Protein AF-A0A351TES6-F1 (afdb_monomer)

Secondary structure (DSSP, 8-state):
------S----PPPHHHHHHHHHHHHHTTS-HHHHHTTEEEETTEEEEEEE-BTTBPPP---GGGGG-TT--EEEEES------GGGGG-TT--EEEEE--S-BPP-B-TT-TT--EEEEEEEEEPPPB-TT----EEEEEEES-SGGGTT-TT--EEE-TT-TT----GGGGG-TT--EEE-TT------GGGTT-SS--EEE-TT------GGGGG-TT--EEE-TT------GGGGG-TT--EEE-TTS-----GGGTT-TTSB-GGGGGGT---PPPPHHHHHHHHHHHHHHHHHTT--PPPPPPHHHHHHHHHHHT----HHHHHHHHHT-S-EEEEETTEEEEE--GGG----TTTTTS-B---S-EESTT-TT--HHHHHHHHHTTEEEEEEEETTEEEEEE-SBTTTTBEEEE-SSEEEEGGGT-BHHHHHHHHHTT---

Solvent-accessible surface area (backbone atoms only — not comparable to full-atom values): 23042 Å² total; per-residue (Å²): 138,81,80,79,88,76,80,77,69,82,80,76,74,51,73,68,51,51,52,34,28,41,50,34,12,64,70,40,79,54,50,36,74,70,56,53,75,43,53,48,73,53,102,88,46,34,32,47,34,48,69,39,51,102,91,36,74,44,46,46,54,63,62,52,58,54,73,49,82,72,40,24,31,42,36,38,36,50,23,51,42,36,69,64,49,47,61,36,68,34,52,56,25,30,33,43,34,42,26,55,15,62,46,38,50,79,35,58,41,61,63,24,69,49,28,29,35,42,33,43,39,31,68,29,23,42,55,44,40,39,59,76,32,57,29,32,37,39,36,43,17,28,46,79,56,49,66,32,53,31,52,19,57,44,28,28,36,41,38,32,48,60,15,61,83,41,40,75,50,61,34,58,56,47,21,62,36,30,29,34,41,34,40,30,45,14,46,34,42,68,45,66,44,52,44,52,39,79,41,34,24,36,41,32,38,28,52,10,66,29,43,64,54,64,32,58,50,51,21,67,50,28,30,36,42,33,35,34,51,13,58,28,46,65,60,57,62,52,54,72,40,84,48,52,52,42,40,41,65,50,72,34,59,56,77,72,61,72,63,36,70,96,49,52,83,26,36,32,75,62,28,46,81,76,71,42,67,89,69,73,76,51,77,67,54,46,54,52,48,54,50,59,41,49,53,50,31,60,75,69,71,40,71,53,34,72,52,46,56,69,67,62,53,49,52,53,25,62,75,54,64,43,61,76,35,68,57,52,54,47,38,26,52,72,63,19,34,28,36,58,48,77,56,93,95,45,78,41,54,30,57,32,82,92,65,50,52,61,38,86,89,24,32,59,34,63,24,82,62,88,61,63,44,55,46,82,83,32,98,81,60,42,70,70,59,53,49,43,72,76,32,20,2,32,37,47,49,36,65,75,55,97,62,30,33,38,30,40,26,44,21,44,90,44,46,35,19,29,27,41,36,46,86,55,30,39,32,53,36,83,55,43,27,39,50,55,62,44,50,43,40,46,75,70,48,74,76,108

Structure (mmCIF, N/CA/C/O backbone):
data_AF-A0A351TES6-F1
#
_entry.id   AF-A0A351TES6-F1
#
loop_
_atom_site.group_PDB
_atom_site.id
_atom_site.type_symbol
_atom_site.label_atom_id
_atom_site.label_alt_id
_atom_site.label_comp_id
_atom_site.label_asym_id
_atom_site.label_entity_id
_atom_site.label_seq_id
_atom_site.pdbx_PDB_ins_code
_atom_site.Cartn_x
_atom_site.Cartn_y
_atom_site.Cartn_z
_atom_site.occupancy
_atom_site.B_iso_or_equiv
_atom_site.auth_seq_id
_atom_site.auth_comp_id
_atom_site.auth_asym_id
_atom_site.auth_atom_id
_atom_site.pdbx_PDB_model_num
ATOM 1 N N . MET A 1 1 ? -4.100 25.731 -1.447 1.00 34.19 1 MET A N 1
ATOM 2 C CA . MET A 1 1 ? -4.845 27.006 -1.515 1.00 34.19 1 MET A CA 1
ATOM 3 C C . MET A 1 1 ? -6.153 26.718 -2.235 1.00 34.19 1 MET A C 1
ATOM 5 O O . MET A 1 1 ? -6.086 26.326 -3.389 1.00 34.19 1 MET A O 1
ATOM 9 N N . GLY A 1 2 ? -7.285 26.837 -1.531 1.00 35.31 2 GLY A N 1
ATOM 10 C CA . GLY A 1 2 ? -8.640 26.800 -2.097 1.00 35.31 2 GLY A CA 1
ATOM 11 C C . GLY A 1 2 ? -9.267 25.419 -2.316 1.00 35.31 2 GLY A C 1
ATOM 12 O O . GLY A 1 2 ? -9.479 25.041 -3.460 1.00 35.31 2 GLY A O 1
ATOM 13 N N . MET A 1 3 ? -9.626 24.699 -1.246 1.00 27.25 3 MET A N 1
ATOM 14 C CA . MET A 1 3 ? -10.859 23.905 -1.315 1.00 27.25 3 MET A CA 1
ATOM 15 C C . MET A 1 3 ? -12.005 24.892 -1.132 1.00 27.25 3 MET A C 1
ATOM 17 O O . MET A 1 3 ? -11.998 25.669 -0.178 1.00 27.25 3 MET A O 1
ATOM 21 N N . GLU A 1 4 ? -12.915 24.924 -2.099 1.00 30.78 4 GLU A N 1
ATOM 22 C CA . GLU A 1 4 ? -14.073 25.802 -2.066 1.00 30.78 4 GLU A CA 1
ATOM 23 C C . GLU A 1 4 ? -14.924 25.501 -0.832 1.00 30.78 4 GLU A C 1
ATOM 25 O O . GLU A 1 4 ? -15.479 24.421 -0.659 1.00 30.78 4 GLU A O 1
ATOM 30 N N . GLU A 1 5 ? -15.019 26.522 0.008 1.00 34.16 5 GLU A N 1
ATOM 31 C CA . GLU A 1 5 ? -15.815 26.674 1.223 1.00 34.16 5 GLU A CA 1
ATOM 32 C C . GLU A 1 5 ? -17.317 26.826 0.893 1.00 34.16 5 GLU A C 1
ATOM 34 O O . GLU A 1 5 ? -18.026 27.649 1.467 1.00 34.16 5 GLU A O 1
ATOM 39 N N . LYS A 1 6 ? -17.806 26.094 -0.114 1.00 34.31 6 LYS A N 1
ATOM 40 C CA . LYS A 1 6 ? -19.198 26.157 -0.563 1.00 34.31 6 LYS A CA 1
ATOM 41 C C . LYS A 1 6 ? -19.932 24.911 -0.081 1.00 34.31 6 LYS A C 1
ATOM 43 O O . LYS A 1 6 ? -19.704 23.818 -0.583 1.00 34.31 6 LYS A O 1
ATOM 48 N N . ASP A 1 7 ? -20.803 25.143 0.898 1.00 32.94 7 ASP A N 1
ATOM 49 C CA . ASP A 1 7 ? -21.808 24.238 1.477 1.00 32.94 7 ASP A CA 1
ATOM 50 C C . ASP A 1 7 ? -21.422 23.399 2.713 1.00 32.94 7 ASP A C 1
ATOM 52 O O . ASP A 1 7 ? -22.102 22.424 3.027 1.00 32.94 7 ASP A O 1
ATOM 56 N N . MET A 1 8 ? -20.446 23.825 3.525 1.00 35.56 8 MET A N 1
ATOM 57 C CA . MET A 1 8 ? -20.499 23.489 4.959 1.00 35.56 8 MET A CA 1
ATOM 58 C C . MET A 1 8 ? -21.382 24.521 5.662 1.00 35.56 8 MET A C 1
ATOM 60 O O . MET A 1 8 ? -20.907 25.582 6.061 1.00 35.56 8 MET A O 1
ATOM 64 N N . LYS A 1 9 ? -22.684 24.241 5.807 1.00 40.84 9 LYS A N 1
ATOM 65 C CA . LYS A 1 9 ? -23.476 24.949 6.826 1.00 40.84 9 LYS A CA 1
ATOM 66 C C . LYS A 1 9 ? -22.761 24.756 8.163 1.00 40.84 9 LYS A C 1
ATOM 68 O O . LYS A 1 9 ? -22.396 23.624 8.474 1.00 40.84 9 LYS A O 1
ATOM 73 N N . GLU A 1 10 ? -22.553 25.829 8.929 1.00 51.19 10 GLU A N 1
ATOM 74 C CA . GLU A 1 10 ? -22.125 25.708 10.325 1.00 51.19 10 GLU A CA 1
ATOM 75 C C . GLU A 1 10 ? -23.100 24.754 11.019 1.00 51.19 10 GLU A C 1
ATOM 77 O O . GLU A 1 10 ? -24.287 25.048 11.167 1.00 51.19 10 GLU A O 1
ATOM 82 N N . TYR A 1 11 ? -22.622 23.552 11.331 1.00 63.81 11 TYR A N 1
ATOM 83 C CA . TYR A 1 11 ? -23.417 22.537 11.993 1.00 63.81 11 TYR A CA 1
ATOM 84 C C . TYR A 1 11 ? -23.693 23.020 13.417 1.00 63.81 11 TYR A C 1
ATOM 86 O O . TYR A 1 11 ? -22.795 23.061 14.261 1.00 63.81 11 TYR A O 1
ATOM 94 N N . GLU A 1 12 ? -24.928 23.447 13.681 1.00 72.25 12 GLU A N 1
ATOM 95 C CA . GLU A 1 12 ? -25.344 23.789 15.034 1.00 72.25 12 GLU A CA 1
ATOM 96 C C . GLU A 1 12 ? -25.504 22.512 15.850 1.00 72.25 12 GLU A C 1
ATOM 98 O O . GLU A 1 12 ? -26.379 21.690 15.587 1.00 72.25 12 GLU A O 1
ATOM 103 N N . LEU A 1 13 ? -24.680 22.388 16.888 1.00 78.06 13 LEU A N 1
ATOM 104 C CA . LEU A 1 13 ? -24.759 21.281 17.830 1.00 78.06 13 LEU A CA 1
ATOM 105 C C . LEU A 1 13 ? -26.158 21.184 18.435 1.00 78.06 13 LEU A C 1
ATOM 107 O O . LEU A 1 13 ? -26.663 22.154 19.026 1.00 78.06 13 LEU A O 1
ATOM 111 N N . THR A 1 14 ? -26.730 19.990 18.365 1.00 83.44 14 THR A N 1
ATOM 112 C CA . THR A 1 14 ? -27.948 19.616 19.077 1.00 83.44 14 THR A CA 1
ATOM 113 C C . THR A 1 14 ? -27.733 19.717 20.598 1.00 83.44 14 THR A C 1
ATOM 115 O O . THR A 1 14 ? -26.596 19.653 21.079 1.00 83.44 14 THR A O 1
ATOM 118 N N . PRO A 1 15 ? -28.794 19.891 21.407 1.00 85.25 15 PRO A N 1
ATOM 119 C CA . PRO A 1 15 ? -28.649 19.932 22.863 1.00 85.25 15 PRO A CA 1
ATOM 120 C C . PRO A 1 15 ? -27.914 18.711 23.462 1.00 85.25 15 PRO A C 1
ATOM 122 O O . PRO A 1 15 ? -27.023 18.942 24.282 1.00 85.25 15 PRO A O 1
ATOM 125 N N . PRO A 1 16 ? -28.179 17.457 23.028 1.00 86.44 16 PRO A N 1
ATOM 126 C CA . PRO A 1 16 ? -27.426 16.287 23.492 1.00 86.44 16 PRO A CA 1
ATOM 127 C C . PRO A 1 16 ? -25.932 16.347 23.150 1.00 86.44 16 PRO A C 1
ATOM 129 O O . PRO A 1 16 ? -25.093 16.038 23.991 1.00 86.44 16 PRO A O 1
ATOM 132 N N . GLU A 1 17 ? -25.573 16.806 21.949 1.00 88.88 17 GLU A N 1
ATOM 133 C CA . GLU A 1 17 ? -24.166 16.953 21.554 1.00 88.88 17 GLU A CA 1
ATOM 134 C C . GLU A 1 17 ? -23.428 17.970 22.419 1.00 88.88 17 GLU A C 1
ATOM 136 O O . GLU A 1 17 ? -22.291 17.734 22.821 1.00 88.88 17 GLU A O 1
ATOM 141 N N . ARG A 1 18 ? -24.072 19.094 22.755 1.00 90.38 18 ARG A N 1
ATOM 142 C CA . ARG A 1 18 ? -23.468 20.096 23.648 1.00 90.38 18 ARG A CA 1
ATOM 143 C C . ARG A 1 18 ? -23.195 19.521 25.034 1.00 90.38 18 ARG A C 1
ATOM 145 O O . ARG A 1 18 ? -22.165 19.842 25.621 1.00 90.38 18 ARG A O 1
ATOM 152 N N . GLU A 1 19 ? -24.093 18.684 25.546 1.00 93.25 19 GLU A N 1
ATOM 153 C CA . GLU A 1 19 ? -23.907 17.997 26.825 1.00 93.25 19 GLU A CA 1
ATOM 154 C C . GLU A 1 19 ? -22.760 16.980 26.755 1.00 93.25 19 GLU A C 1
ATOM 156 O O . GLU A 1 19 ? -21.869 17.002 27.603 1.00 93.25 19 GLU A O 1
ATOM 161 N N . VAL A 1 20 ? -22.732 16.143 25.712 1.00 94.06 20 VAL A N 1
ATOM 162 C CA . VAL A 1 20 ? -21.663 15.159 25.484 1.00 94.06 20 VAL A CA 1
ATOM 163 C C . VAL A 1 20 ? -20.303 15.837 25.357 1.00 94.06 20 VAL A C 1
ATOM 165 O O . VAL A 1 20 ? -19.383 15.495 26.096 1.00 94.06 20 VAL A O 1
ATOM 168 N N . PHE A 1 21 ? -20.167 16.838 24.487 1.00 93.06 21 PHE A N 1
ATOM 169 C CA . PHE A 1 21 ? -18.894 17.536 24.294 1.00 93.06 21 PHE A CA 1
ATOM 170 C C . PHE A 1 21 ? -18.503 18.388 25.503 1.00 93.06 21 PHE A C 1
ATOM 172 O O . PHE A 1 21 ? -17.314 18.545 25.778 1.00 93.06 21 PHE A O 1
ATOM 179 N N . GLY A 1 22 ? -19.482 18.888 26.262 1.00 93.88 22 GLY A N 1
ATOM 180 C CA . GLY A 1 22 ? -19.259 19.540 27.548 1.00 93.88 22 GLY A CA 1
ATOM 181 C C . GLY A 1 22 ? -18.651 18.600 28.585 1.00 93.88 22 GLY A C 1
ATOM 182 O O . GLY A 1 22 ? -17.668 18.945 29.246 1.00 93.88 22 GLY A O 1
ATOM 183 N N . GLU A 1 23 ? -19.195 17.390 28.699 1.00 96.06 23 GLU A N 1
ATOM 184 C CA . GLU A 1 23 ? -18.650 16.374 29.591 1.00 96.06 23 GLU A CA 1
ATOM 185 C C . GLU A 1 23 ? -17.282 15.868 29.123 1.00 96.06 23 GLU A C 1
ATOM 187 O O . GLU A 1 23 ? -16.361 15.805 29.938 1.00 96.06 23 GLU A O 1
ATOM 192 N N . MET A 1 24 ? -17.112 15.577 27.829 1.00 95.00 24 MET A N 1
ATOM 193 C CA . MET A 1 24 ? -15.809 15.195 27.278 1.00 95.00 24 MET A CA 1
ATOM 194 C C . MET A 1 24 ? -14.761 16.261 27.581 1.00 95.00 24 MET A C 1
ATOM 196 O O . MET A 1 24 ? -13.683 15.937 28.064 1.00 95.00 24 MET A O 1
ATOM 200 N N . ALA A 1 25 ? -15.073 17.539 27.371 1.00 93.50 25 ALA A N 1
ATOM 201 C CA . ALA A 1 25 ? -14.142 18.616 27.673 1.00 93.50 25 ALA A CA 1
ATOM 202 C C . ALA A 1 25 ? -13.690 18.608 29.141 1.00 93.50 25 ALA A C 1
ATOM 204 O O . ALA A 1 25 ? -12.497 18.709 29.421 1.00 93.50 25 ALA A O 1
ATOM 205 N N . ARG A 1 26 ? -14.623 18.388 30.075 1.00 95.38 26 ARG A N 1
ATOM 206 C CA . ARG A 1 26 ? -14.323 18.262 31.509 1.00 95.38 26 ARG A CA 1
ATOM 207 C C . ARG A 1 26 ? -13.422 17.061 31.816 1.00 95.38 26 ARG A C 1
ATOM 209 O O . ARG A 1 26 ? -12.485 17.214 32.595 1.00 95.38 26 ARG A O 1
ATOM 216 N N . LEU A 1 27 ? -13.700 15.892 31.236 1.00 95.00 27 LEU A N 1
ATOM 217 C CA . LEU A 1 27 ? -12.924 14.663 31.468 1.00 95.00 27 LEU A CA 1
ATOM 218 C C . LEU A 1 27 ? -11.507 14.746 30.887 1.00 95.00 27 LEU A C 1
ATOM 220 O O . LEU A 1 27 ? -10.569 14.204 31.462 1.00 95.00 27 LEU A O 1
ATOM 224 N N . ASN A 1 28 ? -11.348 15.481 29.788 1.00 92.94 28 ASN A N 1
ATOM 225 C CA . ASN A 1 28 ? -10.094 15.601 29.048 1.00 92.94 28 ASN A CA 1
ATOM 226 C C . ASN A 1 28 ? -9.324 16.900 29.358 1.00 92.94 28 ASN A C 1
ATOM 228 O O . ASN A 1 28 ? -8.350 17.221 28.680 1.00 92.94 28 ASN A O 1
ATOM 232 N N . GLY A 1 29 ? -9.766 17.686 30.350 1.00 91.00 29 GLY A N 1
ATOM 233 C CA . GLY A 1 29 ? -9.097 18.928 30.755 1.00 91.00 29 GLY A CA 1
ATOM 234 C C . GLY A 1 29 ? -9.023 19.993 29.652 1.00 91.00 29 GLY A C 1
ATOM 235 O O . GLY A 1 29 ? -8.026 20.707 29.551 1.00 91.00 29 GLY A O 1
ATOM 236 N N . THR A 1 30 ? -10.054 20.094 28.810 1.00 90.69 30 THR A N 1
ATOM 237 C CA . THR A 1 30 ? -10.136 21.043 27.689 1.00 90.69 30 THR A CA 1
ATOM 238 C C . THR A 1 30 ? -11.454 21.827 27.702 1.00 90.69 30 THR A C 1
ATOM 240 O O . THR A 1 30 ? -12.218 21.772 28.665 1.00 90.69 30 THR A O 1
ATOM 243 N N . GLU A 1 31 ? -11.727 22.593 26.647 1.00 89.06 31 GLU A N 1
ATOM 244 C CA . GLU A 1 31 ? -12.967 23.352 26.478 1.00 89.06 31 GLU A CA 1
ATOM 245 C C . GLU A 1 31 ? -13.925 22.657 25.494 1.00 89.06 31 GLU A C 1
ATOM 247 O O . GLU A 1 31 ? -13.467 22.065 24.513 1.00 89.06 31 GLU A O 1
ATOM 252 N N . PRO A 1 32 ? -15.259 22.765 25.672 1.00 86.06 32 PRO A N 1
ATOM 253 C CA . PRO A 1 32 ? -16.234 22.113 24.787 1.00 86.06 32 PRO A CA 1
ATOM 254 C C . PRO A 1 32 ? -16.039 22.495 23.319 1.00 86.06 32 PRO A C 1
ATOM 256 O O . PRO A 1 32 ? -16.080 21.636 22.442 1.00 86.06 32 PRO A O 1
ATOM 259 N N . GLY A 1 33 ? -15.724 23.774 23.073 1.00 83.12 33 GLY A N 1
ATOM 260 C CA . GLY A 1 33 ? -15.416 24.326 21.752 1.00 83.12 33 GLY A CA 1
ATOM 261 C C . GLY A 1 33 ? -14.228 23.664 21.048 1.00 83.12 33 GLY A C 1
ATOM 262 O O . GLY A 1 33 ? -14.122 23.747 19.827 1.00 83.12 33 GLY A O 1
ATOM 263 N N . THR A 1 34 ? -13.316 23.042 21.795 1.00 85.12 34 THR A N 1
ATOM 264 C CA . THR A 1 34 ? -12.156 22.314 21.262 1.00 85.12 34 THR A CA 1
ATOM 265 C C . THR A 1 34 ? -12.533 20.905 20.819 1.00 85.12 34 THR A C 1
ATOM 267 O O . THR A 1 34 ? -12.034 20.437 19.798 1.00 85.12 34 THR A O 1
ATOM 270 N N . VAL A 1 35 ? -13.447 20.260 21.548 1.00 84.31 35 VAL A N 1
ATOM 271 C CA . VAL A 1 35 ? -13.939 18.908 21.247 1.00 84.31 35 VAL A CA 1
ATOM 272 C C . VAL A 1 35 ? -14.891 18.921 20.052 1.00 84.31 35 VAL A C 1
ATOM 274 O O . VAL A 1 35 ? -14.785 18.087 19.161 1.00 84.31 35 VAL A O 1
ATOM 277 N N . CYS A 1 36 ? -15.813 19.883 19.999 1.00 79.44 36 CYS A N 1
ATOM 278 C CA . CYS A 1 36 ? -16.873 19.879 18.993 1.00 79.44 36 CYS A CA 1
ATOM 279 C C . CYS A 1 36 ? -16.449 20.392 17.609 1.00 79.44 36 CYS A C 1
ATOM 281 O O . CYS A 1 36 ? -17.108 20.082 16.618 1.00 79.44 36 CYS A O 1
ATOM 283 N N . ARG A 1 37 ? -15.341 21.144 17.517 1.00 69.50 37 ARG A N 1
ATOM 284 C CA . ARG A 1 37 ? -14.881 21.826 16.289 1.00 69.50 37 ARG A CA 1
ATOM 285 C C . ARG A 1 37 ? -14.575 20.898 15.110 1.00 69.50 37 ARG A C 1
ATOM 287 O O . ARG A 1 37 ? -14.393 21.375 13.995 1.00 69.50 37 ARG A O 1
ATOM 294 N N . THR A 1 38 ? -14.476 19.601 15.356 1.00 66.12 38 THR A N 1
ATOM 295 C CA . THR A 1 38 ? -14.057 18.597 14.379 1.00 66.12 38 THR A CA 1
ATOM 296 C C . THR A 1 38 ? -15.130 17.563 14.063 1.00 66.12 38 THR A C 1
ATOM 298 O O . THR A 1 38 ? -14.888 16.682 13.245 1.00 66.12 38 THR A O 1
ATOM 301 N N . CYS A 1 39 ? -16.321 17.665 14.658 1.00 63.84 39 CYS A N 1
ATOM 302 C CA . CYS A 1 39 ? -17.422 16.767 14.327 1.00 63.84 39 CYS A CA 1
ATOM 303 C C . CYS A 1 39 ? -17.924 17.060 12.911 1.00 63.84 39 CYS A C 1
ATOM 305 O O . CYS A 1 39 ? -18.310 18.185 12.597 1.00 63.84 39 CYS A O 1
ATOM 307 N N . ILE A 1 40 ? -17.913 16.037 12.057 1.00 66.50 40 ILE A N 1
ATOM 308 C CA . ILE A 1 40 ? -18.427 16.123 10.692 1.00 66.50 40 ILE A CA 1
ATOM 309 C C . ILE A 1 40 ? -19.758 15.388 10.684 1.00 66.50 40 ILE A C 1
ATOM 311 O O . ILE A 1 40 ? -19.811 14.162 10.796 1.00 66.50 40 ILE A O 1
ATOM 315 N N . HIS A 1 41 ? -20.834 16.151 10.547 1.00 64.81 41 HIS A N 1
ATOM 316 C CA . HIS A 1 41 ? -22.171 15.612 10.375 1.00 64.81 41 HIS A CA 1
ATOM 317 C C . HIS A 1 41 ? -22.733 16.076 9.032 1.00 64.81 41 HIS A C 1
ATOM 319 O O . HIS A 1 41 ? -22.782 17.270 8.738 1.00 64.81 41 HIS A O 1
ATOM 325 N N . ASN A 1 42 ? -23.151 15.122 8.207 1.00 65.88 42 ASN A N 1
ATOM 326 C CA . ASN A 1 42 ? -23.972 15.373 7.029 1.00 65.88 42 ASN A CA 1
ATOM 327 C C . ASN A 1 42 ? -25.112 14.350 6.971 1.00 65.88 42 ASN A C 1
ATOM 329 O O . ASN A 1 42 ? -25.068 13.340 7.671 1.00 65.88 42 ASN A O 1
ATOM 333 N N . ASP A 1 43 ? -26.089 14.575 6.089 1.00 61.53 43 ASP A N 1
ATOM 334 C CA . ASP A 1 43 ? -27.309 13.758 5.958 1.00 61.53 43 ASP A CA 1
ATOM 335 C C . ASP A 1 43 ? -27.068 12.242 5.770 1.00 61.53 43 ASP A C 1
ATOM 337 O O . ASP A 1 43 ? -28.011 11.453 5.826 1.00 61.53 43 ASP A O 1
ATOM 341 N N . ARG A 1 44 ? -25.830 11.809 5.493 1.00 67.44 44 ARG A N 1
ATOM 342 C CA . ARG A 1 44 ? -25.458 10.407 5.249 1.00 67.44 44 ARG A CA 1
ATOM 343 C C . ARG A 1 44 ? -24.394 9.859 6.197 1.00 67.44 44 ARG A C 1
ATOM 345 O O . ARG A 1 44 ? -24.099 8.669 6.107 1.00 67.44 44 ARG A O 1
ATOM 352 N N . MET A 1 45 ? -23.766 10.690 7.025 1.00 77.94 45 MET A N 1
ATOM 353 C CA . MET A 1 45 ? -22.608 10.283 7.816 1.00 77.94 45 MET A CA 1
ATOM 354 C C . MET A 1 45 ? -22.448 11.158 9.051 1.00 77.94 45 MET A C 1
ATOM 356 O O . MET A 1 45 ? -22.197 12.359 8.941 1.00 77.94 45 MET A O 1
ATOM 360 N N . TYR A 1 46 ? -22.513 10.519 10.216 1.00 89.31 46 TYR A N 1
ATOM 361 C CA . TYR A 1 46 ? -22.128 11.135 11.474 1.00 89.31 46 TYR A CA 1
ATOM 362 C C . TYR A 1 46 ? -20.748 10.621 11.902 1.00 89.31 46 TYR A C 1
ATOM 364 O O . TYR A 1 46 ? -20.584 9.439 12.214 1.00 89.31 46 TYR A O 1
ATOM 372 N N . CYS A 1 47 ? -19.752 11.505 11.874 1.00 90.00 47 CYS A N 1
ATOM 373 C CA . CYS A 1 47 ? -18.362 11.211 12.195 1.00 90.00 47 CYS A CA 1
ATOM 374 C C . CYS A 1 47 ? -17.863 12.101 13.339 1.00 90.00 47 CYS A C 1
ATOM 376 O O . CYS A 1 47 ? -17.830 13.329 13.222 1.00 90.00 47 CYS A O 1
ATOM 378 N N . PHE A 1 48 ? -17.395 11.470 14.413 1.00 92.44 48 PHE A N 1
ATOM 379 C CA . PHE A 1 48 ? -16.595 12.130 15.433 1.00 92.44 48 PHE A CA 1
ATOM 380 C C . PHE A 1 48 ? -15.135 12.066 14.999 1.00 92.44 48 PHE A C 1
ATOM 382 O O . PHE A 1 48 ? -14.502 11.017 15.087 1.00 92.44 48 PHE A O 1
ATOM 389 N N . HIS A 1 49 ? -14.614 13.177 14.494 1.00 89.81 49 HIS A N 1
ATOM 390 C CA . HIS A 1 49 ? -13.202 13.312 14.162 1.00 89.81 49 HIS A CA 1
ATOM 391 C C . HIS A 1 49 ? -12.530 14.171 15.236 1.00 89.81 49 HIS A C 1
ATOM 393 O O . HIS A 1 49 ? -13.133 15.130 15.704 1.00 89.81 49 HIS A O 1
ATOM 399 N N . TYR A 1 50 ? -11.313 13.843 15.656 1.00 88.31 50 TYR A N 1
ATOM 400 C CA . TYR A 1 50 ? -10.511 14.626 16.589 1.00 88.31 50 TYR A CA 1
ATOM 401 C C . TYR A 1 50 ? -9.026 14.442 16.277 1.00 88.31 50 TYR A C 1
ATOM 403 O O . TYR A 1 50 ? -8.551 13.329 16.080 1.00 88.31 50 TYR A O 1
ATOM 411 N N . PHE A 1 51 ? -8.278 15.538 16.266 1.00 87.19 51 PHE A N 1
ATOM 412 C CA . PHE A 1 51 ? -6.834 15.526 16.056 1.00 87.19 51 PHE A CA 1
ATOM 413 C C . PHE A 1 51 ? -6.202 16.425 17.112 1.00 87.19 51 PHE A C 1
ATOM 415 O O . PHE A 1 51 ? -6.502 17.624 17.144 1.00 87.19 51 PHE A O 1
ATOM 422 N N . ALA A 1 52 ? -5.373 15.854 17.987 1.00 86.25 52 ALA A N 1
ATOM 423 C CA . ALA A 1 52 ? -4.639 16.646 18.966 1.00 86.25 52 ALA A CA 1
ATOM 424 C C . ALA A 1 52 ? -3.517 17.436 18.281 1.00 86.25 52 ALA A C 1
ATOM 426 O O . ALA A 1 52 ? -2.937 16.995 17.299 1.00 86.25 52 ALA A O 1
ATOM 427 N N . ASP A 1 53 ? -3.213 18.627 18.784 1.00 84.62 53 ASP A N 1
ATOM 428 C CA . ASP A 1 53 ? -2.104 19.449 18.306 1.00 84.62 53 ASP A CA 1
ATOM 429 C C . ASP A 1 53 ? -1.640 20.399 19.423 1.00 84.62 53 ASP A C 1
ATOM 431 O O . ASP A 1 53 ? -2.079 20.316 20.567 1.00 84.62 53 ASP A O 1
ATOM 435 N N . ARG A 1 54 ? -0.751 21.352 19.121 1.00 82.94 54 ARG A N 1
ATOM 436 C CA . ARG A 1 54 ? -0.241 22.304 20.129 1.00 82.94 54 ARG A CA 1
ATOM 437 C C . ARG A 1 54 ? -1.329 23.143 20.815 1.00 82.94 54 ARG A C 1
ATOM 439 O O . ARG A 1 54 ? -1.077 23.687 21.884 1.00 82.94 54 ARG A O 1
ATOM 446 N N . SER A 1 55 ? -2.492 23.295 20.188 1.00 83.06 55 SER A N 1
ATOM 447 C CA . SER A 1 55 ? -3.647 24.041 20.694 1.00 83.06 55 SER A CA 1
ATOM 448 C C . SER A 1 55 ? -4.771 23.151 21.228 1.00 83.06 55 SER A C 1
ATOM 450 O O . SER A 1 55 ? -5.715 23.666 21.829 1.00 83.06 55 SER A O 1
ATOM 452 N N . ARG A 1 56 ? -4.685 21.830 21.024 1.00 85.50 56 ARG A N 1
ATOM 453 C CA . ARG A 1 56 ? -5.727 20.861 21.377 1.00 85.50 56 ARG A CA 1
ATOM 454 C C . ARG A 1 56 ? -5.102 19.665 22.091 1.00 85.50 56 ARG A C 1
ATOM 456 O O . ARG A 1 56 ? -4.386 18.905 21.444 1.00 85.50 56 ARG A O 1
ATOM 463 N N . PRO A 1 57 ? -5.340 19.487 23.402 1.00 90.06 57 PRO A N 1
ATOM 464 C CA . PRO A 1 57 ? -4.712 18.404 24.148 1.00 90.06 57 PRO A CA 1
ATOM 465 C C . PRO A 1 57 ? -5.185 17.027 23.648 1.00 90.06 57 PRO A C 1
ATOM 467 O O . PRO A 1 57 ? -6.282 16.925 23.090 1.00 90.06 57 PRO A O 1
ATOM 470 N N . PRO A 1 58 ? -4.388 15.965 23.838 1.00 92.31 58 PRO A N 1
ATOM 471 C CA . PRO A 1 58 ? -4.818 14.601 23.544 1.00 92.31 58 PRO A CA 1
ATOM 472 C C . PRO A 1 58 ? -6.047 14.230 24.381 1.00 92.31 58 PRO A C 1
ATOM 474 O O . PRO A 1 58 ? -6.112 14.552 25.567 1.00 92.31 58 PRO A O 1
ATOM 477 N N . LEU A 1 59 ? -7.020 13.550 23.768 1.00 94.38 59 LEU A N 1
ATOM 478 C CA . LEU A 1 59 ? -8.119 12.940 24.520 1.00 94.38 59 LEU A CA 1
ATOM 479 C C . LEU A 1 59 ? -7.598 11.721 25.289 1.00 94.38 59 LEU A C 1
ATOM 481 O O . LEU A 1 59 ? -6.764 10.990 24.768 1.00 94.38 59 LEU A O 1
ATOM 485 N N . THR A 1 60 ? -8.124 11.498 26.484 1.00 95.12 60 THR A N 1
ATOM 486 C CA . THR A 1 60 ? -7.887 10.361 27.380 1.00 95.12 60 THR A CA 1
ATOM 487 C C . THR A 1 60 ? -9.167 9.567 27.653 1.00 95.12 60 THR A C 1
ATOM 489 O O . THR A 1 60 ? -9.107 8.348 27.793 1.00 95.12 60 THR A O 1
ATOM 492 N N . ASP A 1 61 ? -10.331 10.228 27.691 1.00 96.38 61 ASP A N 1
ATOM 493 C CA . ASP A 1 61 ? -11.628 9.618 28.002 1.00 96.38 61 ASP A CA 1
ATOM 494 C C . ASP A 1 61 ? -12.674 9.962 26.932 1.00 96.38 61 ASP A C 1
ATOM 496 O O . ASP A 1 61 ? -12.989 11.129 26.669 1.00 96.38 61 ASP A O 1
ATOM 500 N N . ILE A 1 62 ? -13.221 8.914 26.320 1.00 96.62 62 ILE A N 1
ATOM 501 C CA . ILE A 1 62 ? -14.230 8.984 25.259 1.00 96.62 62 ILE A CA 1
ATOM 502 C C . ILE A 1 62 ? -15.567 8.360 25.661 1.00 96.62 62 ILE A C 1
ATOM 504 O O . ILE A 1 62 ? -16.456 8.220 24.821 1.00 96.62 62 ILE A O 1
ATOM 508 N N . SER A 1 63 ? -15.740 8.009 26.936 1.00 97.38 63 SER A N 1
ATOM 509 C CA . SER A 1 63 ? -16.966 7.391 27.443 1.00 97.38 63 SER A CA 1
ATOM 510 C C . SER A 1 63 ? -18.249 8.169 27.124 1.00 97.38 63 SER A C 1
ATOM 512 O O . SER A 1 63 ? -19.252 7.522 26.829 1.00 97.38 63 SER A O 1
ATOM 514 N N . PRO A 1 64 ? -18.278 9.517 27.054 1.00 97.12 64 PRO A N 1
ATOM 515 C CA . PRO A 1 64 ? -19.509 10.224 26.703 1.00 97.12 64 PRO A CA 1
ATOM 516 C C . PRO A 1 64 ? -19.990 9.999 25.259 1.00 97.12 64 PRO A C 1
ATOM 518 O O . PRO A 1 64 ? -21.165 10.251 24.983 1.00 97.12 64 PRO A O 1
ATOM 521 N N . LEU A 1 65 ? -19.132 9.519 24.342 1.00 95.50 65 LEU A N 1
ATOM 522 C CA . LEU A 1 65 ? -19.502 9.279 22.937 1.00 95.50 65 LEU A CA 1
ATOM 523 C C . LEU A 1 65 ? -20.650 8.274 22.789 1.00 95.50 65 LEU A C 1
ATOM 525 O O . LEU A 1 65 ? -21.382 8.343 21.805 1.00 95.50 65 LEU A O 1
ATOM 529 N N . VAL A 1 66 ? -20.860 7.395 23.774 1.00 96.50 66 VAL A N 1
ATOM 530 C CA . VAL A 1 66 ? -21.946 6.396 23.768 1.00 96.50 66 VAL A CA 1
ATOM 531 C C . VAL A 1 66 ? -23.341 7.012 23.671 1.00 96.50 66 VAL A C 1
ATOM 533 O O . VAL A 1 66 ? -24.291 6.347 23.271 1.00 96.50 66 VAL A O 1
ATOM 536 N N . ARG A 1 67 ? -23.475 8.295 24.027 1.00 95.25 67 ARG A N 1
ATOM 537 C CA . ARG A 1 67 ? -24.743 9.033 23.986 1.00 95.25 67 ARG A CA 1
ATOM 538 C C . ARG A 1 67 ? -24.979 9.757 22.657 1.00 95.25 67 ARG A C 1
ATOM 540 O O . ARG A 1 67 ? -26.010 10.408 22.505 1.00 95.25 67 ARG A O 1
ATOM 547 N N . LEU A 1 68 ? -24.045 9.672 21.707 1.00 91.50 68 LEU A N 1
ATOM 548 C CA . LEU A 1 68 ? -24.213 10.233 20.367 1.00 91.50 68 LEU A CA 1
ATOM 549 C C . LEU A 1 68 ? -24.983 9.252 19.483 1.00 91.50 68 LEU A C 1
ATOM 551 O O . LEU A 1 68 ? -24.422 8.338 18.876 1.00 91.50 68 LEU A O 1
ATOM 555 N N . GLU A 1 69 ? -26.296 9.453 19.410 1.00 89.00 69 GLU A N 1
ATOM 556 C CA . GLU A 1 69 ? -27.173 8.631 18.582 1.00 89.00 69 GLU A CA 1
ATOM 557 C C . GLU A 1 69 ? -26.809 8.740 17.094 1.00 89.00 69 GLU A C 1
ATOM 559 O O . GLU A 1 69 ? -26.643 9.827 16.541 1.00 89.00 69 GLU A O 1
ATOM 564 N N . GLY A 1 70 ? -26.693 7.589 16.429 1.00 88.75 70 GLY A N 1
ATOM 565 C CA . GLY A 1 70 ? -26.396 7.517 14.998 1.00 88.75 70 GLY A CA 1
ATOM 566 C C . GLY A 1 70 ? -24.930 7.747 14.632 1.00 88.75 70 GLY A C 1
ATOM 567 O O . GLY A 1 70 ? -24.633 7.839 13.442 1.00 88.75 70 GLY A O 1
ATOM 568 N N . LEU A 1 71 ? -24.012 7.826 15.604 1.00 92.75 71 LEU A N 1
ATOM 569 C CA . LEU A 1 71 ? -22.579 7.930 15.335 1.00 92.75 71 LEU A CA 1
ATOM 570 C C . LEU A 1 71 ? -22.101 6.719 14.518 1.00 92.75 71 LEU A C 1
ATOM 572 O O . LEU A 1 71 ? -22.242 5.571 14.941 1.00 92.75 71 LEU A O 1
ATOM 576 N N . MET A 1 72 ? -21.551 6.974 13.330 1.00 94.06 72 MET A N 1
ATOM 577 C CA . MET A 1 72 ? -21.109 5.932 12.396 1.00 94.06 72 MET A CA 1
ATOM 578 C C . MET A 1 72 ? -19.593 5.771 12.377 1.00 94.06 72 MET A C 1
ATOM 580 O O . MET A 1 72 ? -19.098 4.679 12.108 1.00 94.06 72 MET A O 1
ATOM 584 N N . ARG A 1 73 ? -18.847 6.850 12.634 1.00 95.38 73 ARG A N 1
ATOM 585 C CA . ARG A 1 73 ? -17.384 6.843 12.561 1.00 95.38 73 ARG A CA 1
ATOM 586 C C . ARG A 1 73 ? -16.750 7.561 13.731 1.00 95.38 73 ARG A C 1
ATOM 588 O O . ARG A 1 73 ? -17.219 8.626 14.130 1.00 95.38 73 ARG A O 1
ATOM 595 N N . VAL A 1 74 ? -15.656 6.993 14.217 1.00 96.38 74 VAL A N 1
ATOM 596 C CA . VAL A 1 74 ? -14.775 7.611 15.207 1.00 96.38 74 VAL A CA 1
ATOM 597 C C . VAL A 1 74 ? -13.373 7.648 14.625 1.00 96.38 74 VAL A C 1
ATOM 599 O O . VAL A 1 74 ? -12.824 6.608 14.275 1.00 96.38 74 VAL A O 1
ATOM 602 N N . GLU A 1 75 ? -12.810 8.844 14.509 1.00 94.56 75 GLU A N 1
ATOM 603 C CA . GLU A 1 75 ? -11.457 9.088 14.022 1.00 94.56 75 GLU A CA 1
ATOM 604 C C . GLU A 1 75 ? -10.724 9.978 15.023 1.00 94.56 75 GLU A C 1
ATOM 606 O O . GLU A 1 75 ? -10.975 11.177 15.089 1.00 94.56 75 GLU A O 1
ATOM 611 N N . ILE A 1 76 ? -9.843 9.405 15.836 1.00 93.88 76 ILE A N 1
ATOM 612 C CA . ILE A 1 76 ? -9.129 10.135 16.884 1.00 93.88 76 ILE A CA 1
ATOM 613 C C . ILE A 1 76 ? -7.632 9.935 16.691 1.00 93.88 76 ILE A C 1
ATOM 615 O O . ILE A 1 76 ? -7.126 8.824 16.787 1.00 93.88 76 ILE A O 1
ATOM 619 N N . TYR A 1 77 ? -6.912 11.021 16.447 1.00 91.62 77 TYR A N 1
ATOM 620 C CA . TYR A 1 77 ? -5.480 10.996 16.181 1.00 91.62 77 TYR A CA 1
ATOM 621 C C . TYR A 1 77 ? -4.710 11.737 17.271 1.00 91.62 77 TYR A C 1
ATOM 623 O O . TYR A 1 77 ? -5.166 12.768 17.776 1.00 91.62 77 TYR A O 1
ATOM 631 N N . GLN A 1 78 ? -3.510 11.238 17.571 1.00 89.81 78 GLN A N 1
ATOM 632 C CA . GLN A 1 78 ? -2.625 11.779 18.606 1.00 89.81 78 GLN A CA 1
ATOM 633 C C . GLN A 1 78 ? -3.304 11.831 19.988 1.00 89.81 78 GLN A C 1
ATOM 635 O O . GLN A 1 78 ? -3.225 12.835 20.689 1.00 89.81 78 GLN A O 1
ATOM 640 N N . CYS A 1 79 ? -4.015 10.767 20.368 1.00 92.12 79 CYS A N 1
ATOM 641 C CA . CYS A 1 79 ? -4.680 10.660 21.669 1.00 92.12 79 CYS A CA 1
ATOM 642 C C . CYS A 1 79 ? -3.825 9.962 22.732 1.00 92.12 79 CYS A C 1
ATOM 644 O O . CYS A 1 79 ? -2.796 9.382 22.421 1.00 92.12 79 CYS A O 1
ATOM 646 N N . ASP A 1 80 ? -4.321 9.937 23.965 1.00 94.06 80 ASP A N 1
ATOM 647 C CA . ASP A 1 80 ? -3.819 9.138 25.086 1.00 94.06 80 ASP A CA 1
ATOM 648 C C . ASP A 1 80 ? -4.967 8.293 25.690 1.00 94.06 80 ASP A C 1
ATOM 650 O O . ASP A 1 80 ? -5.171 8.218 26.900 1.00 94.06 80 ASP A O 1
ATOM 654 N N . ILE A 1 81 ? -5.800 7.710 24.812 1.00 96.38 81 ILE A N 1
ATOM 655 C CA . ILE A 1 81 ? -6.953 6.875 25.188 1.00 96.38 81 ILE A CA 1
ATOM 656 C C . ILE A 1 81 ? -6.492 5.437 25.387 1.00 96.38 81 ILE A C 1
ATOM 658 O O . ILE A 1 81 ? -6.119 4.779 24.418 1.00 96.38 81 ILE A O 1
ATOM 662 N N . HIS A 1 82 ? -6.609 4.925 26.607 1.00 96.00 82 HIS A N 1
ATOM 663 C CA . HIS A 1 82 ? -6.234 3.547 26.939 1.00 96.00 82 HIS A CA 1
ATOM 664 C C . HIS A 1 82 ? -7.375 2.533 26.824 1.00 96.00 82 HIS A C 1
ATOM 666 O O . HIS A 1 82 ? -7.120 1.344 26.645 1.00 96.00 82 HIS A O 1
ATOM 672 N N . ASP A 1 83 ? -8.625 2.983 26.943 1.00 96.50 83 ASP A N 1
ATOM 673 C CA . ASP A 1 83 ? -9.806 2.122 26.942 1.00 96.50 83 ASP A CA 1
ATOM 674 C C . ASP A 1 83 ? -10.765 2.518 25.815 1.00 96.50 83 ASP A C 1
ATOM 676 O O . ASP A 1 83 ? -11.348 3.603 25.818 1.00 96.50 83 ASP A O 1
ATOM 680 N N . LEU A 1 84 ? -10.927 1.617 24.845 1.00 97.56 84 LEU A N 1
ATOM 681 C CA . LEU A 1 84 ? -11.880 1.770 23.746 1.00 97.56 84 LEU A CA 1
ATOM 682 C C . LEU A 1 84 ? -13.190 1.010 23.981 1.00 97.56 84 LEU A C 1
ATOM 684 O O . LEU A 1 84 ? -14.069 1.049 23.120 1.00 97.56 84 LEU A O 1
ATOM 688 N N . SER A 1 85 ? -13.366 0.357 25.134 1.00 97.44 85 SER A N 1
ATOM 689 C CA . SER A 1 85 ? -14.589 -0.380 25.475 1.00 97.44 85 SER A CA 1
ATOM 690 C C . SER A 1 85 ? -15.875 0.443 25.331 1.00 97.44 85 SER A C 1
ATOM 692 O O . SER A 1 85 ? -16.849 -0.133 24.842 1.00 97.44 85 SER A O 1
ATOM 694 N N . PRO A 1 86 ? -15.920 1.764 25.622 1.00 97.94 86 PRO A N 1
ATOM 695 C CA . PRO A 1 86 ? -17.126 2.555 25.371 1.00 97.94 86 PRO A CA 1
ATOM 696 C C . PRO A 1 86 ? -17.605 2.504 23.914 1.00 97.94 86 PRO A C 1
ATOM 698 O O . PRO A 1 86 ? -18.803 2.504 23.652 1.00 97.94 86 PRO A O 1
ATOM 701 N N . LEU A 1 87 ? -16.696 2.383 22.938 1.00 98.00 87 LEU A N 1
ATOM 702 C CA . LEU A 1 87 ? -17.083 2.298 21.526 1.00 98.00 87 LEU A CA 1
ATOM 703 C C . LEU A 1 87 ? -17.903 1.038 21.215 1.00 98.00 87 LEU A C 1
ATOM 705 O O . LEU A 1 87 ? -18.696 1.054 20.278 1.00 98.00 87 LEU A O 1
ATOM 709 N N . SER A 1 88 ? -17.771 -0.028 22.014 1.00 97.25 88 SER A N 1
ATOM 710 C CA . SER A 1 88 ? -18.557 -1.263 21.863 1.00 97.25 88 SER A CA 1
ATOM 711 C C . SER A 1 88 ? -20.062 -1.065 22.109 1.00 97.25 88 SER A C 1
ATOM 713 O O . SER A 1 88 ? -20.871 -1.887 21.667 1.00 97.25 88 SER A O 1
ATOM 715 N N . GLU A 1 89 ? -20.448 0.034 22.764 1.00 97.38 89 GLU A N 1
ATOM 716 C CA . GLU A 1 89 ? -21.837 0.391 23.074 1.00 97.38 89 GLU A CA 1
ATOM 717 C C . GLU A 1 89 ? -22.520 1.178 21.943 1.00 97.38 89 GLU A C 1
ATOM 719 O O . GLU A 1 89 ? -23.698 1.518 22.047 1.00 97.38 89 GLU A O 1
ATOM 724 N N . ILE A 1 90 ? -21.810 1.440 20.838 1.00 96.88 90 ILE A N 1
ATOM 725 C CA . ILE A 1 90 ? -22.290 2.245 19.708 1.00 96.88 90 ILE A CA 1
ATOM 726 C C . ILE A 1 90 ? -22.499 1.334 18.482 1.00 96.88 90 ILE A C 1
ATOM 728 O O . ILE A 1 90 ? -21.646 1.259 17.595 1.00 96.88 90 ILE A O 1
ATOM 732 N N . PRO A 1 91 ? -23.635 0.614 18.379 1.00 95.44 91 PRO A N 1
ATOM 733 C CA . PRO A 1 91 ? -23.829 -0.442 17.378 1.00 95.44 91 PRO A CA 1
ATOM 734 C C . PRO A 1 91 ? -23.868 0.061 15.927 1.00 95.44 91 PRO A C 1
ATOM 736 O O . PRO A 1 91 ? -23.749 -0.741 15.001 1.00 95.44 91 PRO A O 1
ATOM 739 N N . SER A 1 92 ? -24.047 1.368 15.717 1.00 95.56 92 SER A N 1
ATOM 740 C CA . SER A 1 92 ? -24.034 2.011 14.400 1.00 95.56 92 SER A CA 1
ATOM 741 C C . SER A 1 92 ? -22.634 2.216 13.818 1.00 95.56 92 SER A C 1
ATOM 743 O O . SER A 1 92 ? -22.542 2.567 12.640 1.00 95.56 92 SER A O 1
ATOM 745 N N . LEU A 1 93 ? -21.563 2.003 14.595 1.00 97.56 93 LEU A N 1
ATOM 746 C CA . LEU A 1 93 ? -20.199 2.212 14.115 1.00 97.56 93 LEU A CA 1
ATOM 747 C C . LEU A 1 93 ? -19.865 1.289 12.936 1.00 97.56 93 LEU A C 1
ATOM 749 O O . LEU A 1 93 ? -19.967 0.063 13.024 1.00 97.56 93 LEU A O 1
ATOM 753 N N . ASP A 1 94 ? -19.423 1.902 11.838 1.00 97.06 94 ASP A N 1
ATOM 754 C CA . ASP A 1 94 ? -18.896 1.226 10.654 1.00 97.06 94 ASP A CA 1
ATOM 755 C C . ASP A 1 94 ? -17.377 1.382 10.493 1.00 97.06 94 ASP A C 1
ATOM 757 O O . ASP A 1 94 ? -16.748 0.557 9.822 1.00 97.06 94 ASP A O 1
ATOM 761 N N . SER A 1 95 ? -16.780 2.382 11.148 1.00 97.69 95 SER A N 1
ATOM 762 C CA . SER A 1 95 ? -15.348 2.666 11.082 1.00 97.69 95 SER A CA 1
ATOM 763 C C . SER A 1 95 ? -14.815 3.215 12.401 1.00 97.69 95 SER A C 1
ATOM 765 O O . SER A 1 95 ? -15.354 4.180 12.946 1.00 97.69 95 SER A O 1
ATOM 767 N N . ILE A 1 96 ? -13.709 2.640 12.870 1.00 98.38 96 ILE A N 1
ATOM 768 C CA . ILE A 1 96 ? -12.947 3.125 14.023 1.00 98.38 96 ILE A CA 1
ATOM 769 C C . ILE A 1 96 ? -11.502 3.343 13.577 1.00 98.38 96 ILE A C 1
ATOM 771 O O . ILE A 1 96 ? -10.858 2.415 13.094 1.00 98.38 96 ILE A O 1
ATOM 775 N N . THR A 1 97 ? -10.995 4.555 13.764 1.00 97.31 97 THR A N 1
ATOM 776 C CA . THR A 1 97 ? -9.585 4.908 13.607 1.00 97.31 97 THR A CA 1
ATOM 777 C C . THR A 1 97 ? -9.124 5.588 14.886 1.00 97.31 97 THR A C 1
ATOM 779 O O . THR A 1 97 ? -9.642 6.647 15.234 1.00 97.31 97 THR A O 1
ATOM 782 N N . VAL A 1 98 ? -8.158 5.001 15.588 1.00 96.69 98 VAL A N 1
ATOM 783 C CA . VAL A 1 98 ? -7.572 5.603 16.790 1.00 96.69 98 VAL A CA 1
ATOM 784 C C . VAL A 1 98 ? -6.053 5.480 16.745 1.00 96.69 98 VAL A C 1
ATOM 786 O O . VAL A 1 98 ? -5.523 4.393 16.510 1.00 96.69 98 VAL A O 1
ATOM 789 N N . SER A 1 99 ? -5.340 6.589 16.951 1.00 94.44 99 SER A N 1
ATOM 790 C CA . SER A 1 99 ? -3.878 6.601 16.955 1.00 94.44 99 SER A CA 1
ATOM 791 C C . SER A 1 99 ? -3.257 7.501 18.016 1.00 94.44 99 SER A C 1
ATOM 793 O O . SER A 1 99 ? -3.817 8.523 18.413 1.00 94.44 99 SER A O 1
ATOM 795 N N . GLY A 1 100 ? -2.038 7.148 18.419 1.00 87.00 100 GLY A N 1
ATOM 796 C CA . GLY A 1 100 ? -1.178 7.958 19.282 1.00 87.00 100 GLY A CA 1
ATOM 797 C C . GLY A 1 100 ? -1.159 7.540 20.749 1.00 87.00 100 GLY A C 1
ATOM 798 O O . GLY A 1 100 ? -0.289 8.011 21.476 1.00 87.00 100 GLY A O 1
ATOM 799 N N . GLY A 1 101 ? -2.053 6.640 21.171 1.00 88.81 101 GLY A N 1
ATOM 800 C CA . GLY A 1 101 ? -2.066 6.149 22.546 1.00 88.81 101 GLY A CA 1
ATOM 801 C C . GLY A 1 101 ? -0.846 5.280 22.860 1.00 88.81 101 GLY A C 1
ATOM 802 O O . GLY A 1 101 ? -0.332 4.555 22.004 1.00 88.81 101 GLY A O 1
ATOM 803 N N . SER A 1 102 ? -0.380 5.336 24.105 1.00 92.81 102 SER A N 1
ATOM 804 C CA . SER A 1 102 ? 0.800 4.581 24.543 1.00 92.81 102 SER A CA 1
ATOM 805 C C . SER A 1 102 ? 0.518 3.082 24.707 1.00 92.81 102 SER A C 1
ATOM 807 O O . SER A 1 102 ? 1.301 2.263 24.233 1.00 92.81 102 SER A O 1
ATOM 809 N N . GLU A 1 103 ? -0.620 2.715 25.299 1.00 95.44 103 GLU A N 1
ATOM 810 C CA . GLU A 1 103 ? -1.049 1.326 25.502 1.00 95.44 103 GLU A CA 1
ATOM 811 C C . GLU A 1 103 ? -2.571 1.210 25.364 1.00 95.44 103 GLU A C 1
ATOM 813 O O . GLU A 1 103 ? -3.303 1.943 26.025 1.00 95.44 103 GLU A O 1
ATOM 818 N N . LEU A 1 104 ? -3.047 0.284 24.532 1.00 96.25 104 LEU A N 1
ATOM 819 C CA . LEU A 1 104 ? -4.459 -0.078 24.439 1.00 96.25 104 LEU A CA 1
ATOM 820 C C . LEU A 1 104 ? -4.743 -1.296 25.321 1.00 96.25 104 LEU A C 1
ATOM 822 O O . LEU A 1 104 ? -4.137 -2.361 25.149 1.00 96.25 104 LEU A O 1
ATOM 826 N N . LEU A 1 105 ? -5.702 -1.144 26.232 1.00 94.94 105 LEU A N 1
ATOM 827 C CA . LEU A 1 105 ? -6.217 -2.231 27.056 1.00 94.94 105 LEU A CA 1
ATOM 828 C C . LEU A 1 105 ? -7.080 -3.201 26.227 1.00 94.94 105 LEU A C 1
ATOM 830 O O . LEU A 1 105 ? -7.685 -2.797 25.229 1.00 94.94 105 LEU A O 1
ATOM 834 N N . PRO A 1 106 ? -7.185 -4.479 26.639 1.00 94.44 106 PRO A N 1
ATOM 835 C CA . PRO A 1 106 ? -8.05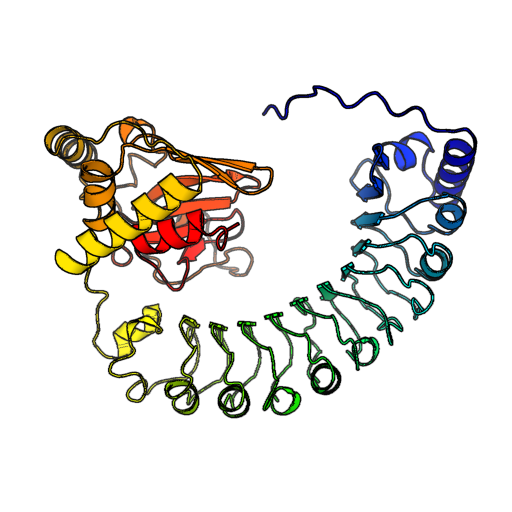7 -5.441 25.975 1.00 94.44 106 PRO A CA 1
ATOM 836 C C . PRO A 1 106 ? -9.503 -4.940 25.890 1.00 94.44 106 PRO A C 1
ATOM 838 O O . PRO A 1 106 ? -10.092 -4.557 26.899 1.00 94.44 106 PRO A O 1
ATOM 841 N N . CYS A 1 107 ? -10.085 -4.998 24.693 1.00 94.75 107 CYS A N 1
ATOM 842 C CA . CYS A 1 107 ? -11.464 -4.589 24.434 1.00 94.75 107 CYS A CA 1
ATOM 843 C C . CYS A 1 107 ? -12.195 -5.589 23.523 1.00 94.75 107 CYS A C 1
ATOM 845 O O . CYS A 1 107 ? -11.588 -6.411 22.826 1.00 94.75 107 CYS A O 1
ATOM 847 N N . ASP A 1 108 ? -13.527 -5.542 23.560 1.00 96.75 108 ASP A N 1
ATOM 848 C CA . ASP A 1 108 ? -14.412 -6.445 22.824 1.00 96.75 108 ASP A CA 1
ATOM 849 C C . ASP A 1 108 ? -15.328 -5.642 21.897 1.00 96.75 108 ASP A C 1
ATOM 851 O O . ASP A 1 108 ? -16.104 -4.806 22.355 1.00 96.75 108 ASP A O 1
ATOM 855 N N . PHE A 1 109 ? -15.243 -5.901 20.590 1.00 97.62 109 PHE A N 1
ATOM 856 C CA . PHE A 1 109 ? -16.076 -5.246 19.581 1.00 97.62 109 PHE A CA 1
ATOM 857 C C . PHE A 1 109 ? -17.045 -6.206 18.896 1.00 97.62 109 PHE A C 1
ATOM 859 O O . PHE A 1 109 ? -17.646 -5.850 17.884 1.00 97.62 109 PHE A O 1
ATOM 866 N N . ILE A 1 110 ? -17.271 -7.405 19.440 1.00 96.31 110 ILE A N 1
ATOM 867 C CA . ILE A 1 110 ? -18.175 -8.404 18.850 1.00 96.31 110 ILE A CA 1
ATOM 868 C C . ILE A 1 110 ? -19.606 -7.849 18.688 1.00 96.31 110 ILE A C 1
ATOM 870 O O . ILE A 1 110 ? -20.351 -8.311 17.815 1.00 96.31 110 ILE A O 1
ATOM 874 N N . SER A 1 111 ? -20.009 -6.853 19.484 1.00 96.44 111 SER A N 1
ATOM 875 C CA . SER A 1 111 ? -21.295 -6.147 19.364 1.00 96.44 111 SER A CA 1
ATOM 876 C C . SER A 1 111 ? -21.424 -5.294 18.092 1.00 96.44 111 SER A C 1
ATOM 878 O O . SER A 1 111 ? -22.544 -5.073 17.629 1.00 96.44 111 SER A O 1
ATOM 880 N N . LEU A 1 112 ? -20.316 -4.854 17.487 1.00 97.56 112 LEU A N 1
ATOM 881 C CA . LEU A 1 112 ? -20.289 -3.882 16.390 1.00 97.56 112 LEU A CA 1
ATOM 882 C C . LEU A 1 112 ? -20.558 -4.530 15.026 1.00 97.56 112 LEU A C 1
ATOM 884 O O . LEU A 1 112 ? -19.704 -4.578 14.144 1.00 97.56 112 LEU A O 1
ATOM 888 N N . LYS A 1 113 ? -21.783 -5.026 14.823 1.00 96.88 113 LYS A N 1
ATOM 889 C CA . LYS A 1 113 ? -22.190 -5.808 13.635 1.00 96.88 113 LYS A CA 1
ATOM 890 C C . LYS A 1 113 ? -22.098 -5.069 12.294 1.00 96.88 113 LYS A C 1
ATOM 892 O O . LYS A 1 113 ? -22.279 -5.696 11.251 1.00 96.88 113 LYS A O 1
ATOM 897 N N . HIS A 1 114 ? -21.823 -3.768 12.301 1.00 96.88 114 HIS A N 1
ATOM 898 C CA . HIS A 1 114 ? -21.635 -2.952 11.104 1.00 96.88 114 HIS A CA 1
ATOM 899 C C . HIS A 1 114 ? -20.185 -2.510 10.877 1.00 96.88 114 HIS A C 1
ATOM 901 O O . HIS A 1 114 ? -19.918 -1.899 9.840 1.00 96.88 114 HIS A O 1
ATOM 907 N N . LEU A 1 115 ? -19.255 -2.876 11.768 1.00 98.25 115 LEU A N 1
ATOM 908 C CA . LEU A 1 115 ? -17.854 -2.475 11.695 1.00 98.25 115 LEU A CA 1
ATOM 909 C C . LEU A 1 115 ? -17.167 -3.091 10.470 1.00 98.25 115 LEU A C 1
ATOM 911 O O . LEU A 1 115 ? -17.031 -4.309 10.353 1.00 98.25 115 LEU A O 1
ATOM 915 N N . ARG A 1 116 ? -16.738 -2.228 9.548 1.00 98.12 116 ARG A N 1
ATOM 916 C CA . ARG A 1 116 ? -16.085 -2.577 8.277 1.00 98.12 116 ARG A CA 1
ATOM 917 C C . ARG A 1 116 ? -14.625 -2.146 8.229 1.00 98.12 116 ARG A C 1
ATOM 919 O O . ARG A 1 116 ? -13.875 -2.744 7.463 1.00 98.12 116 ARG A O 1
ATOM 926 N N . SER A 1 117 ? -14.234 -1.138 9.005 1.00 98.12 117 SER A N 1
ATOM 927 C CA . SER A 1 117 ? -12.861 -0.635 9.048 1.00 98.12 117 SER A CA 1
ATOM 928 C C . SER A 1 117 ? -12.384 -0.450 10.483 1.00 98.12 117 SER A C 1
ATOM 930 O O . SER A 1 117 ? -13.094 0.142 11.297 1.00 98.12 117 SER A O 1
ATOM 932 N N . LEU A 1 118 ? -11.176 -0.930 10.775 1.00 98.44 118 LEU A N 1
ATOM 933 C CA . LEU A 1 118 ? -10.537 -0.792 12.080 1.00 98.44 118 LEU A CA 1
ATOM 934 C C . LEU A 1 118 ? -9.063 -0.418 11.914 1.00 98.44 118 LEU A C 1
ATOM 936 O O . LEU A 1 118 ? -8.270 -1.232 11.451 1.00 98.44 118 LEU A O 1
ATOM 940 N N . ASN A 1 119 ? -8.692 0.790 12.323 1.00 97.19 119 ASN A N 1
ATOM 941 C CA . ASN A 1 119 ? -7.312 1.258 12.300 1.00 97.19 119 ASN A CA 1
ATOM 942 C C . ASN A 1 119 ? -6.875 1.609 13.722 1.00 97.19 119 ASN A C 1
ATOM 944 O O . ASN A 1 119 ? -7.413 2.544 14.314 1.00 97.19 119 ASN A O 1
ATOM 948 N N . LEU A 1 120 ? -5.923 0.865 14.277 1.00 96.75 120 LEU A N 1
ATOM 949 C CA . LEU A 1 120 ? -5.435 1.060 15.641 1.00 96.75 120 LEU A CA 1
ATOM 950 C C . LEU A 1 120 ? -3.917 1.190 15.628 1.00 96.75 120 LEU A C 1
ATOM 952 O O . LEU A 1 120 ? -3.205 0.238 15.310 1.00 96.75 120 LEU A O 1
ATOM 956 N N . HIS A 1 121 ? -3.431 2.372 16.002 1.00 94.56 121 HIS A N 1
ATOM 957 C CA . HIS A 1 121 ? -2.007 2.686 15.993 1.00 94.56 121 HIS A CA 1
ATOM 958 C C . HIS A 1 121 ? -1.534 3.170 17.359 1.00 94.56 121 HIS A C 1
ATOM 960 O O . HIS A 1 121 ? -1.623 4.356 17.686 1.00 94.56 121 HIS A O 1
ATOM 966 N N . TYR A 1 122 ? -1.037 2.226 18.151 1.00 94.19 122 TYR A N 1
ATOM 967 C CA . TYR A 1 122 ? -0.612 2.438 19.531 1.00 94.19 122 TYR A CA 1
ATOM 968 C C . TYR A 1 122 ? 0.884 2.157 19.708 1.00 94.19 122 TYR A C 1
ATOM 970 O O . TYR A 1 122 ? 1.527 1.605 18.813 1.00 94.19 122 TYR A O 1
ATOM 978 N N . GLY A 1 123 ? 1.441 2.531 20.863 1.00 92.94 123 GLY A N 1
ATOM 979 C CA . GLY A 1 123 ? 2.762 2.062 21.303 1.00 92.94 123 GLY A CA 1
ATOM 980 C C . GLY A 1 123 ? 2.755 0.592 21.741 1.00 92.94 123 GLY A C 1
ATOM 981 O O . GLY A 1 123 ? 3.750 -0.108 21.566 1.00 92.94 123 GLY A O 1
ATOM 982 N N . ARG A 1 124 ? 1.615 0.119 22.258 1.00 94.44 124 ARG A N 1
ATOM 983 C CA . ARG A 1 124 ? 1.306 -1.288 22.522 1.00 94.44 124 ARG A CA 1
ATOM 984 C C . ARG A 1 124 ? -0.188 -1.525 22.345 1.00 94.44 124 ARG A C 1
ATOM 986 O O . ARG A 1 124 ? -0.990 -0.852 22.987 1.00 94.44 124 ARG A O 1
ATOM 993 N N . CYS A 1 125 ? -0.571 -2.478 21.508 1.00 94.62 125 CYS A N 1
ATOM 994 C CA . CYS A 1 125 ? -1.965 -2.739 21.175 1.00 94.62 125 CYS A CA 1
ATOM 995 C C . CYS A 1 125 ? -2.381 -4.148 21.623 1.00 94.62 125 CYS A C 1
ATOM 997 O O . CYS A 1 125 ? -1.967 -5.139 21.025 1.00 94.62 125 CYS A O 1
ATOM 999 N N . SER A 1 126 ? -3.202 -4.260 22.674 1.00 95.25 126 SER A N 1
ATOM 1000 C CA . SER A 1 126 ? -3.826 -5.552 23.002 1.00 95.25 126 SER A CA 1
ATOM 1001 C C . SER A 1 126 ? -4.858 -5.884 21.928 1.00 95.25 126 SER A C 1
ATOM 1003 O O . SER A 1 126 ? -5.769 -5.083 21.701 1.00 95.25 126 SER A O 1
ATOM 1005 N N . MET A 1 127 ? -4.736 -7.038 21.267 1.00 95.56 127 MET A N 1
ATOM 1006 C CA . MET A 1 127 ? -5.603 -7.374 20.136 1.00 95.56 127 MET A CA 1
ATOM 1007 C C . MET A 1 127 ? -7.095 -7.394 20.542 1.00 95.56 127 MET A C 1
ATOM 1009 O O . MET A 1 127 ? -7.485 -8.197 21.398 1.00 95.56 127 MET A O 1
ATOM 1013 N N . PRO A 1 128 ? -7.964 -6.561 19.928 1.00 95.94 128 PRO A N 1
ATOM 1014 C CA . PRO A 1 128 ? -9.391 -6.578 20.232 1.00 95.94 128 PRO A CA 1
ATOM 1015 C C . PRO A 1 128 ? -10.062 -7.885 19.803 1.00 95.94 128 PRO A C 1
ATOM 1017 O O . PRO A 1 128 ? -9.663 -8.528 18.828 1.00 95.94 128 PRO A O 1
ATOM 1020 N N . ARG A 1 129 ? -11.157 -8.253 20.473 1.00 96.75 129 ARG A N 1
ATOM 1021 C CA . ARG A 1 129 ? -11.996 -9.378 20.031 1.00 96.75 129 ARG A CA 1
ATOM 1022 C C . ARG A 1 129 ? -12.901 -8.936 18.881 1.00 96.75 129 ARG A C 1
ATOM 1024 O O . ARG A 1 129 ? -13.791 -8.111 19.081 1.00 96.75 129 ARG A O 1
ATOM 1031 N N . LEU A 1 130 ? -12.690 -9.509 17.692 1.00 96.81 130 LEU A N 1
ATOM 1032 C CA . LEU A 1 130 ? -13.395 -9.130 16.454 1.00 96.81 130 LEU A CA 1
ATOM 1033 C C . LEU A 1 130 ? -14.165 -10.292 15.805 1.00 96.81 130 LEU A C 1
ATOM 1035 O O . LEU A 1 130 ? -14.690 -10.145 14.705 1.00 96.81 130 LEU A O 1
ATOM 1039 N N . THR A 1 131 ? -14.244 -11.457 16.450 1.00 92.88 131 THR A N 1
ATOM 1040 C CA . THR A 1 131 ? -14.790 -12.683 15.848 1.00 92.88 131 THR A CA 1
ATOM 1041 C C . THR A 1 131 ? -16.180 -12.476 15.229 1.00 92.88 131 THR A C 1
ATOM 1043 O O . THR A 1 131 ? -17.121 -12.029 15.889 1.00 92.88 131 THR A O 1
ATOM 1046 N N . GLY A 1 132 ? -16.321 -12.850 13.953 1.00 93.06 132 GLY A N 1
ATOM 1047 C CA . GLY A 1 132 ? -17.583 -12.785 13.209 1.00 93.06 132 GLY A CA 1
ATOM 1048 C C . GLY A 1 132 ? -18.006 -11.384 12.752 1.00 93.06 132 GLY A C 1
ATOM 1049 O O . GLY A 1 132 ? -19.140 -11.220 12.297 1.00 93.06 132 GLY A O 1
ATOM 1050 N N . LEU A 1 133 ? -17.143 -10.371 12.871 1.00 97.31 133 LEU A N 1
ATOM 1051 C CA . LEU A 1 133 ? -17.423 -9.040 12.335 1.00 97.31 133 LEU A CA 1
ATOM 1052 C C . LEU A 1 133 ? -17.264 -8.993 10.804 1.00 97.31 133 LEU A C 1
ATOM 1054 O O . LEU A 1 133 ? -16.403 -9.675 10.245 1.00 97.31 133 LEU A O 1
ATOM 1058 N N . PRO A 1 134 ? -18.044 -8.158 10.090 1.00 97.50 134 PRO A N 1
ATOM 1059 C CA . PRO A 1 134 ? -17.923 -7.976 8.643 1.00 97.50 134 PRO A CA 1
ATOM 1060 C C . PRO A 1 134 ? -16.782 -7.006 8.285 1.00 97.50 134 PRO A C 1
ATOM 1062 O O . PRO A 1 134 ? -16.935 -6.137 7.418 1.00 97.50 134 PRO A O 1
ATOM 1065 N N . LEU A 1 135 ? -15.648 -7.137 8.978 1.00 98.06 135 LEU A N 1
ATOM 1066 C CA . LEU A 1 135 ? -14.489 -6.277 8.800 1.00 98.06 135 LEU A CA 1
ATOM 1067 C C . LEU A 1 135 ? -13.937 -6.478 7.390 1.00 98.06 135 LEU A C 1
ATOM 1069 O O . LEU A 1 135 ? -13.757 -7.609 6.961 1.00 98.06 135 LEU A O 1
ATOM 1073 N N . ARG A 1 136 ? -13.698 -5.389 6.659 1.00 98.12 136 ARG A N 1
ATOM 1074 C CA . ARG A 1 136 ? -13.158 -5.392 5.290 1.00 98.12 136 ARG A CA 1
ATOM 1075 C C . ARG A 1 136 ? -11.713 -4.937 5.255 1.00 98.12 136 ARG A C 1
ATOM 1077 O O . ARG A 1 136 ? -10.942 -5.434 4.436 1.00 98.12 136 ARG A O 1
ATOM 1084 N N . THR A 1 137 ? -11.372 -3.981 6.109 1.00 97.12 137 THR A N 1
ATOM 1085 C CA . THR A 1 137 ? -10.041 -3.389 6.189 1.00 97.12 137 THR A CA 1
ATOM 1086 C C . THR A 1 137 ? -9.600 -3.298 7.638 1.00 97.12 137 THR A C 1
ATOM 1088 O O . THR A 1 137 ? -10.385 -2.903 8.503 1.00 97.12 137 THR A O 1
ATOM 1091 N N . ALA A 1 138 ? -8.343 -3.640 7.891 1.00 97.50 138 ALA A N 1
ATOM 1092 C CA . ALA A 1 138 ? -7.709 -3.403 9.174 1.00 97.50 138 ALA A CA 1
ATOM 1093 C C . ALA A 1 138 ? -6.281 -2.886 8.988 1.00 97.50 138 ALA A C 1
ATOM 1095 O O . ALA A 1 138 ? -5.570 -3.356 8.101 1.00 97.50 138 ALA A O 1
ATOM 1096 N N . SER A 1 139 ? -5.885 -1.937 9.829 1.00 96.06 139 SER A N 1
ATOM 1097 C CA . SER A 1 139 ? -4.517 -1.429 9.932 1.00 96.06 139 SER A CA 1
ATOM 1098 C C . SER A 1 139 ? -4.128 -1.413 11.400 1.00 96.06 139 SER A C 1
ATOM 1100 O O . SER A 1 139 ? -4.787 -0.759 12.208 1.00 96.06 139 SER A O 1
ATOM 1102 N N . LEU A 1 140 ? -3.112 -2.178 11.771 1.00 95.88 140 LEU A N 1
ATOM 1103 C CA . LEU A 1 140 ? -2.762 -2.407 13.168 1.00 95.88 140 LEU A CA 1
ATOM 1104 C C . LEU A 1 140 ? -1.258 -2.226 13.343 1.00 95.88 140 LEU A C 1
ATOM 1106 O O . LEU A 1 140 ? -0.494 -2.781 12.560 1.00 95.88 140 LEU A O 1
ATOM 1110 N N . SER A 1 141 ? -0.823 -1.504 14.376 1.00 93.12 141 SER A N 1
ATOM 1111 C CA . SER A 1 141 ? 0.593 -1.428 14.767 1.00 93.12 141 SER A CA 1
ATOM 1112 C C . SER A 1 141 ? 0.784 -1.778 16.239 1.00 93.12 141 SER A 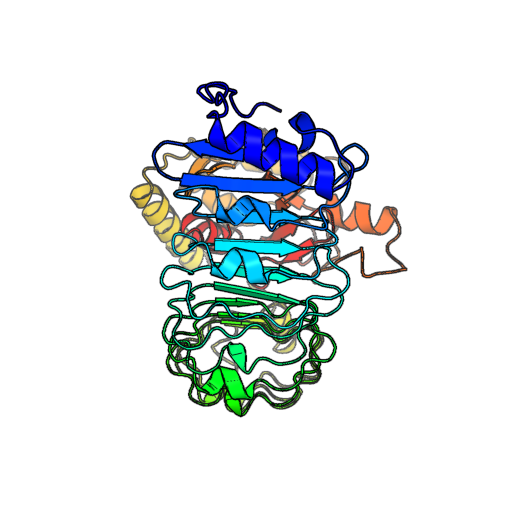C 1
ATOM 1114 O O . SER A 1 141 ? -0.111 -1.542 17.050 1.00 93.12 141 SER A O 1
ATOM 1116 N N . THR A 1 142 ? 1.963 -2.316 16.557 1.00 95.19 142 THR A N 1
ATOM 1117 C CA . THR A 1 142 ? 2.379 -2.831 17.874 1.00 95.19 142 THR A CA 1
ATOM 1118 C C . THR A 1 142 ? 1.390 -3.799 18.548 1.00 95.19 142 THR A C 1
ATOM 1120 O O . THR A 1 142 ? 1.264 -3.817 19.776 1.00 95.19 142 THR A O 1
ATOM 1123 N N . VAL A 1 143 ? 0.683 -4.620 17.763 1.00 96.12 143 VAL A N 1
ATOM 1124 C CA . VAL A 1 143 ? -0.218 -5.654 18.287 1.00 96.12 143 VAL A CA 1
ATOM 1125 C C . VAL A 1 143 ? 0.531 -6.814 18.926 1.00 96.12 143 VAL A C 1
ATOM 1127 O O . VAL A 1 143 ? 1.573 -7.249 18.441 1.00 96.12 143 VAL A O 1
ATOM 1130 N N . ASP A 1 144 ? -0.034 -7.343 20.008 1.00 94.19 144 ASP A N 1
ATOM 1131 C CA . ASP A 1 144 ? 0.505 -8.513 20.707 1.00 94.19 144 ASP A CA 1
ATOM 1132 C C . ASP A 1 144 ? 0.261 -9.843 19.972 1.00 94.19 144 ASP A C 1
ATOM 1134 O O . ASP A 1 144 ? 0.988 -10.813 20.188 1.00 94.19 144 ASP A O 1
ATOM 1138 N N . SER A 1 145 ? -0.759 -9.904 19.113 1.00 95.44 145 SER A N 1
ATOM 1139 C CA . SER A 1 145 ? -1.180 -11.099 18.381 1.00 95.44 145 SER A CA 1
ATOM 1140 C C . SER A 1 145 ? -2.148 -10.754 17.241 1.00 95.44 145 SER A C 1
ATOM 1142 O O . SER A 1 145 ? -2.675 -9.645 17.169 1.00 95.44 145 SER A O 1
ATOM 1144 N N . LEU A 1 146 ? -2.433 -11.730 16.368 1.00 97.12 146 LEU A N 1
ATOM 1145 C CA . LEU A 1 146 ? -3.468 -11.624 15.326 1.00 97.12 146 LEU A CA 1
ATOM 1146 C C . LEU A 1 146 ? -4.717 -12.473 15.611 1.00 97.12 146 LEU A C 1
ATOM 1148 O O . LEU A 1 146 ? -5.603 -12.553 14.764 1.00 97.12 146 LEU A O 1
ATOM 1152 N N . GLU A 1 147 ? -4.820 -13.109 16.782 1.00 95.81 147 GLU A N 1
ATOM 1153 C CA . GLU A 1 147 ? -5.898 -14.061 17.114 1.00 95.81 147 GLU A CA 1
ATOM 1154 C C . GLU A 1 147 ? -7.300 -13.453 16.973 1.00 95.81 147 GLU A C 1
ATOM 1156 O O . GLU A 1 147 ? -8.240 -14.110 16.525 1.00 95.81 147 GLU A O 1
ATOM 1161 N N . GLY A 1 148 ? -7.444 -12.157 17.268 1.00 95.31 148 GLY A N 1
ATOM 1162 C CA . GLY A 1 148 ? -8.703 -11.437 17.083 1.00 95.31 148 GLY A CA 1
ATOM 1163 C C . GLY A 1 148 ? -9.193 -11.395 15.629 1.00 95.31 148 GLY A C 1
ATOM 1164 O O . GLY A 1 148 ? -10.390 -11.214 15.414 1.00 95.31 148 GLY A O 1
ATOM 1165 N N . LEU A 1 149 ? -8.304 -11.585 14.643 1.00 96.94 149 LEU A N 1
ATOM 1166 C CA . LEU A 1 149 ? -8.630 -11.598 13.213 1.00 96.94 149 LEU A CA 1
ATOM 1167 C C . LEU A 1 149 ? -9.056 -12.975 12.691 1.00 96.94 149 LEU A C 1
ATOM 1169 O O . LEU A 1 149 ? -9.550 -13.054 11.567 1.00 96.94 149 LEU A O 1
ATOM 1173 N N . ALA A 1 150 ? -8.874 -14.050 13.463 1.00 96.50 150 ALA A N 1
ATOM 1174 C CA . ALA A 1 150 ? -9.182 -15.398 13.003 1.00 96.50 150 ALA A CA 1
ATOM 1175 C C . ALA A 1 150 ? -10.661 -15.536 12.588 1.00 96.50 150 ALA A C 1
ATOM 1177 O O . ALA A 1 150 ? -11.580 -15.094 13.285 1.00 96.50 150 ALA A O 1
ATOM 1178 N N . GLY A 1 151 ? -10.898 -16.174 11.441 1.00 96.06 151 GLY A N 1
ATOM 1179 C CA . GLY A 1 151 ? -12.235 -16.453 10.919 1.00 96.06 151 GLY A CA 1
ATOM 1180 C C . GLY A 1 151 ? -12.971 -15.247 10.329 1.00 96.06 151 GLY A C 1
ATOM 1181 O O . GLY A 1 151 ? -14.173 -15.344 10.078 1.00 96.06 151 GLY A O 1
ATOM 1182 N N . LEU A 1 152 ? -12.309 -14.104 10.110 1.00 97.56 152 LEU A N 1
ATOM 1183 C CA . LEU A 1 152 ? -12.941 -12.940 9.484 1.00 97.56 152 LEU A CA 1
ATOM 1184 C C . LEU A 1 152 ? -13.158 -13.165 7.980 1.00 97.56 152 LEU A C 1
ATOM 1186 O O . LEU A 1 152 ? -12.306 -12.864 7.145 1.00 97.56 152 LEU A O 1
ATOM 1190 N N . GLU A 1 153 ? -14.345 -13.658 7.624 1.00 97.00 153 GLU A N 1
ATOM 1191 C CA . GLU A 1 153 ? -14.699 -14.041 6.248 1.00 97.00 153 GLU A CA 1
ATOM 1192 C C . GLU A 1 153 ? -14.625 -12.892 5.229 1.00 97.00 153 GLU A C 1
ATOM 1194 O O . GLU A 1 153 ? -14.399 -13.133 4.044 1.00 97.00 153 GLU A O 1
ATOM 1199 N N . GLN A 1 154 ? -14.833 -11.647 5.670 1.00 97.75 154 GLN A N 1
ATOM 1200 C CA . GLN A 1 154 ? -14.891 -10.470 4.794 1.00 97.75 154 GLN A CA 1
ATOM 1201 C C . GLN A 1 154 ? -13.615 -9.622 4.803 1.00 97.75 154 GLN A C 1
ATOM 1203 O O . GLN A 1 154 ? -13.561 -8.638 4.057 1.00 97.75 154 GLN A O 1
ATOM 1208 N N . LEU A 1 155 ? -12.607 -9.982 5.612 1.00 98.44 155 LEU A N 1
ATOM 1209 C CA . LEU A 1 155 ? -11.379 -9.199 5.731 1.00 98.44 155 LEU A CA 1
ATOM 1210 C C . LEU A 1 155 ? -10.635 -9.258 4.404 1.00 98.44 155 LEU A C 1
ATOM 1212 O O . LEU A 1 155 ? -10.107 -10.299 4.045 1.00 98.44 155 LEU A O 1
ATOM 1216 N N . ALA A 1 156 ? -10.614 -8.147 3.672 1.00 98.00 156 ALA A N 1
ATOM 1217 C CA . ALA A 1 156 ? -10.078 -8.080 2.319 1.00 98.00 156 ALA A CA 1
ATOM 1218 C C . ALA A 1 156 ? -8.673 -7.479 2.272 1.00 98.00 156 ALA A C 1
ATOM 1220 O O . ALA A 1 156 ? -7.871 -7.887 1.429 1.00 98.00 156 ALA A O 1
ATOM 1221 N N . ARG A 1 157 ? -8.381 -6.510 3.147 1.00 98.12 157 ARG A N 1
ATOM 1222 C CA . ARG A 1 157 ? -7.077 -5.842 3.230 1.00 98.12 157 ARG A CA 1
ATOM 1223 C C . ARG A 1 157 ? -6.613 -5.750 4.674 1.00 98.12 157 ARG A C 1
ATOM 1225 O O . ARG A 1 157 ? -7.377 -5.299 5.527 1.00 98.12 157 ARG A O 1
ATOM 1232 N N . LEU A 1 158 ? -5.369 -6.137 4.911 1.00 98.38 158 LEU A N 1
ATOM 1233 C CA . LEU A 1 158 ? -4.730 -6.057 6.215 1.00 98.38 158 LEU A CA 1
ATOM 1234 C C . LEU A 1 158 ? -3.361 -5.390 6.077 1.00 98.38 158 LEU A C 1
ATOM 1236 O O . LEU A 1 158 ? -2.537 -5.844 5.282 1.00 98.38 158 LEU A O 1
ATOM 1240 N N . ASP A 1 159 ? -3.137 -4.337 6.856 1.00 94.81 159 ASP A N 1
ATOM 1241 C CA . ASP A 1 159 ? -1.833 -3.700 7.016 1.00 94.81 159 ASP A CA 1
ATOM 1242 C C . ASP A 1 159 ? -1.310 -3.913 8.439 1.00 94.81 159 ASP A C 1
ATOM 1244 O O . ASP A 1 159 ? -1.992 -3.618 9.423 1.00 94.81 159 ASP A O 1
ATOM 1248 N N . LEU A 1 160 ? -0.107 -4.472 8.525 1.00 95.75 160 LEU A N 1
ATOM 1249 C CA . LEU A 1 160 ? 0.611 -4.804 9.751 1.00 95.75 160 LEU A CA 1
ATOM 1250 C C . LEU A 1 160 ? 1.943 -4.049 9.835 1.00 95.75 160 LEU A C 1
ATOM 1252 O O . LEU A 1 160 ? 2.841 -4.471 10.567 1.00 95.75 160 LEU A O 1
ATOM 1256 N N . HIS A 1 161 ? 2.106 -2.957 9.091 1.00 86.94 161 HIS A N 1
ATOM 1257 C CA . HIS A 1 161 ? 3.266 -2.093 9.260 1.00 86.94 161 HIS A CA 1
ATOM 1258 C C . HIS A 1 161 ? 3.373 -1.574 10.708 1.00 86.94 161 HIS A C 1
ATOM 1260 O O . HIS A 1 161 ? 2.380 -1.212 11.345 1.00 86.94 161 HIS A O 1
ATOM 1266 N N . GLY A 1 162 ? 4.599 -1.519 11.235 1.00 82.94 162 GLY A N 1
ATOM 1267 C CA . GLY A 1 162 ? 4.857 -1.073 12.607 1.00 82.94 162 GLY A CA 1
ATOM 1268 C C . GLY A 1 162 ? 4.601 -2.147 13.669 1.00 82.94 162 GLY A C 1
ATOM 1269 O O . GLY A 1 162 ? 4.271 -1.816 14.808 1.00 82.94 162 GLY A O 1
ATOM 1270 N N . ASN A 1 163 ? 4.746 -3.428 13.318 1.00 95.38 163 ASN A N 1
ATOM 1271 C CA . ASN A 1 163 ? 4.731 -4.550 14.263 1.00 95.38 163 ASN A CA 1
ATOM 1272 C C . ASN A 1 163 ? 6.091 -5.273 14.287 1.00 95.38 163 ASN A C 1
ATOM 1274 O O . ASN A 1 163 ? 6.188 -6.398 13.791 1.00 95.38 163 ASN A O 1
ATOM 1278 N N . PRO A 1 164 ? 7.147 -4.664 14.862 1.00 93.75 164 PRO A N 1
ATOM 1279 C CA . PRO A 1 164 ? 8.505 -5.203 14.771 1.00 93.75 164 PRO A CA 1
ATOM 1280 C C . PRO A 1 164 ? 8.645 -6.594 15.402 1.00 93.75 164 PRO A C 1
ATOM 1282 O O . PRO A 1 164 ? 9.443 -7.390 14.923 1.00 93.75 164 PRO A O 1
ATOM 1285 N N . ASP A 1 165 ? 7.844 -6.920 16.419 1.00 95.12 165 ASP A N 1
ATOM 1286 C CA . ASP A 1 165 ? 7.904 -8.203 17.136 1.00 95.12 165 ASP A CA 1
ATOM 1287 C C . ASP A 1 165 ? 6.939 -9.271 16.582 1.00 95.12 165 ASP A C 1
ATOM 1289 O O . ASP A 1 165 ? 6.977 -10.431 16.999 1.00 95.12 165 ASP A O 1
ATOM 1293 N N . LEU A 1 166 ? 6.068 -8.912 15.631 1.00 97.25 166 LEU A N 1
ATOM 1294 C CA . LEU A 1 166 ? 5.079 -9.836 15.082 1.00 97.25 166 LEU A CA 1
ATOM 1295 C C . LEU A 1 166 ? 5.751 -10.851 14.158 1.00 97.25 166 LEU A C 1
ATOM 1297 O O . LEU A 1 166 ? 6.357 -10.482 13.155 1.00 97.25 166 LEU A O 1
ATOM 1301 N N . CYS A 1 167 ? 5.610 -12.134 14.482 1.00 96.88 167 CYS A N 1
ATOM 1302 C CA . CYS A 1 167 ? 6.204 -13.235 13.721 1.00 96.88 167 CYS A CA 1
ATOM 1303 C C . CYS A 1 167 ? 5.203 -14.310 13.273 1.00 96.88 167 CYS A C 1
ATOM 1305 O O . CYS A 1 167 ? 5.513 -15.061 12.350 1.00 96.88 167 CYS A O 1
ATOM 1307 N N . ASP A 1 168 ? 4.021 -14.376 13.893 1.00 97.94 168 ASP A N 1
ATOM 1308 C CA . ASP A 1 168 ? 3.023 -15.416 13.643 1.00 97.94 168 ASP A CA 1
ATOM 1309 C C . ASP A 1 168 ? 1.863 -14.902 12.777 1.00 97.94 168 ASP A C 1
ATOM 1311 O O . ASP A 1 168 ? 1.160 -13.958 13.140 1.00 97.94 168 ASP A O 1
ATOM 1315 N N . LEU A 1 169 ? 1.655 -15.557 11.632 1.00 98.38 169 LEU A N 1
ATOM 1316 C CA . LEU A 1 169 ? 0.552 -15.294 10.703 1.00 98.38 169 LEU A CA 1
ATOM 1317 C C . LEU A 1 169 ? -0.544 -16.372 10.747 1.00 98.38 169 LEU A C 1
ATOM 1319 O O . LEU A 1 169 ? -1.489 -16.302 9.961 1.00 98.38 169 LEU A O 1
ATOM 1323 N N . SER A 1 170 ? -0.449 -17.357 11.648 1.00 98.12 170 SER A N 1
ATOM 1324 C CA . SER A 1 170 ? -1.388 -18.486 11.765 1.00 98.12 170 SER A CA 1
ATOM 1325 C C . SER A 1 170 ? -2.867 -18.079 11.782 1.00 98.12 170 SER A C 1
ATOM 1327 O O . SER A 1 170 ? -3.651 -18.703 11.059 1.00 98.12 170 SER A O 1
ATOM 1329 N N . PRO A 1 171 ? -3.282 -17.005 12.485 1.00 97.50 171 PRO A N 1
ATOM 1330 C CA . PRO A 1 171 ? -4.682 -16.571 12.480 1.00 97.50 171 PRO A CA 1
ATOM 1331 C C . PRO A 1 171 ? -5.222 -16.221 11.084 1.00 97.50 171 PRO A C 1
ATOM 1333 O O . PRO A 1 171 ? -6.402 -16.451 10.798 1.00 97.50 171 PRO A O 1
ATOM 1336 N N . LEU A 1 172 ? -4.361 -15.738 10.179 1.00 97.94 172 LEU A N 1
ATOM 1337 C CA . LEU A 1 172 ? -4.746 -15.321 8.827 1.00 97.94 172 LEU A CA 1
ATOM 1338 C C . LEU A 1 172 ? -5.088 -16.496 7.904 1.00 97.94 172 LEU A C 1
ATOM 1340 O O . LEU A 1 172 ? -5.809 -16.301 6.926 1.00 97.94 172 LEU A O 1
ATOM 1344 N N . ALA A 1 173 ? -4.655 -17.720 8.228 1.00 96.50 173 ALA A N 1
ATOM 1345 C CA . ALA A 1 173 ? -4.994 -18.926 7.464 1.00 96.50 173 ALA A CA 1
ATOM 1346 C C . ALA A 1 173 ? -6.516 -19.159 7.370 1.00 96.50 173 ALA A C 1
ATOM 1348 O O . ALA A 1 173 ? -7.009 -19.812 6.451 1.00 96.50 173 ALA A O 1
ATOM 1349 N N . SER A 1 174 ? -7.267 -18.611 8.329 1.00 95.25 174 SER A N 1
ATOM 1350 C CA . SER A 1 174 ? -8.721 -18.736 8.442 1.00 95.25 174 SER A CA 1
ATOM 1351 C C . SER A 1 174 ? -9.506 -17.535 7.889 1.00 95.25 174 SER A C 1
ATOM 1353 O O . SER A 1 174 ? -10.713 -17.449 8.110 1.00 95.25 174 SER A O 1
ATOM 1355 N N . CYS A 1 175 ? -8.856 -16.623 7.156 1.00 97.38 175 CYS A N 1
ATOM 1356 C CA . CYS A 1 175 ? -9.462 -15.408 6.597 1.00 97.38 175 CYS A CA 1
ATOM 1357 C C . CYS A 1 175 ? -9.648 -15.512 5.070 1.00 97.38 175 CYS A C 1
ATOM 1359 O O . CYS A 1 175 ? -8.948 -14.835 4.319 1.00 97.38 175 CYS A O 1
ATOM 1361 N N . PRO A 1 176 ? -10.604 -16.314 4.557 1.00 96.12 176 PRO A N 1
ATOM 1362 C CA . PRO A 1 176 ? -10.685 -16.653 3.130 1.00 96.12 176 PRO A CA 1
ATOM 1363 C C . PRO A 1 176 ? -10.902 -15.445 2.204 1.00 96.12 176 PRO A C 1
ATOM 1365 O O . PRO A 1 176 ? -10.610 -15.529 1.010 1.00 96.12 176 PRO A O 1
ATOM 1368 N N . GLY A 1 177 ? -11.415 -14.332 2.735 1.00 96.69 177 GLY A N 1
ATOM 1369 C CA . GLY A 1 177 ? -11.626 -13.086 2.004 1.00 96.69 177 GLY A CA 1
ATOM 1370 C C . GLY A 1 177 ? -10.364 -12.252 1.766 1.00 96.69 177 GLY A C 1
ATOM 1371 O O . GLY A 1 177 ? -10.450 -11.278 1.019 1.00 96.69 177 GLY A O 1
ATOM 1372 N N . LEU A 1 178 ? -9.215 -12.601 2.363 1.00 98.44 178 LEU A N 1
ATOM 1373 C CA . LEU A 1 178 ? -8.013 -11.765 2.316 1.00 98.44 178 LEU A CA 1
ATOM 1374 C C . LEU A 1 178 ? -7.438 -11.702 0.899 1.00 98.44 178 LEU A C 1
ATOM 1376 O O . LEU A 1 178 ? -7.074 -12.717 0.305 1.00 98.44 178 LEU A O 1
ATOM 1380 N N . THR A 1 179 ? -7.362 -10.483 0.362 1.00 98.38 179 THR A N 1
ATOM 1381 C CA . THR A 1 179 ? -6.871 -10.197 -0.997 1.00 98.38 179 THR A CA 1
ATOM 1382 C C . THR A 1 179 ? -5.555 -9.434 -1.010 1.00 98.38 179 THR A C 1
ATOM 1384 O O . THR A 1 179 ? -4.769 -9.632 -1.935 1.00 98.38 179 THR A O 1
ATOM 1387 N N . ALA A 1 180 ? -5.294 -8.614 0.010 1.00 97.56 180 ALA A N 1
ATOM 1388 C CA . ALA A 1 180 ? -4.054 -7.863 0.152 1.00 97.56 180 ALA A CA 1
ATOM 1389 C C . ALA A 1 180 ? -3.536 -7.928 1.594 1.00 97.56 180 ALA A C 1
ATOM 1391 O O . ALA A 1 180 ? -4.292 -7.669 2.535 1.00 97.56 180 ALA A O 1
ATOM 1392 N N . LEU A 1 181 ? -2.251 -8.249 1.743 1.00 98.44 181 LEU A N 1
ATOM 1393 C CA . LEU A 1 181 ? -1.545 -8.306 3.020 1.00 98.44 181 LEU A CA 1
ATOM 1394 C C . LEU A 1 181 ? -0.247 -7.495 2.947 1.00 98.44 181 LEU A C 1
ATOM 1396 O O . LEU A 1 181 ? 0.630 -7.790 2.136 1.00 98.44 181 LEU A O 1
ATOM 1400 N N . SER A 1 182 ? -0.103 -6.518 3.835 1.00 95.56 182 SER A N 1
ATOM 1401 C CA . SER A 1 182 ? 1.161 -5.835 4.113 1.00 95.56 182 SER A CA 1
ATOM 1402 C C . SER A 1 182 ? 1.669 -6.271 5.485 1.00 95.56 182 SER A C 1
ATOM 1404 O O . SER A 1 182 ? 0.971 -6.106 6.479 1.00 95.56 182 SER A O 1
ATOM 1406 N N . ALA A 1 183 ? 2.874 -6.838 5.537 1.00 95.81 183 ALA A N 1
ATOM 1407 C CA . ALA A 1 183 ? 3.591 -7.190 6.765 1.00 95.81 183 ALA A CA 1
ATOM 1408 C C . ALA A 1 183 ? 4.990 -6.552 6.777 1.00 95.81 183 ALA A C 1
ATOM 1410 O O . ALA A 1 183 ? 5.979 -7.186 7.151 1.00 95.81 183 ALA A O 1
ATOM 1411 N N . VAL A 1 184 ? 5.066 -5.305 6.304 1.00 89.06 184 VAL A N 1
ATOM 1412 C CA . VAL A 1 184 ? 6.308 -4.529 6.208 1.00 89.06 184 VAL A CA 1
ATOM 1413 C C . VAL A 1 184 ? 6.924 -4.314 7.590 1.00 89.06 184 VAL A C 1
ATOM 1415 O O . VAL A 1 184 ? 6.211 -3.983 8.535 1.00 89.06 184 VAL A O 1
ATOM 1418 N N . ASP A 1 185 ? 8.245 -4.483 7.681 1.00 87.88 185 ASP A N 1
ATOM 1419 C CA . ASP A 1 185 ? 9.046 -4.267 8.893 1.00 87.88 185 ASP A CA 1
ATOM 1420 C C . ASP A 1 185 ? 8.513 -5.040 10.116 1.00 87.88 185 ASP A C 1
ATOM 1422 O O . ASP A 1 185 ? 8.421 -4.528 11.234 1.00 87.88 185 ASP A O 1
ATOM 1426 N N . THR A 1 186 ? 8.153 -6.306 9.883 1.00 96.25 186 THR A N 1
ATOM 1427 C CA . THR A 1 186 ? 7.762 -7.276 10.918 1.00 96.25 186 THR A CA 1
ATOM 1428 C C . THR A 1 186 ? 8.824 -8.365 11.098 1.00 96.25 186 THR A C 1
ATOM 1430 O O . THR A 1 186 ? 9.694 -8.563 10.247 1.00 96.25 186 THR A O 1
ATOM 1433 N N . SER A 1 187 ? 8.731 -9.134 12.185 1.00 97.38 187 SER A N 1
ATOM 1434 C CA . SER A 1 187 ? 9.582 -10.309 12.446 1.00 97.38 187 SER A CA 1
ATOM 1435 C C . SER A 1 187 ? 9.072 -11.604 11.791 1.00 97.38 187 SER A C 1
ATOM 1437 O O . SER A 1 187 ? 9.509 -12.703 12.147 1.00 97.38 187 SER A O 1
ATOM 1439 N N . VAL A 1 188 ? 8.151 -11.512 10.827 1.00 98.19 188 VAL A N 1
ATOM 1440 C CA . VAL A 1 188 ? 7.621 -12.673 10.098 1.00 98.19 188 VAL A CA 1
ATOM 1441 C C . VAL A 1 188 ? 8.743 -13.374 9.338 1.00 98.19 188 VAL A C 1
ATOM 1443 O O . VAL A 1 188 ? 9.484 -12.765 8.573 1.00 98.19 188 VAL A O 1
ATOM 1446 N N . SER A 1 189 ? 8.857 -14.686 9.525 1.00 97.94 189 SER A N 1
ATOM 1447 C CA . SER A 1 189 ? 9.814 -15.530 8.792 1.00 97.94 189 SER A CA 1
ATOM 1448 C C . SER A 1 189 ? 9.178 -16.782 8.194 1.00 97.94 189 SER A C 1
ATOM 1450 O O . SER A 1 189 ? 9.676 -17.279 7.183 1.00 97.94 189 SER A O 1
ATOM 1452 N N . ASP A 1 190 ? 8.079 -17.263 8.782 1.00 98.44 190 ASP A N 1
ATOM 1453 C CA . ASP A 1 190 ? 7.310 -18.401 8.291 1.00 98.44 190 ASP A CA 1
ATOM 1454 C C . ASP A 1 190 ? 6.067 -17.934 7.521 1.00 98.44 190 ASP A C 1
ATOM 1456 O O . ASP A 1 190 ? 5.220 -17.209 8.041 1.00 98.44 190 ASP A O 1
ATOM 1460 N N . LEU A 1 191 ? 5.960 -18.372 6.265 1.00 98.62 191 LEU A N 1
ATOM 1461 C CA . LEU A 1 191 ? 4.823 -18.101 5.383 1.00 98.62 191 LEU A CA 1
ATOM 1462 C C . LEU A 1 191 ? 3.900 -19.314 5.220 1.00 98.62 191 LEU A C 1
ATOM 1464 O O . LEU A 1 191 ? 2.922 -19.236 4.473 1.00 98.62 191 LEU A O 1
ATOM 1468 N N . SER A 1 192 ? 4.183 -20.433 5.896 1.00 98.31 192 SER A N 1
ATOM 1469 C CA . SER A 1 192 ? 3.372 -21.650 5.830 1.00 98.31 192 SER A CA 1
ATOM 1470 C C . SER A 1 192 ? 1.881 -21.429 6.135 1.00 98.31 192 SER A C 1
ATOM 1472 O O . SER A 1 192 ? 1.070 -22.040 5.431 1.00 98.31 192 SER A O 1
ATOM 1474 N N . PRO A 1 193 ? 1.466 -20.501 7.030 1.00 98.12 193 PRO A N 1
ATOM 1475 C CA . PRO A 1 193 ? 0.047 -20.207 7.241 1.00 98.12 193 PRO A CA 1
ATOM 1476 C C . PRO A 1 193 ? -0.697 -19.672 6.014 1.00 98.12 193 PRO A C 1
ATOM 1478 O O . PRO A 1 193 ? -1.918 -19.781 5.935 1.00 98.12 193 PRO A O 1
ATOM 1481 N N . LEU A 1 194 ? 0.018 -19.074 5.058 1.00 97.94 194 LEU A N 1
ATOM 1482 C CA . LEU A 1 194 ? -0.574 -18.489 3.854 1.00 97.94 194 LEU A CA 1
ATOM 1483 C C . LEU A 1 194 ? -0.661 -19.492 2.693 1.00 97.94 194 LEU A C 1
ATOM 1485 O O . LEU A 1 194 ? -1.253 -19.182 1.657 1.00 97.94 194 LEU A O 1
ATOM 1489 N N . ALA A 1 195 ? -0.073 -20.685 2.825 1.00 96.81 195 ALA A N 1
ATOM 1490 C CA . ALA A 1 195 ? -0.056 -21.677 1.757 1.00 96.81 195 ALA A CA 1
ATOM 1491 C C . ALA A 1 195 ? -1.483 -22.044 1.315 1.00 96.81 195 ALA A C 1
ATOM 1493 O O . ALA A 1 195 ? -2.326 -22.430 2.122 1.00 96.81 195 ALA A O 1
ATOM 1494 N N . GLY A 1 196 ? -1.758 -21.947 0.012 1.00 94.69 196 GLY A N 1
ATOM 1495 C CA . GLY A 1 196 ? -3.073 -22.292 -0.536 1.00 94.69 196 GLY A CA 1
ATOM 1496 C C . GLY A 1 196 ? -4.171 -21.253 -0.294 1.00 94.69 196 GLY A C 1
ATOM 1497 O O . GLY A 1 196 ? -5.335 -21.563 -0.554 1.00 94.69 196 GLY A O 1
ATOM 1498 N N . HIS A 1 197 ? -3.839 -20.043 0.179 1.00 96.62 197 HIS A N 1
ATOM 1499 C CA . HIS A 1 197 ? -4.833 -18.999 0.435 1.00 96.62 197 HIS A CA 1
ATOM 1500 C C . HIS A 1 197 ? -5.715 -18.747 -0.809 1.00 96.62 197 HIS A C 1
ATOM 1502 O O . HIS A 1 197 ? -5.191 -18.476 -1.893 1.00 96.62 197 HIS A O 1
ATOM 1508 N N . PRO A 1 198 ? -7.056 -18.811 -0.704 1.00 92.75 198 PRO A N 1
ATOM 1509 C CA . PRO A 1 198 ? -7.923 -18.890 -1.883 1.00 92.75 198 PRO A CA 1
ATOM 1510 C C . PRO A 1 198 ? -8.012 -17.581 -2.679 1.00 92.75 198 PRO A C 1
ATOM 1512 O O . PRO A 1 198 ? -8.275 -17.612 -3.882 1.00 92.75 198 PRO A O 1
ATOM 1515 N N . GLY A 1 199 ? -7.819 -16.438 -2.015 1.00 92.69 199 GLY A N 1
ATOM 1516 C CA . GLY A 1 199 ? -8.061 -15.113 -2.593 1.00 92.69 199 GLY A CA 1
ATOM 1517 C C . GLY A 1 199 ? -6.890 -14.135 -2.550 1.00 92.69 199 GLY A C 1
ATOM 1518 O O . GLY A 1 199 ? -7.068 -13.009 -3.009 1.00 92.69 199 GLY A O 1
ATOM 1519 N N . LEU A 1 200 ? -5.721 -14.520 -2.019 1.00 98.38 200 LEU A N 1
ATOM 1520 C CA . LEU A 1 200 ? -4.631 -13.563 -1.800 1.00 98.38 200 LEU A CA 1
ATOM 1521 C C . LEU A 1 200 ? -3.980 -13.196 -3.138 1.00 98.38 200 LEU A C 1
ATOM 1523 O O . LEU A 1 200 ? -3.508 -14.069 -3.866 1.00 98.38 200 LEU A O 1
ATOM 1527 N N . LYS A 1 201 ? -3.977 -11.901 -3.459 1.00 98.06 201 LYS A N 1
ATOM 1528 C CA . LYS A 1 201 ? -3.471 -11.346 -4.722 1.00 98.06 201 LYS A CA 1
ATOM 1529 C C . LYS A 1 201 ? -2.207 -10.530 -4.537 1.00 98.06 201 LYS A C 1
ATOM 1531 O O . LYS A 1 201 ? -1.330 -10.556 -5.397 1.00 98.06 201 LYS A O 1
ATOM 1536 N N . GLU A 1 202 ? -2.133 -9.796 -3.438 1.00 97.25 202 GLU A N 1
ATOM 1537 C CA . GLU A 1 2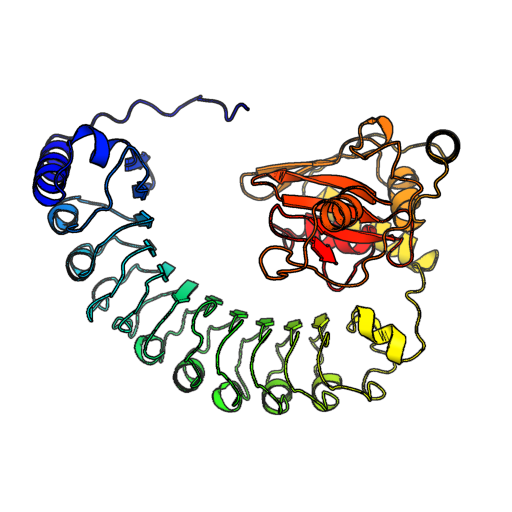02 ? -1.067 -8.842 -3.166 1.00 97.25 202 GLU A CA 1
ATOM 1538 C C . GLU A 1 202 ? -0.451 -9.170 -1.811 1.00 97.25 202 GLU A C 1
ATOM 1540 O O . GLU A 1 202 ? -1.159 -9.284 -0.807 1.00 97.25 202 GLU A O 1
ATOM 1545 N N . ILE A 1 203 ? 0.869 -9.337 -1.784 1.00 97.94 203 ILE A N 1
ATOM 1546 C CA . ILE A 1 203 ? 1.612 -9.531 -0.542 1.00 97.94 203 ILE A CA 1
ATOM 1547 C C . ILE A 1 203 ? 2.877 -8.673 -0.527 1.00 97.94 203 ILE A C 1
ATOM 1549 O O . ILE A 1 203 ? 3.680 -8.694 -1.466 1.00 97.94 203 ILE A O 1
ATOM 1553 N N . VAL A 1 204 ? 3.056 -7.926 0.560 1.00 93.50 204 VAL A N 1
ATOM 1554 C CA . VAL A 1 204 ? 4.230 -7.088 0.804 1.00 93.50 204 VAL A CA 1
ATOM 1555 C C . VAL A 1 204 ? 4.912 -7.555 2.086 1.00 93.50 204 VAL A C 1
ATOM 1557 O O . VAL A 1 204 ? 4.343 -7.460 3.168 1.00 93.50 204 VAL A O 1
ATOM 1560 N N . LEU A 1 205 ? 6.139 -8.057 1.952 1.00 95.69 205 LEU A N 1
ATOM 1561 C CA . LEU A 1 205 ? 6.966 -8.619 3.030 1.00 95.69 205 LEU A CA 1
ATOM 1562 C C . LEU A 1 205 ? 8.273 -7.833 3.201 1.00 95.69 205 LEU A C 1
ATOM 1564 O O . LEU A 1 205 ? 9.286 -8.378 3.642 1.00 95.69 205 LEU A O 1
ATOM 1568 N N . SER A 1 206 ? 8.291 -6.572 2.772 1.00 87.25 206 SER A N 1
ATOM 1569 C CA . SER A 1 206 ? 9.496 -5.748 2.793 1.00 87.25 206 SER A CA 1
ATOM 1570 C C . SER A 1 206 ? 10.063 -5.629 4.212 1.00 87.25 206 SER A C 1
ATOM 1572 O O . SER A 1 206 ? 9.304 -5.429 5.152 1.00 87.25 206 SER A O 1
ATOM 1574 N N . GLY A 1 207 ? 11.380 -5.761 4.369 1.00 83.38 207 GLY A N 1
ATOM 1575 C CA . GLY A 1 207 ? 12.051 -5.624 5.668 1.00 83.38 207 GLY A CA 1
ATOM 1576 C C . GLY A 1 207 ? 11.861 -6.797 6.638 1.00 83.38 207 GLY A C 1
ATOM 1577 O O . GLY A 1 207 ? 12.262 -6.697 7.792 1.00 83.38 207 GLY A O 1
ATOM 1578 N N . THR A 1 208 ? 11.290 -7.920 6.190 1.00 96.31 208 THR A N 1
ATOM 1579 C CA . THR A 1 208 ? 11.100 -9.119 7.029 1.00 96.31 208 THR A CA 1
ATOM 1580 C C . THR A 1 208 ? 12.275 -10.109 6.931 1.00 96.31 208 THR A C 1
ATOM 1582 O O . THR A 1 208 ? 12.946 -10.179 5.895 1.00 96.31 208 THR A O 1
ATOM 1585 N N . PRO A 1 209 ? 12.521 -10.950 7.956 1.00 97.62 209 PRO A N 1
ATOM 1586 C CA . PRO A 1 209 ? 13.552 -11.996 7.929 1.00 97.62 209 PRO A CA 1
ATOM 1587 C C . PRO A 1 209 ? 13.177 -13.247 7.101 1.00 97.62 209 PRO A C 1
ATOM 1589 O O . PRO A 1 209 ? 13.803 -14.300 7.258 1.00 97.62 209 PRO A O 1
ATOM 1592 N N . VAL A 1 210 ? 12.171 -13.167 6.219 1.00 98.56 210 VAL A N 1
ATOM 1593 C CA . VAL A 1 210 ? 11.738 -14.274 5.349 1.00 98.56 210 VAL A CA 1
ATOM 1594 C C . VAL A 1 210 ? 12.892 -14.781 4.477 1.00 98.56 210 VAL A C 1
ATOM 1596 O O . VAL A 1 210 ? 13.629 -14.003 3.865 1.00 98.56 210 VAL A O 1
ATOM 1599 N N . LYS A 1 211 ? 13.012 -16.113 4.395 1.00 98.38 211 LYS A N 1
ATOM 1600 C CA . LYS A 1 211 ? 13.998 -16.829 3.561 1.00 98.38 211 LYS A CA 1
ATOM 1601 C C . LYS A 1 211 ? 13.352 -17.760 2.547 1.00 98.38 211 LYS A C 1
ATOM 1603 O O . LYS A 1 211 ? 13.815 -17.834 1.412 1.00 98.38 211 LYS A O 1
ATOM 1608 N N . ASP A 1 212 ? 12.301 -18.461 2.964 1.00 98.31 212 ASP A N 1
ATOM 1609 C CA . ASP A 1 212 ? 11.567 -19.409 2.135 1.00 98.31 212 ASP A CA 1
ATOM 1610 C C . ASP A 1 212 ? 10.236 -18.801 1.680 1.00 98.31 212 ASP A C 1
ATOM 1612 O O . ASP A 1 212 ? 9.373 -18.472 2.492 1.00 98.31 212 ASP A O 1
ATOM 1616 N N . VAL A 1 213 ? 10.076 -18.661 0.365 1.00 98.44 213 VAL A N 1
ATOM 1617 C CA . VAL A 1 213 ? 8.843 -18.175 -0.275 1.00 98.44 213 VAL A CA 1
ATOM 1618 C C . VAL A 1 213 ? 8.070 -19.285 -0.986 1.00 98.44 213 VAL A C 1
ATOM 1620 O O . VAL A 1 213 ? 7.077 -19.009 -1.659 1.00 98.44 213 VAL A O 1
ATOM 1623 N N . SER A 1 214 ? 8.480 -20.548 -0.837 1.00 98.00 214 SER A N 1
ATOM 1624 C CA . SER A 1 214 ? 7.773 -21.694 -1.409 1.00 98.00 214 SER A CA 1
ATOM 1625 C C . SER A 1 214 ? 6.286 -21.781 -1.022 1.00 98.00 214 SER A C 1
ATOM 1627 O O . SER A 1 214 ? 5.501 -22.140 -1.906 1.00 98.00 214 SER A O 1
ATOM 1629 N N . PRO A 1 215 ? 5.827 -21.353 0.181 1.00 98.44 215 PRO A N 1
ATOM 1630 C CA . PRO A 1 215 ? 4.395 -21.310 0.490 1.00 98.44 215 PRO A CA 1
ATOM 1631 C C . PRO A 1 215 ? 3.584 -20.408 -0.451 1.00 98.44 215 PRO A C 1
ATOM 1633 O O . PRO A 1 215 ? 2.438 -20.722 -0.774 1.00 98.44 215 PRO A O 1
ATOM 1636 N N . LEU A 1 216 ? 4.182 -19.321 -0.958 1.00 98.31 216 LEU A N 1
ATOM 1637 C CA . LEU A 1 216 ? 3.511 -18.397 -1.877 1.00 98.31 216 LEU A CA 1
ATOM 1638 C C . LEU A 1 216 ? 3.234 -19.043 -3.243 1.00 98.31 216 LEU A C 1
ATOM 1640 O O . LEU A 1 216 ? 2.253 -18.703 -3.900 1.00 98.31 216 LEU A O 1
ATOM 1644 N N . ALA A 1 217 ? 4.037 -20.024 -3.663 1.00 97.00 217 ALA A N 1
ATOM 1645 C CA . ALA A 1 217 ? 3.815 -20.744 -4.919 1.00 97.00 217 ALA A CA 1
ATOM 1646 C C . ALA A 1 217 ? 2.518 -21.581 -4.912 1.00 97.00 217 ALA A C 1
ATOM 1648 O O . ALA A 1 217 ? 2.005 -21.929 -5.976 1.00 97.00 217 ALA A O 1
ATOM 1649 N N . ALA A 1 218 ? 1.960 -21.873 -3.731 1.00 96.81 218 ALA A N 1
ATOM 1650 C CA . ALA A 1 218 ? 0.678 -22.558 -3.578 1.00 96.81 218 ALA A CA 1
ATOM 1651 C C . ALA A 1 218 ? -0.541 -21.620 -3.698 1.00 96.81 218 ALA A C 1
ATOM 1653 O O . ALA A 1 218 ? -1.671 -22.088 -3.584 1.00 96.81 218 ALA A O 1
ATOM 1654 N N . ILE A 1 219 ? -0.339 -20.315 -3.924 1.00 97.25 219 ILE A N 1
ATOM 1655 C CA . ILE A 1 219 ? -1.397 -19.298 -3.980 1.00 97.25 219 ILE A CA 1
ATOM 1656 C C . ILE A 1 219 ? -1.613 -18.870 -5.446 1.00 97.25 219 ILE A C 1
ATOM 1658 O O . ILE A 1 219 ? -0.956 -17.949 -5.936 1.00 97.25 219 ILE A O 1
ATOM 1662 N N . PRO A 1 220 ? -2.533 -19.510 -6.194 1.00 92.06 220 PRO A N 1
ATOM 1663 C CA . PRO A 1 220 ? -2.657 -19.306 -7.642 1.00 92.06 220 PRO A CA 1
ATOM 1664 C C . PRO A 1 220 ? -3.159 -17.908 -8.035 1.00 92.06 220 PRO A C 1
ATOM 1666 O O . PRO A 1 220 ? -3.008 -17.511 -9.192 1.00 92.06 220 PRO A O 1
ATOM 1669 N N . ALA A 1 221 ? -3.768 -17.183 -7.092 1.00 96.06 221 ALA A N 1
ATOM 1670 C CA . ALA A 1 221 ? -4.327 -15.853 -7.298 1.00 96.06 221 ALA A CA 1
ATOM 1671 C C . ALA A 1 221 ? -3.299 -14.716 -7.157 1.00 96.06 221 ALA A C 1
ATOM 1673 O O . ALA A 1 221 ? -3.659 -13.578 -7.446 1.00 96.06 221 ALA A O 1
ATOM 1674 N N . LEU A 1 222 ? -2.052 -14.994 -6.748 1.00 98.06 222 LEU A N 1
ATOM 1675 C CA . LEU A 1 222 ? -1.039 -13.951 -6.567 1.00 98.06 222 LEU A CA 1
ATOM 1676 C C . LEU A 1 222 ? -0.748 -13.205 -7.873 1.00 98.06 222 LEU A C 1
ATOM 1678 O O . LEU A 1 222 ? -0.390 -13.798 -8.894 1.00 98.06 222 LEU A O 1
ATOM 1682 N N . GLU A 1 223 ? -0.856 -11.882 -7.799 1.00 95.56 223 GLU A N 1
ATOM 1683 C CA . GLU A 1 223 ? -0.573 -10.927 -8.868 1.00 95.56 223 GLU A CA 1
ATOM 1684 C C . GLU A 1 223 ? 0.656 -10.062 -8.536 1.00 95.56 223 GLU A C 1
ATOM 1686 O O . GLU A 1 223 ? 1.425 -9.732 -9.446 1.00 95.56 223 GLU A O 1
ATOM 1691 N N . MET A 1 224 ? 0.883 -9.757 -7.251 1.00 93.00 224 MET A N 1
ATOM 1692 C CA . MET A 1 224 ? 1.985 -8.924 -6.756 1.00 93.00 224 MET A CA 1
ATOM 1693 C C . MET A 1 224 ? 2.666 -9.557 -5.535 1.00 93.00 224 MET A C 1
ATOM 1695 O O . MET A 1 224 ? 2.002 -9.915 -4.562 1.00 93.00 224 MET A O 1
ATOM 1699 N N . VAL A 1 225 ? 3.999 -9.642 -5.572 1.00 95.94 225 VAL A N 1
ATOM 1700 C CA . VAL A 1 225 ? 4.838 -10.111 -4.459 1.00 95.94 225 VAL A CA 1
ATOM 1701 C C . VAL A 1 225 ? 6.022 -9.164 -4.275 1.00 95.94 225 VAL A C 1
ATOM 1703 O O . VAL A 1 225 ? 6.888 -9.055 -5.148 1.00 95.94 225 VAL A O 1
ATOM 1706 N N . TRP A 1 226 ? 6.090 -8.484 -3.132 1.00 92.38 226 TRP A N 1
ATOM 1707 C CA . TRP A 1 226 ? 7.189 -7.573 -2.805 1.00 92.38 226 TRP A CA 1
ATOM 1708 C C . TRP A 1 226 ? 8.029 -8.104 -1.643 1.00 92.38 226 TRP A C 1
ATOM 1710 O O . TRP A 1 226 ? 7.534 -8.280 -0.534 1.00 92.38 226 TRP A O 1
ATOM 1720 N N . LEU A 1 227 ? 9.317 -8.336 -1.912 1.00 94.00 227 LEU A N 1
ATOM 1721 C CA . LEU A 1 227 ? 10.283 -8.972 -1.006 1.00 94.00 227 LEU A CA 1
ATOM 1722 C C . LEU A 1 227 ? 11.472 -8.049 -0.697 1.00 94.00 227 LEU A C 1
ATOM 1724 O O . LEU A 1 227 ? 12.574 -8.530 -0.425 1.00 94.00 227 LEU A O 1
ATOM 1728 N N . TYR A 1 228 ? 11.291 -6.727 -0.790 1.00 86.12 228 TYR A N 1
ATOM 1729 C CA . TYR A 1 228 ? 12.389 -5.771 -0.628 1.00 86.12 228 TYR A CA 1
ATOM 1730 C C . TYR A 1 228 ? 13.111 -5.973 0.712 1.00 86.12 228 TYR A C 1
ATOM 1732 O O . TYR A 1 228 ? 12.483 -5.979 1.763 1.00 86.12 228 TYR A O 1
ATOM 1740 N N . GLY A 1 229 ? 14.436 -6.102 0.692 1.00 82.38 229 GLY A N 1
ATOM 1741 C CA . GLY A 1 229 ? 15.237 -6.184 1.919 1.00 82.38 229 GLY A CA 1
ATOM 1742 C C . GLY A 1 229 ? 15.030 -7.455 2.747 1.00 82.38 229 GLY A C 1
ATOM 1743 O O . GLY A 1 229 ? 15.431 -7.472 3.904 1.00 82.38 229 GLY A O 1
ATOM 1744 N N . THR A 1 230 ? 14.428 -8.500 2.175 1.00 95.31 230 THR A N 1
ATOM 1745 C CA . THR A 1 230 ? 14.317 -9.819 2.820 1.00 95.31 230 THR A CA 1
ATOM 1746 C C . THR A 1 230 ? 15.580 -10.662 2.628 1.00 95.31 230 THR A C 1
ATOM 1748 O O . THR A 1 230 ? 16.463 -10.339 1.829 1.00 95.31 230 THR A O 1
ATOM 1751 N N . GLU A 1 231 ? 15.670 -11.793 3.328 1.00 95.69 231 GLU A N 1
ATOM 1752 C CA . GLU A 1 231 ? 16.801 -12.721 3.237 1.00 95.69 231 GLU A CA 1
ATOM 1753 C C . GLU A 1 231 ? 16.624 -13.831 2.183 1.00 95.69 231 GLU A C 1
ATOM 1755 O O . GLU A 1 231 ? 17.394 -14.792 2.175 1.00 95.69 231 GLU A O 1
ATOM 1760 N N . VAL A 1 232 ? 15.647 -13.702 1.281 1.00 98.12 232 VAL A N 1
ATOM 1761 C CA . VAL A 1 232 ? 15.324 -14.706 0.256 1.00 98.12 232 VAL A CA 1
ATOM 1762 C C . VAL A 1 232 ? 16.479 -14.908 -0.729 1.00 98.12 232 VAL A C 1
ATOM 1764 O O . VAL A 1 232 ? 17.041 -13.943 -1.257 1.00 98.12 232 VAL A O 1
ATOM 1767 N N . GLU A 1 233 ? 16.803 -16.173 -1.005 1.00 97.06 233 GLU A N 1
ATOM 1768 C CA . GLU A 1 233 ? 17.885 -16.599 -1.910 1.00 97.06 233 GLU A CA 1
ATOM 1769 C C . GLU A 1 233 ? 17.374 -17.272 -3.194 1.00 97.06 233 GLU A C 1
ATOM 1771 O O . GLU A 1 233 ? 18.009 -17.147 -4.243 1.00 97.06 233 GLU A O 1
ATOM 1776 N N . ASP A 1 234 ? 16.214 -17.931 -3.141 1.00 97.12 234 ASP A N 1
ATOM 1777 C CA . ASP A 1 234 ? 15.592 -18.610 -4.280 1.00 97.12 234 ASP A CA 1
ATOM 1778 C C . ASP A 1 234 ? 14.117 -18.211 -4.411 1.00 97.12 234 ASP A C 1
ATOM 1780 O O . ASP A 1 234 ? 13.350 -18.231 -3.452 1.00 97.12 234 ASP A O 1
ATOM 1784 N N . VAL A 1 235 ? 13.731 -17.842 -5.629 1.00 97.19 235 VAL A N 1
ATOM 1785 C CA . VAL A 1 235 ? 12.368 -17.445 -6.020 1.00 97.19 235 VAL A CA 1
ATOM 1786 C C . VAL A 1 235 ? 11.880 -18.221 -7.243 1.00 97.19 235 VAL A C 1
ATOM 1788 O O . VAL A 1 235 ? 10.857 -17.878 -7.837 1.00 97.19 235 VAL A O 1
ATOM 1791 N N . SER A 1 236 ? 12.600 -19.270 -7.647 1.00 96.69 236 SER A N 1
ATOM 1792 C CA . SER A 1 236 ? 12.273 -20.096 -8.811 1.00 96.69 236 SER A CA 1
ATOM 1793 C C . SER A 1 236 ? 10.863 -20.691 -8.731 1.00 96.69 236 SER A C 1
ATOM 1795 O O . SER A 1 236 ? 10.173 -20.777 -9.747 1.00 96.69 236 SER A O 1
ATOM 1797 N N . CYS A 1 237 ? 10.387 -20.997 -7.520 1.00 96.56 237 CYS A N 1
ATOM 1798 C CA . CYS A 1 237 ? 9.031 -21.478 -7.257 1.00 96.56 237 CYS A CA 1
ATOM 1799 C C . CYS A 1 237 ? 7.931 -20.490 -7.694 1.00 96.56 237 CYS A C 1
ATOM 1801 O O . CYS A 1 237 ? 6.853 -20.917 -8.107 1.00 96.56 237 CYS A O 1
ATOM 1803 N N . LEU A 1 238 ? 8.203 -19.180 -7.688 1.00 97.12 238 LEU A N 1
ATOM 1804 C CA . LEU A 1 238 ? 7.237 -18.147 -8.078 1.00 97.12 238 LEU A CA 1
ATOM 1805 C C . LEU A 1 238 ? 7.108 -18.007 -9.603 1.00 97.12 238 LEU A C 1
ATOM 1807 O O . LEU A 1 238 ? 6.119 -17.466 -10.098 1.00 97.12 238 LEU A O 1
ATOM 1811 N N . ALA A 1 239 ? 8.070 -18.523 -10.375 1.00 93.75 239 ALA A N 1
ATOM 1812 C CA . ALA A 1 239 ? 8.078 -18.402 -11.832 1.00 93.75 239 ALA A CA 1
ATOM 1813 C C . ALA A 1 239 ? 6.924 -19.156 -12.518 1.00 93.75 239 ALA A C 1
ATOM 1815 O O . ALA A 1 239 ? 6.574 -18.834 -13.656 1.00 93.75 239 ALA A O 1
ATOM 1816 N N . ALA A 1 240 ? 6.312 -20.130 -11.836 1.00 90.50 240 ALA A N 1
ATOM 1817 C CA . ALA A 1 240 ? 5.170 -20.897 -12.335 1.00 90.50 240 ALA A CA 1
ATOM 1818 C C . ALA A 1 240 ? 3.807 -20.231 -12.062 1.00 90.50 240 ALA A C 1
ATOM 1820 O O . ALA A 1 240 ? 2.805 -20.653 -12.639 1.00 90.50 240 ALA A O 1
ATOM 1821 N N . LEU A 1 241 ? 3.745 -19.184 -11.226 1.00 95.75 241 LEU A N 1
ATOM 1822 C CA . LEU A 1 241 ? 2.483 -18.532 -10.862 1.00 95.75 241 LEU A CA 1
ATOM 1823 C C . LEU A 1 241 ? 1.872 -17.812 -12.077 1.00 95.75 241 LEU A C 1
ATOM 1825 O O . LEU A 1 241 ? 2.488 -16.871 -12.589 1.00 95.75 241 LEU A O 1
ATOM 1829 N N . PRO A 1 242 ? 0.680 -18.205 -12.563 1.00 90.00 242 PRO A N 1
ATOM 1830 C CA . PRO A 1 242 ? 0.141 -17.705 -13.829 1.00 90.00 242 PRO A CA 1
ATOM 1831 C C . PRO A 1 242 ? -0.310 -16.240 -13.752 1.00 90.00 242 PRO A C 1
ATOM 1833 O O . PRO A 1 242 ? -0.242 -15.528 -14.753 1.00 90.00 242 PRO A O 1
ATOM 1836 N N . GLY A 1 243 ? -0.755 -15.792 -12.573 1.00 90.62 243 GLY A N 1
ATOM 1837 C CA . GLY A 1 243 ? -1.235 -14.430 -12.326 1.00 90.62 243 GLY A CA 1
ATOM 1838 C C . GLY A 1 243 ? -0.142 -13.417 -11.989 1.00 90.62 243 GLY A C 1
ATOM 1839 O O . GLY A 1 243 ? -0.390 -12.219 -12.112 1.00 90.62 243 GLY A O 1
ATOM 1840 N N . LEU A 1 244 ? 1.061 -13.876 -11.618 1.00 94.56 244 LEU A N 1
ATOM 1841 C CA . LEU A 1 244 ? 2.115 -13.007 -11.095 1.00 94.56 244 LEU A CA 1
ATOM 1842 C C . LEU A 1 244 ? 2.615 -12.037 -12.173 1.00 94.56 244 LEU A C 1
ATOM 1844 O O . LEU A 1 244 ? 3.098 -12.452 -13.233 1.00 94.56 244 LEU A O 1
ATOM 1848 N N . ARG A 1 245 ? 2.489 -10.742 -11.888 1.00 86.88 245 ARG A N 1
ATOM 1849 C CA . ARG A 1 245 ? 2.783 -9.630 -12.804 1.00 86.88 245 ARG A CA 1
ATOM 1850 C C . ARG A 1 245 ? 3.768 -8.629 -12.223 1.00 86.88 245 ARG A C 1
ATOM 1852 O O . ARG A 1 245 ? 4.427 -7.947 -13.000 1.00 86.88 245 ARG A O 1
ATOM 1859 N N . ASP A 1 246 ? 3.884 -8.568 -10.903 1.00 83.38 246 ASP A N 1
ATOM 1860 C CA . ASP A 1 246 ? 4.788 -7.660 -10.206 1.00 83.38 246 ASP A CA 1
ATOM 1861 C C . ASP A 1 246 ? 5.585 -8.429 -9.146 1.00 83.38 246 ASP A C 1
ATOM 1863 O O . ASP A 1 246 ? 5.019 -8.971 -8.194 1.00 83.38 246 ASP A O 1
ATOM 1867 N N . LEU A 1 247 ? 6.902 -8.513 -9.343 1.00 90.31 247 LEU A N 1
ATOM 1868 C CA . LEU A 1 247 ? 7.831 -9.150 -8.419 1.00 90.31 247 LEU A CA 1
ATOM 1869 C C . LEU A 1 247 ? 8.994 -8.203 -8.101 1.00 90.31 247 LEU A C 1
ATOM 1871 O O . LEU A 1 247 ? 9.840 -7.921 -8.954 1.00 90.31 247 LEU A O 1
ATOM 1875 N N . ASN A 1 248 ? 9.062 -7.756 -6.847 1.00 84.50 248 ASN A N 1
ATOM 1876 C CA . ASN A 1 248 ? 10.135 -6.897 -6.348 1.00 84.50 248 ASN A CA 1
ATOM 1877 C C . ASN A 1 248 ? 11.105 -7.716 -5.486 1.00 84.50 248 ASN A C 1
ATOM 1879 O O . ASN A 1 248 ? 10.735 -8.209 -4.422 1.00 84.50 248 ASN A O 1
ATOM 1883 N N . LEU A 1 249 ? 12.353 -7.841 -5.950 1.00 89.44 249 LEU A N 1
ATOM 1884 C CA . LEU A 1 249 ? 13.415 -8.653 -5.333 1.00 89.44 249 LEU A CA 1
ATOM 1885 C C . LEU A 1 249 ? 14.596 -7.801 -4.855 1.00 89.44 249 LEU A C 1
ATOM 1887 O O . LEU A 1 249 ? 15.727 -8.282 -4.701 1.00 89.44 249 LEU A O 1
ATOM 1891 N N . ARG A 1 250 ? 14.369 -6.510 -4.653 1.00 80.44 250 ARG A N 1
ATOM 1892 C CA . ARG A 1 250 ? 15.432 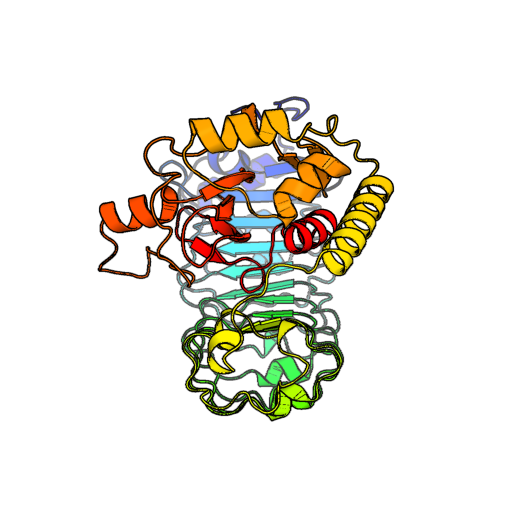-5.565 -4.326 1.00 80.44 250 ARG A CA 1
ATOM 1893 C C . ARG A 1 250 ? 16.008 -5.862 -2.958 1.00 80.44 250 ARG A C 1
ATOM 1895 O O . ARG A 1 250 ? 15.282 -6.219 -2.043 1.00 80.44 250 ARG A O 1
ATOM 1902 N N . LYS A 1 251 ? 17.322 -5.691 -2.803 1.00 83.00 251 LYS A N 1
ATOM 1903 C CA . LYS A 1 251 ? 18.036 -5.989 -1.548 1.00 83.00 251 LYS A CA 1
ATOM 1904 C C . LYS A 1 251 ? 17.772 -7.399 -0.975 1.00 83.00 251 LYS A C 1
ATOM 1906 O O . LYS A 1 251 ? 18.060 -7.627 0.190 1.00 83.00 251 LYS A O 1
ATOM 1911 N N . THR A 1 252 ? 17.288 -8.337 -1.793 1.00 91.62 252 THR A N 1
ATOM 1912 C CA . THR A 1 252 ? 17.292 -9.771 -1.473 1.00 91.62 252 THR A CA 1
ATOM 1913 C C . THR A 1 252 ? 18.655 -10.386 -1.779 1.00 91.62 252 THR A C 1
ATOM 1915 O O . THR A 1 252 ? 19.511 -9.757 -2.418 1.00 91.62 252 THR A O 1
ATOM 1918 N N . LYS A 1 253 ? 18.839 -11.649 -1.391 1.00 94.06 253 LYS A N 1
ATOM 1919 C CA . LYS A 1 253 ? 20.024 -12.452 -1.710 1.00 94.06 253 LYS A CA 1
ATOM 1920 C C . LYS A 1 253 ? 19.865 -13.273 -3.000 1.00 94.06 253 LYS A C 1
ATOM 1922 O O . LYS A 1 253 ? 20.764 -14.033 -3.350 1.00 94.06 253 LYS A O 1
ATOM 1927 N N . VAL A 1 254 ? 18.765 -13.097 -3.741 1.00 94.56 254 VAL A N 1
ATOM 1928 C CA . VAL A 1 254 ? 18.498 -13.815 -4.996 1.00 94.56 254 VAL A CA 1
ATOM 1929 C C . VAL A 1 254 ? 19.561 -13.507 -6.049 1.00 94.56 254 VAL A C 1
ATOM 1931 O O . VAL A 1 254 ? 19.667 -12.380 -6.543 1.00 94.56 254 VAL A O 1
ATOM 1934 N N . ALA A 1 255 ? 20.321 -14.524 -6.448 1.00 89.31 255 ALA A N 1
ATOM 1935 C CA . ALA A 1 255 ? 21.336 -14.406 -7.494 1.00 89.31 255 ALA A CA 1
ATOM 1936 C C . ALA A 1 255 ? 20.870 -14.980 -8.840 1.00 89.31 255 ALA A C 1
ATOM 1938 O O . ALA A 1 255 ? 21.140 -14.380 -9.883 1.00 89.31 255 ALA A O 1
ATOM 1939 N N . ASP A 1 256 ? 20.163 -16.113 -8.821 1.00 91.00 256 ASP A N 1
ATOM 1940 C CA . ASP A 1 256 ? 19.667 -16.766 -10.030 1.00 91.00 256 ASP A CA 1
ATOM 1941 C C . ASP A 1 256 ? 18.221 -16.357 -10.336 1.00 91.00 256 ASP A C 1
ATOM 1943 O O . ASP A 1 256 ? 17.317 -16.512 -9.523 1.00 91.00 256 ASP A O 1
ATOM 1947 N N . LEU A 1 257 ? 18.007 -15.841 -11.545 1.00 92.81 257 LEU A N 1
ATOM 1948 C CA . LEU A 1 257 ? 16.690 -15.482 -12.078 1.00 92.81 257 LEU A CA 1
ATOM 1949 C C . LEU A 1 257 ? 16.362 -16.278 -13.347 1.00 92.81 257 LEU A C 1
ATOM 1951 O O . LEU A 1 257 ? 15.445 -15.919 -14.086 1.00 92.81 257 LEU A O 1
ATOM 1955 N N . SER A 1 258 ? 17.121 -17.338 -13.641 1.00 91.31 258 SER A N 1
ATOM 1956 C CA . SER A 1 258 ? 16.987 -18.145 -14.856 1.00 91.31 258 SER A CA 1
ATOM 1957 C C . SER A 1 258 ? 15.572 -18.699 -15.053 1.00 91.31 258 SER A C 1
ATOM 1959 O O . SER A 1 258 ? 15.094 -18.734 -16.189 1.00 91.31 258 SER A O 1
ATOM 1961 N N . ALA A 1 259 ? 14.875 -19.026 -13.959 1.00 94.31 259 ALA A N 1
ATOM 1962 C CA . ALA A 1 259 ? 13.483 -19.476 -13.953 1.00 94.31 259 ALA A CA 1
ATOM 1963 C C . ALA A 1 259 ? 12.497 -18.452 -14.552 1.00 94.31 259 ALA A C 1
ATOM 1965 O O . ALA A 1 259 ? 11.440 -18.835 -15.043 1.00 94.31 259 ALA A O 1
ATOM 1966 N N . PHE A 1 260 ? 12.846 -17.162 -14.568 1.00 91.94 260 PHE A N 1
ATOM 1967 C CA . PHE A 1 260 ? 12.006 -16.082 -15.095 1.00 91.94 260 PHE A CA 1
ATOM 1968 C C . PHE A 1 260 ? 12.296 -15.728 -16.559 1.00 91.94 260 PHE A C 1
ATOM 1970 O O . PHE A 1 260 ? 11.737 -14.756 -17.072 1.00 91.94 260 PHE A O 1
ATOM 1977 N N . ARG A 1 261 ? 13.145 -16.492 -17.264 1.00 87.75 261 ARG A N 1
ATOM 1978 C CA . ARG A 1 261 ? 13.359 -16.300 -18.710 1.00 87.75 261 ARG A CA 1
ATOM 1979 C C . ARG A 1 261 ? 12.034 -16.420 -19.473 1.00 87.75 261 ARG A C 1
ATOM 1981 O O . ARG A 1 261 ? 11.293 -17.381 -19.297 1.00 87.75 261 ARG A O 1
ATOM 1988 N N . GLY A 1 262 ? 11.742 -15.444 -20.329 1.00 84.25 262 GLY A N 1
ATOM 1989 C CA . GLY A 1 262 ? 10.461 -15.292 -21.025 1.00 84.25 262 GLY A CA 1
ATOM 1990 C C . GLY A 1 262 ? 9.355 -14.595 -20.218 1.00 84.25 262 GLY A C 1
ATOM 1991 O O . GLY A 1 262 ? 8.276 -14.358 -20.760 1.00 84.25 262 GLY A O 1
ATOM 1992 N N . ARG A 1 263 ? 9.596 -14.253 -18.944 1.00 84.81 263 ARG A N 1
ATOM 1993 C CA . ARG A 1 263 ? 8.681 -13.499 -18.065 1.00 84.81 263 ARG A CA 1
ATOM 1994 C C . ARG A 1 263 ? 9.354 -12.275 -17.445 1.00 84.81 263 ARG A C 1
ATOM 1996 O O . ARG A 1 263 ? 8.951 -11.796 -16.393 1.00 84.81 263 ARG A O 1
ATOM 2003 N N . GLU A 1 264 ? 10.366 -11.721 -18.096 1.00 80.94 264 GLU A N 1
ATOM 2004 C CA . GLU A 1 264 ? 11.236 -10.701 -17.501 1.00 80.94 264 GLU A CA 1
ATOM 2005 C C . GLU A 1 264 ? 10.545 -9.348 -17.302 1.00 80.94 264 GLU A C 1
ATOM 2007 O O . GLU A 1 264 ? 11.078 -8.486 -16.611 1.00 80.94 264 GLU A O 1
ATOM 2012 N N . GLY A 1 265 ? 9.354 -9.163 -17.880 1.00 73.38 265 GLY A N 1
ATOM 2013 C CA . GLY A 1 265 ? 8.500 -8.000 -17.642 1.00 73.38 265 GLY A CA 1
ATOM 2014 C C . GLY A 1 265 ? 7.924 -7.922 -16.226 1.00 73.38 265 GLY A C 1
ATOM 2015 O O . GLY A 1 265 ? 7.554 -6.828 -15.816 1.00 73.38 265 GLY A O 1
ATOM 2016 N N . ILE A 1 266 ? 7.881 -9.037 -15.483 1.00 80.38 266 ILE A N 1
ATOM 2017 C CA . ILE A 1 266 ? 7.415 -9.046 -14.084 1.00 80.38 266 ILE A CA 1
ATOM 2018 C C . ILE A 1 266 ? 8.526 -8.661 -13.104 1.00 80.38 266 ILE A C 1
ATOM 2020 O O . ILE A 1 266 ? 8.254 -8.278 -11.970 1.00 80.38 266 ILE A O 1
ATOM 2024 N N . LEU A 1 267 ? 9.782 -8.784 -13.548 1.00 77.12 267 LEU A N 1
ATOM 2025 C CA . LEU A 1 267 ? 10.964 -8.416 -12.786 1.00 77.12 267 LEU A CA 1
ATOM 2026 C C . LEU A 1 267 ? 11.208 -6.921 -12.944 1.00 77.12 267 LEU A C 1
ATOM 2028 O O . LEU A 1 267 ? 11.232 -6.402 -14.064 1.00 77.12 267 LEU A O 1
ATOM 2032 N N . GLY A 1 268 ? 11.462 -6.239 -11.833 1.00 70.75 268 GLY A N 1
ATOM 2033 C CA . GLY A 1 268 ? 11.736 -4.817 -11.868 1.00 70.75 268 GLY A CA 1
ATOM 2034 C C . GLY A 1 268 ? 13.120 -4.436 -12.349 1.00 70.75 268 GLY A C 1
ATOM 2035 O O . GLY A 1 268 ? 13.493 -4.627 -13.510 1.00 70.75 268 GLY A O 1
ATOM 2036 N N . ILE A 1 269 ? 13.906 -3.826 -11.471 1.00 66.00 269 ILE A N 1
ATOM 2037 C CA . ILE A 1 269 ? 15.277 -3.441 -11.820 1.00 66.00 269 ILE A CA 1
ATOM 2038 C C . ILE A 1 269 ? 16.196 -4.669 -11.947 1.00 66.00 269 ILE A C 1
ATOM 2040 O O . ILE A 1 269 ? 17.229 -4.617 -12.623 1.00 66.00 269 ILE A O 1
ATOM 2044 N N . GLU A 1 270 ? 15.804 -5.800 -11.360 1.00 74.75 270 GLU A N 1
ATOM 2045 C CA . GLU A 1 270 ? 16.556 -7.053 -11.292 1.00 74.75 270 GLU A CA 1
ATOM 2046 C C . GLU A 1 270 ? 16.670 -7.772 -12.626 1.00 74.75 270 GLU A C 1
ATOM 2048 O O . GLU A 1 270 ? 17.609 -8.545 -12.800 1.00 74.75 270 GLU A O 1
ATOM 2053 N N . ARG A 1 271 ? 15.823 -7.468 -13.617 1.00 72.81 271 ARG A N 1
ATOM 2054 C CA . ARG A 1 271 ? 16.015 -7.969 -14.991 1.00 72.81 271 ARG A CA 1
ATOM 2055 C C . ARG A 1 271 ? 17.402 -7.637 -15.553 1.00 72.81 271 ARG A C 1
ATOM 2057 O O . ARG A 1 271 ? 17.921 -8.360 -16.399 1.00 72.81 271 ARG A O 1
ATOM 2064 N N . SER A 1 272 ? 18.050 -6.587 -15.037 1.00 68.62 272 SER A N 1
ATOM 2065 C CA . SER A 1 272 ? 19.442 -6.271 -15.366 1.00 68.62 272 SER A CA 1
ATOM 2066 C C . SER A 1 272 ? 20.426 -7.390 -14.993 1.00 68.62 272 SER A C 1
ATOM 2068 O O . SER A 1 272 ? 21.411 -7.574 -15.709 1.00 68.62 272 SER A O 1
ATOM 2070 N N . ARG A 1 273 ? 20.138 -8.189 -13.952 1.00 75.50 273 ARG A N 1
ATOM 2071 C CA . ARG A 1 273 ? 20.905 -9.389 -13.562 1.00 75.50 273 ARG A CA 1
ATOM 2072 C C . ARG A 1 273 ? 20.787 -10.516 -14.594 1.00 75.50 273 ARG A C 1
ATOM 2074 O O . ARG A 1 273 ? 21.718 -11.295 -14.745 1.00 75.50 273 ARG A O 1
ATOM 2081 N N . LEU A 1 274 ? 19.707 -10.546 -15.379 1.00 73.94 274 LEU A N 1
ATOM 2082 C CA . LEU A 1 274 ? 19.557 -11.429 -16.546 1.00 73.94 274 LEU A CA 1
ATOM 2083 C C . LEU A 1 274 ? 20.273 -10.901 -17.802 1.00 73.94 274 LEU A C 1
ATOM 2085 O O . LEU A 1 274 ? 20.121 -11.458 -18.888 1.00 73.94 274 LEU A O 1
ATOM 2089 N N . GLY A 1 275 ? 21.028 -9.804 -17.689 1.00 67.12 275 GLY A N 1
ATOM 2090 C CA . GLY A 1 275 ? 21.625 -9.113 -18.832 1.00 67.12 275 GLY A CA 1
ATOM 2091 C C . GLY A 1 275 ? 20.610 -8.318 -19.660 1.00 67.12 275 GLY A C 1
ATOM 2092 O O . GLY A 1 275 ? 20.969 -7.751 -20.693 1.00 67.12 275 GLY A O 1
ATOM 2093 N N . ILE A 1 276 ? 19.357 -8.229 -19.206 1.00 64.81 276 ILE A N 1
ATOM 2094 C CA . ILE A 1 276 ? 18.297 -7.497 -19.892 1.00 64.81 276 ILE A CA 1
ATOM 2095 C C . ILE A 1 276 ? 18.311 -6.060 -19.388 1.00 64.81 276 ILE A C 1
ATOM 2097 O O . ILE A 1 276 ? 17.897 -5.743 -18.275 1.00 64.81 276 ILE A O 1
ATOM 2101 N N . ARG A 1 277 ? 18.796 -5.149 -20.226 1.00 61.72 277 ARG A N 1
ATOM 2102 C CA . ARG A 1 277 ? 18.556 -3.716 -20.020 1.00 61.72 277 ARG A CA 1
ATOM 2103 C C . ARG A 1 277 ? 17.102 -3.435 -20.389 1.00 61.72 277 ARG A C 1
ATOM 2105 O O . ARG A 1 277 ? 16.623 -4.030 -21.349 1.00 61.72 277 ARG A O 1
ATOM 2112 N N . LYS A 1 278 ? 16.417 -2.531 -19.672 1.00 60.69 278 LYS A N 1
ATOM 2113 C CA . LYS A 1 278 ? 15.076 -2.056 -20.057 1.00 60.69 278 LYS A CA 1
ATOM 2114 C C . LYS A 1 278 ? 15.141 -1.568 -21.508 1.00 60.69 278 LYS A C 1
ATOM 2116 O O . LYS A 1 278 ? 15.660 -0.485 -21.778 1.00 60.69 278 LYS A O 1
ATOM 2121 N N . ALA A 1 279 ? 14.694 -2.396 -22.446 1.00 58.41 279 ALA A N 1
ATOM 2122 C CA . ALA A 1 279 ? 14.493 -1.968 -23.814 1.00 58.41 279 ALA A CA 1
ATOM 2123 C C . ALA A 1 279 ? 13.279 -1.037 -23.781 1.00 58.41 279 ALA A C 1
ATOM 2125 O O . ALA A 1 279 ? 12.251 -1.393 -23.209 1.00 58.41 279 ALA A O 1
ATOM 2126 N N . GLY A 1 280 ? 13.409 0.174 -24.328 1.00 67.38 280 GLY A N 1
ATOM 2127 C CA . GLY A 1 280 ? 12.226 0.999 -24.578 1.00 67.38 280 GLY A CA 1
ATOM 2128 C C . GLY A 1 280 ? 11.250 0.227 -25.466 1.00 67.38 280 GLY A C 1
ATOM 2129 O O . GLY A 1 280 ? 11.684 -0.634 -26.241 1.00 67.38 280 GLY A O 1
ATOM 2130 N N . LYS A 1 281 ? 9.954 0.528 -25.364 1.00 81.06 281 LYS A N 1
ATOM 2131 C CA . LYS A 1 281 ? 8.930 -0.183 -26.136 1.00 81.06 281 LYS A CA 1
ATOM 2132 C C . LYS A 1 281 ? 9.265 -0.130 -27.633 1.00 81.06 281 LYS A C 1
ATOM 2134 O O . LYS A 1 281 ? 9.661 0.909 -28.176 1.00 81.06 281 LYS A O 1
ATOM 2139 N N . SER A 1 282 ? 9.092 -1.251 -28.328 1.00 85.12 282 SER A N 1
ATOM 2140 C CA . SER A 1 282 ? 9.129 -1.284 -29.788 1.00 85.12 282 SER A CA 1
ATOM 2141 C C . SER A 1 282 ? 8.015 -0.407 -30.366 1.00 85.12 282 SER A C 1
ATOM 2143 O O . SER A 1 282 ? 7.010 -0.117 -29.717 1.00 85.12 282 SER A O 1
ATOM 2145 N N . ALA A 1 283 ? 8.138 -0.006 -31.633 1.00 87.81 283 ALA A N 1
ATOM 2146 C CA . ALA A 1 283 ? 7.101 0.803 -32.277 1.00 87.81 283 ALA A CA 1
ATOM 2147 C C . ALA A 1 283 ? 5.721 0.107 -32.294 1.00 87.81 283 ALA A C 1
ATOM 2149 O O . ALA A 1 283 ? 4.698 0.787 -32.287 1.00 87.81 283 ALA A O 1
ATOM 2150 N N . GLY A 1 284 ? 5.686 -1.233 -32.321 1.00 89.25 284 GLY A N 1
ATOM 2151 C CA . GLY A 1 284 ? 4.449 -2.014 -32.233 1.00 89.25 284 GLY A CA 1
ATOM 2152 C C . GLY A 1 284 ? 3.813 -1.955 -30.845 1.00 89.25 284 GLY A C 1
ATOM 2153 O O . GLY A 1 284 ? 2.622 -1.678 -30.736 1.00 89.25 284 GLY A O 1
ATOM 2154 N N . GLU A 1 285 ? 4.615 -2.136 -29.795 1.00 89.38 285 GLU A N 1
ATOM 2155 C CA . GLU A 1 285 ? 4.159 -2.046 -28.402 1.00 89.38 285 GLU A CA 1
ATOM 2156 C C . GLU A 1 285 ? 3.684 -0.637 -28.047 1.00 89.38 285 GLU A C 1
ATOM 2158 O O . GLU A 1 285 ? 2.658 -0.493 -27.390 1.00 89.38 285 GLU A O 1
ATOM 2163 N N . ILE A 1 286 ? 4.372 0.403 -28.536 1.00 94.25 286 ILE A N 1
ATOM 2164 C CA . ILE A 1 286 ? 3.934 1.796 -28.370 1.00 94.25 286 ILE A CA 1
ATOM 2165 C C . ILE A 1 286 ? 2.558 2.000 -29.006 1.00 94.25 286 ILE A C 1
ATOM 2167 O O . ILE A 1 286 ? 1.669 2.539 -28.358 1.00 94.25 286 ILE A O 1
ATOM 2171 N N . ARG A 1 287 ? 2.351 1.556 -30.256 1.00 95.56 287 ARG A N 1
ATOM 2172 C CA . ARG A 1 287 ? 1.045 1.698 -30.927 1.00 95.56 287 ARG A CA 1
ATOM 2173 C C . ARG A 1 287 ? -0.071 1.005 -30.152 1.00 95.56 287 ARG A C 1
ATOM 2175 O O . ARG A 1 287 ? -1.138 1.588 -29.994 1.00 95.56 287 ARG A O 1
ATOM 2182 N N . LYS A 1 288 ? 0.188 -0.208 -29.654 1.00 94.62 288 LYS A N 1
ATOM 2183 C CA . LYS A 1 288 ? -0.772 -0.949 -28.829 1.00 94.62 288 LYS A CA 1
ATOM 2184 C C . LYS A 1 288 ? -1.104 -0.184 -27.543 1.00 94.62 288 LYS A C 1
ATOM 2186 O O . LYS A 1 288 ? -2.273 0.059 -27.275 1.00 94.62 288 LYS A O 1
ATOM 2191 N N . ALA A 1 289 ? -0.087 0.254 -26.800 1.00 94.38 289 ALA A N 1
ATOM 2192 C CA . ALA A 1 289 ? -0.272 0.987 -25.549 1.00 94.38 289 ALA A CA 1
ATOM 2193 C C . ALA A 1 289 ? -1.004 2.328 -25.750 1.00 94.38 289 ALA A C 1
ATOM 2195 O O . ALA A 1 289 ? -1.836 2.697 -24.931 1.00 94.38 289 ALA A O 1
ATOM 2196 N N . ILE A 1 290 ? -0.756 3.038 -26.857 1.00 97.94 290 ILE A N 1
ATOM 2197 C CA . ILE A 1 290 ? -1.498 4.260 -27.217 1.00 97.94 290 ILE A CA 1
ATOM 2198 C C . ILE A 1 290 ? -2.988 3.965 -27.446 1.00 97.94 290 ILE A C 1
ATOM 2200 O O . ILE A 1 290 ? -3.828 4.749 -27.007 1.00 97.94 290 ILE A O 1
ATOM 2204 N N . GLY A 1 291 ? -3.322 2.846 -28.100 1.00 97.44 291 GLY A N 1
ATOM 2205 C CA . GLY A 1 291 ? -4.709 2.391 -28.249 1.00 97.44 291 GLY A CA 1
ATOM 2206 C C . GLY A 1 291 ? -5.370 2.116 -26.897 1.00 97.44 291 GLY A C 1
ATOM 2207 O O . GLY A 1 291 ? -6.412 2.686 -26.599 1.00 97.44 291 GLY A O 1
ATOM 2208 N N . GLU A 1 292 ? -4.700 1.346 -26.038 1.00 97.06 292 GLU A N 1
ATOM 2209 C CA . GLU A 1 292 ? -5.170 1.010 -24.684 1.00 97.06 292 GLU A CA 1
ATOM 2210 C C . GLU A 1 292 ? -5.365 2.246 -23.780 1.00 97.06 292 GLU A C 1
ATOM 2212 O O . GLU A 1 292 ? -6.252 2.256 -22.925 1.00 97.06 292 GLU A O 1
ATOM 2217 N N . VAL A 1 293 ? -4.534 3.284 -23.936 1.00 98.00 293 VAL A N 1
ATOM 2218 C CA . VAL A 1 293 ? -4.693 4.566 -23.228 1.00 98.00 293 VAL A CA 1
ATOM 2219 C C . VAL A 1 293 ? -5.907 5.330 -23.758 1.00 98.00 293 VAL A C 1
ATOM 2221 O O . VAL A 1 293 ? -6.687 5.843 -22.962 1.00 98.00 293 VAL A O 1
ATOM 2224 N N . ARG A 1 294 ? -6.106 5.387 -25.081 1.00 98.06 294 ARG A N 1
ATOM 2225 C CA . ARG A 1 294 ? -7.277 6.044 -25.690 1.00 98.06 294 ARG A CA 1
ATOM 2226 C C . ARG A 1 294 ? -8.586 5.398 -25.243 1.00 98.06 294 ARG A C 1
ATOM 2228 O O . ARG A 1 294 ? -9.477 6.115 -24.815 1.00 98.06 294 ARG A O 1
ATOM 2235 N N . GLU A 1 295 ? -8.653 4.069 -25.239 1.00 97.25 295 GLU A N 1
ATOM 2236 C CA . GLU A 1 295 ? -9.824 3.324 -24.757 1.00 97.25 295 GLU A CA 1
ATOM 2237 C C . GLU A 1 295 ? -10.185 3.679 -23.306 1.00 97.25 295 GLU A C 1
ATOM 2239 O O . GLU A 1 295 ? -11.356 3.883 -22.986 1.00 97.25 295 GLU A O 1
ATOM 2244 N N . ARG A 1 296 ? -9.183 3.812 -22.425 1.00 97.62 296 ARG A N 1
ATOM 2245 C CA . ARG A 1 296 ? -9.392 4.238 -21.031 1.00 97.62 296 ARG A CA 1
ATOM 2246 C C . ARG A 1 296 ? -9.908 5.665 -20.939 1.00 97.62 296 ARG A C 1
ATOM 2248 O O . ARG A 1 296 ? -10.864 5.913 -20.210 1.00 97.62 296 ARG A O 1
ATOM 2255 N N . LEU A 1 297 ? -9.308 6.591 -21.683 1.00 97.38 297 LEU A N 1
ATOM 2256 C CA . LEU A 1 297 ? -9.752 7.985 -21.720 1.00 97.38 297 LEU A CA 1
ATOM 2257 C C . LEU A 1 297 ? -11.199 8.095 -22.208 1.00 97.38 297 LEU A C 1
ATOM 2259 O O . LEU A 1 297 ? -11.996 8.776 -21.567 1.00 97.38 297 LEU A O 1
ATOM 2263 N N . ASP A 1 298 ? -11.554 7.358 -23.263 1.00 96.31 298 ASP A N 1
ATOM 2264 C CA . ASP A 1 298 ? -12.918 7.298 -23.791 1.00 96.31 298 ASP A CA 1
ATOM 2265 C C . ASP A 1 298 ? -13.892 6.730 -22.746 1.00 96.31 298 ASP A C 1
ATOM 2267 O O . ASP A 1 298 ? -14.964 7.294 -22.528 1.00 96.31 298 ASP A O 1
ATOM 2271 N N . SER A 1 299 ? -13.501 5.664 -22.034 1.00 95.50 299 SER A N 1
ATOM 2272 C CA . SER A 1 299 ? -14.317 5.064 -20.966 1.00 95.50 299 SER A CA 1
ATOM 2273 C C . SER A 1 299 ? -14.550 6.002 -19.775 1.00 95.50 299 SER A C 1
ATOM 2275 O O . SER A 1 299 ? -15.596 5.937 -19.132 1.00 95.50 299 SER A O 1
ATOM 2277 N N . LEU A 1 300 ? -13.596 6.899 -19.512 1.00 94.44 300 LEU A N 1
ATOM 2278 C CA . LEU A 1 300 ? -13.664 7.911 -18.457 1.00 94.44 300 LEU A CA 1
ATOM 2279 C C . LEU A 1 300 ? -14.303 9.225 -18.937 1.00 94.44 300 LEU A C 1
ATOM 2281 O O . LEU A 1 300 ? -14.461 10.147 -18.140 1.00 94.44 300 LEU A O 1
ATOM 2285 N N . GLY A 1 301 ? -14.647 9.345 -20.225 1.00 94.75 301 GLY A N 1
ATOM 2286 C CA . GLY A 1 301 ? -15.157 10.587 -20.812 1.00 94.75 301 GLY A CA 1
ATOM 2287 C C . GLY A 1 301 ? -14.144 11.739 -20.807 1.00 94.75 301 GLY A C 1
ATOM 2288 O O . GLY A 1 301 ? -14.534 12.906 -20.844 1.00 94.75 301 GLY A O 1
ATOM 2289 N N . VAL A 1 302 ? -12.846 11.434 -20.741 1.00 96.38 302 VAL A N 1
ATOM 2290 C CA . VAL A 1 302 ? -11.764 12.423 -20.672 1.00 96.38 302 VAL A CA 1
ATOM 2291 C C . VAL A 1 302 ? -11.361 12.850 -22.071 1.00 96.38 302 VAL A C 1
ATOM 2293 O O . VAL A 1 302 ? -10.966 12.021 -22.885 1.00 96.38 302 VAL A O 1
ATOM 2296 N N . MET A 1 303 ? -11.364 14.158 -22.324 1.00 94.81 303 MET A N 1
ATOM 2297 C CA . MET A 1 303 ? -10.891 14.739 -23.580 1.00 94.81 303 MET A CA 1
ATOM 2298 C C . MET A 1 303 ? -9.509 15.383 -23.387 1.00 94.81 303 MET A C 1
ATOM 2300 O O . MET A 1 303 ? -9.413 16.437 -22.752 1.00 94.81 303 MET A O 1
ATOM 2304 N N . PRO A 1 304 ? -8.428 14.787 -23.925 1.00 96.56 304 PRO A N 1
ATOM 2305 C CA . PRO A 1 304 ? -7.100 15.389 -23.880 1.00 96.56 304 PRO A CA 1
ATOM 2306 C C . PRO A 1 304 ? -7.024 16.702 -24.660 1.00 96.56 304 PRO A C 1
ATOM 2308 O O . PRO A 1 304 ? -7.796 16.956 -25.589 1.00 96.56 304 PRO A O 1
ATOM 2311 N N . ARG A 1 305 ? -6.023 17.520 -24.332 1.00 96.88 305 ARG A N 1
ATOM 2312 C CA . ARG A 1 305 ? -5.668 18.705 -25.123 1.00 96.88 305 ARG A CA 1
ATOM 2313 C C . ARG A 1 305 ? -5.167 18.293 -26.515 1.00 96.88 305 ARG A C 1
ATOM 2315 O O . ARG A 1 305 ? -4.712 17.162 -26.687 1.00 96.88 305 ARG A O 1
ATOM 2322 N N . PRO A 1 306 ? -5.199 19.192 -27.517 1.00 97.50 306 PRO A N 1
ATOM 2323 C CA . PRO A 1 306 ? -4.720 18.878 -28.860 1.00 97.50 306 PRO A CA 1
ATOM 2324 C C . PRO A 1 306 ? -3.298 18.305 -28.873 1.00 97.50 306 PRO A C 1
ATOM 2326 O O . PRO A 1 306 ? -2.449 18.698 -28.076 1.00 97.50 306 PRO A O 1
ATOM 2329 N N . VAL A 1 307 ? -3.034 17.389 -29.804 1.00 97.81 307 VAL A N 1
ATOM 2330 C CA . VAL A 1 307 ? -1.704 16.789 -29.976 1.00 97.81 307 VAL A CA 1
ATOM 2331 C C . VAL A 1 307 ? -0.660 17.823 -30.400 1.00 97.81 307 VAL A C 1
ATOM 2333 O O . VAL A 1 307 ? -0.947 18.758 -31.154 1.00 97.81 307 VAL A O 1
ATOM 2336 N N . LEU A 1 308 ? 0.585 17.612 -29.980 1.00 97.00 308 LEU A N 1
ATOM 2337 C CA . LEU A 1 308 ? 1.721 18.424 -30.399 1.00 97.00 308 LEU A CA 1
ATOM 2338 C C . LEU A 1 308 ? 2.326 17.941 -31.714 1.00 97.00 308 LEU A C 1
ATOM 2340 O O . LEU A 1 308 ? 2.436 16.746 -31.999 1.00 97.00 308 LEU A O 1
ATOM 2344 N N . LYS A 1 309 ? 2.820 18.904 -32.495 1.00 95.94 309 LYS A N 1
ATOM 2345 C CA . LYS A 1 309 ? 3.706 18.632 -33.631 1.00 95.94 309 LYS A CA 1
ATOM 2346 C C . LYS A 1 309 ? 5.118 18.338 -33.131 1.00 95.94 309 LYS A C 1
ATOM 2348 O O . LYS A 1 309 ? 5.561 18.899 -32.131 1.00 95.94 309 LYS A O 1
ATOM 2353 N N . LYS A 1 310 ? 5.856 17.520 -33.888 1.00 93.69 310 LYS A N 1
ATOM 2354 C CA . LYS A 1 310 ? 7.251 17.170 -33.574 1.00 93.69 310 LYS A CA 1
ATOM 2355 C C . LYS A 1 310 ? 8.143 18.397 -33.383 1.00 93.69 310 LYS A C 1
ATOM 2357 O O . LYS A 1 310 ? 8.962 18.378 -32.480 1.00 93.69 310 LYS A O 1
ATOM 2362 N N . ASP A 1 311 ? 7.938 19.463 -34.151 1.00 94.81 311 ASP A N 1
ATOM 2363 C CA . ASP A 1 311 ? 8.763 20.676 -34.056 1.00 94.81 311 ASP A CA 1
ATOM 2364 C C . ASP A 1 311 ? 8.629 21.378 -32.697 1.00 94.81 311 ASP A C 1
ATOM 2366 O O . ASP A 1 311 ? 9.621 21.850 -32.152 1.00 94.81 311 ASP A O 1
ATOM 2370 N N . ALA A 1 312 ? 7.429 21.387 -32.103 1.00 95.69 312 ALA A N 1
ATOM 2371 C CA . ALA A 1 312 ? 7.216 21.954 -30.768 1.00 95.69 312 ALA A CA 1
ATOM 2372 C C . ALA A 1 312 ? 7.941 21.135 -29.686 1.00 95.69 312 ALA A C 1
ATOM 2374 O O . ALA A 1 312 ? 8.527 21.694 -28.760 1.00 95.69 312 ALA A O 1
ATOM 2375 N N . ILE A 1 313 ? 7.948 19.808 -29.840 1.00 96.94 313 ILE A N 1
ATOM 2376 C CA . ILE A 1 313 ? 8.674 18.895 -28.952 1.00 96.94 313 ILE A CA 1
ATOM 2377 C C . ILE A 1 313 ? 10.187 19.088 -29.119 1.00 96.94 313 ILE A C 1
ATOM 2379 O O . ILE A 1 313 ? 10.891 19.238 -28.124 1.00 96.94 313 ILE A O 1
ATOM 2383 N N . SER A 1 314 ? 10.687 19.154 -30.357 1.00 96.44 314 SER A N 1
ATOM 2384 C CA . SER A 1 314 ? 12.101 19.418 -30.650 1.00 96.44 314 SER A CA 1
ATOM 2385 C C . SER A 1 314 ? 12.562 20.754 -30.070 1.00 96.44 314 SER A C 1
ATOM 2387 O O . SER A 1 314 ? 13.624 20.811 -29.463 1.00 96.44 314 SER A O 1
ATOM 2389 N N . ALA A 1 315 ? 11.747 21.809 -30.172 1.00 96.56 315 ALA A N 1
ATOM 2390 C CA . ALA A 1 315 ? 12.063 23.111 -29.591 1.00 96.56 315 ALA A CA 1
ATOM 2391 C C . ALA A 1 315 ? 12.185 23.051 -28.058 1.00 96.56 315 ALA A C 1
ATOM 2393 O O . ALA A 1 315 ? 13.089 23.659 -27.485 1.00 96.56 315 ALA A O 1
ATOM 2394 N N . PHE A 1 316 ? 11.311 22.293 -27.384 1.00 96.50 316 PHE A N 1
ATOM 2395 C CA . PHE A 1 316 ? 11.432 22.045 -25.945 1.00 96.50 316 PHE A CA 1
ATOM 2396 C C . PHE A 1 316 ? 12.721 21.282 -25.610 1.00 96.50 316 PHE A C 1
ATOM 2398 O O . PHE A 1 316 ? 13.443 21.656 -24.685 1.00 96.50 316 PHE A O 1
ATOM 2405 N N . GLU A 1 317 ? 13.017 20.218 -26.354 1.00 96.75 317 GLU A N 1
ATOM 2406 C CA . GLU A 1 317 ? 14.215 19.396 -26.171 1.00 96.75 317 GLU A CA 1
ATOM 2407 C C . GLU A 1 317 ? 15.507 20.201 -26.360 1.00 96.75 317 GLU A C 1
ATOM 2409 O O . GLU A 1 317 ? 16.414 20.118 -25.533 1.00 96.75 317 GLU A O 1
ATOM 2414 N N . GLU A 1 318 ? 15.577 21.013 -27.416 1.00 96.31 318 GLU A N 1
ATOM 2415 C CA . GLU A 1 318 ? 16.714 21.884 -27.723 1.00 96.31 318 GLU A CA 1
ATOM 2416 C C . GLU A 1 318 ? 16.895 22.968 -26.662 1.00 96.31 318 GLU A C 1
ATOM 2418 O O . GLU A 1 318 ? 17.997 23.132 -26.140 1.00 96.31 318 GLU A O 1
ATOM 2423 N N . LYS A 1 319 ? 15.809 23.656 -26.282 1.00 95.50 319 LYS A N 1
ATOM 2424 C CA . LYS A 1 319 ? 15.835 24.705 -25.253 1.00 95.50 319 LYS A CA 1
ATOM 2425 C C . LYS A 1 319 ? 16.376 24.195 -23.917 1.00 95.50 319 LYS A C 1
ATOM 2427 O O . LYS A 1 319 ? 17.079 24.928 -23.228 1.00 95.50 319 LYS A O 1
ATOM 2432 N N . ASN A 1 320 ? 16.025 22.967 -23.541 1.00 94.31 320 ASN A N 1
ATOM 2433 C CA . ASN A 1 320 ? 16.361 22.402 -22.235 1.00 94.31 320 ASN A CA 1
ATOM 2434 C C . ASN A 1 320 ? 17.551 21.426 -22.279 1.00 94.31 320 ASN A C 1
ATOM 2436 O O . ASN A 1 320 ? 17.932 20.885 -21.243 1.00 94.31 320 ASN A O 1
ATOM 2440 N N . GLY A 1 321 ? 18.136 21.176 -23.455 1.00 93.75 321 GLY A N 1
ATOM 2441 C CA . GLY A 1 321 ? 19.276 20.271 -23.617 1.00 93.75 321 GLY A CA 1
ATOM 2442 C C . GLY A 1 321 ? 18.978 18.814 -23.242 1.00 93.75 321 GLY A C 1
ATOM 2443 O O . GLY A 1 321 ? 19.858 18.117 -22.738 1.00 93.75 321 GLY A O 1
ATOM 2444 N N . VAL A 1 322 ? 17.746 18.342 -23.459 1.00 94.44 322 VAL A N 1
ATOM 2445 C CA . VAL A 1 322 ? 17.310 16.980 -23.102 1.00 94.44 322 VAL A CA 1
ATOM 2446 C C . VAL A 1 322 ? 16.595 16.288 -24.252 1.00 94.44 322 VAL A C 1
ATOM 2448 O O . VAL A 1 322 ? 16.128 16.925 -25.186 1.00 94.44 322 VAL A O 1
ATOM 2451 N N . LYS A 1 323 ? 16.482 14.958 -24.178 1.00 95.00 323 LYS A N 1
ATOM 2452 C CA . LYS A 1 323 ? 15.656 14.165 -25.096 1.00 95.00 323 LYS A CA 1
ATOM 2453 C C . LYS A 1 323 ? 14.574 13.431 -24.331 1.00 95.00 323 LYS A C 1
ATOM 2455 O O . LYS A 1 323 ? 14.889 12.593 -23.481 1.00 95.00 323 LYS A O 1
ATOM 2460 N N . LEU A 1 324 ? 13.317 13.678 -24.677 1.00 96.56 324 LEU A N 1
ATOM 2461 C CA . LEU A 1 324 ? 12.167 13.058 -24.037 1.00 96.56 324 LEU A CA 1
ATOM 2462 C C . LEU A 1 324 ? 12.064 11.561 -24.397 1.00 96.56 324 LEU A C 1
ATOM 2464 O O . LEU A 1 324 ? 12.462 11.140 -25.491 1.00 96.56 324 LEU A O 1
ATOM 2468 N N . PRO A 1 325 ? 11.582 10.708 -23.476 1.00 95.19 325 PRO A N 1
ATOM 2469 C CA . PRO A 1 325 ? 11.326 9.292 -23.748 1.00 95.19 325 PRO A CA 1
ATOM 2470 C C . PRO A 1 325 ? 10.348 9.085 -24.916 1.00 95.19 325 PRO A C 1
ATOM 2472 O O . PRO A 1 325 ? 9.406 9.859 -25.086 1.00 95.19 325 PRO A O 1
ATOM 2475 N N . LYS A 1 326 ? 10.553 8.037 -25.727 1.00 94.81 326 LYS A N 1
ATOM 2476 C CA . LYS A 1 326 ? 9.781 7.814 -26.970 1.00 94.81 326 LYS A CA 1
ATOM 2477 C C . LYS A 1 326 ? 8.301 7.568 -26.686 1.00 94.81 326 LYS A C 1
ATOM 2479 O O . LYS A 1 326 ? 7.448 7.960 -27.477 1.00 94.81 326 LYS A O 1
ATOM 2484 N N . GLU A 1 327 ? 8.022 6.927 -25.562 1.00 95.50 327 GLU A N 1
ATOM 2485 C CA . GLU A 1 327 ? 6.704 6.626 -25.024 1.00 95.50 327 GLU A CA 1
ATOM 2486 C C . GLU A 1 327 ? 5.935 7.927 -24.743 1.00 95.50 327 GLU A C 1
ATOM 2488 O O . GLU A 1 327 ? 4.818 8.099 -25.230 1.00 95.50 327 GLU A O 1
ATOM 2493 N N . TYR A 1 328 ? 6.578 8.896 -24.080 1.00 97.25 328 TYR A N 1
ATOM 2494 C CA . TYR A 1 328 ? 5.989 10.210 -23.803 1.00 97.25 328 TYR A CA 1
ATOM 2495 C C . TYR A 1 328 ? 5.828 11.061 -25.071 1.00 97.25 328 TYR A C 1
ATOM 2497 O O . TYR A 1 328 ? 4.768 11.629 -25.311 1.00 97.25 328 TYR A O 1
ATOM 2505 N N . VAL A 1 329 ? 6.830 11.075 -25.958 1.00 97.38 329 VAL A N 1
ATOM 2506 C CA . VAL A 1 329 ? 6.721 11.750 -27.269 1.00 97.38 329 VAL A CA 1
ATOM 2507 C C . VAL A 1 329 ? 5.566 11.174 -28.098 1.00 97.38 329 VAL A C 1
ATOM 2509 O O . VAL A 1 329 ? 4.847 11.909 -28.778 1.00 97.38 329 VAL A O 1
ATOM 2512 N N . SER A 1 330 ? 5.357 9.858 -28.041 1.00 97.38 330 SER A N 1
ATOM 2513 C CA . SER A 1 330 ? 4.256 9.194 -28.746 1.00 97.38 330 SER A CA 1
ATOM 2514 C C . SER A 1 330 ? 2.900 9.597 -28.179 1.00 97.38 330 SER A C 1
ATOM 2516 O O . SER A 1 330 ? 1.987 9.847 -28.957 1.00 97.38 330 SER A O 1
ATOM 2518 N N . PHE A 1 331 ? 2.783 9.738 -26.859 1.00 98.12 331 PHE A N 1
ATOM 2519 C CA . PHE A 1 331 ? 1.584 10.277 -26.223 1.00 98.12 331 PHE A CA 1
ATOM 2520 C C . PHE A 1 331 ? 1.297 11.718 -26.660 1.00 98.12 331 PHE A C 1
ATOM 2522 O O . PHE A 1 331 ? 0.202 12.000 -27.134 1.00 98.12 331 PHE A O 1
ATOM 2529 N N . LEU A 1 332 ? 2.289 12.611 -26.612 1.00 98.19 332 LEU A N 1
ATOM 2530 C CA . LEU A 1 332 ? 2.109 14.015 -27.006 1.00 98.19 332 LEU A CA 1
ATOM 2531 C C . LEU A 1 332 ? 1.685 14.169 -28.474 1.00 98.19 332 LEU A C 1
ATOM 2533 O O . LEU A 1 332 ? 0.900 15.049 -28.809 1.00 98.19 332 LEU A O 1
ATOM 2537 N N . THR A 1 333 ? 2.196 13.310 -29.359 1.00 97.81 333 THR A N 1
ATOM 2538 C CA . THR A 1 333 ? 1.918 13.377 -30.806 1.00 97.81 333 THR A CA 1
ATOM 2539 C C . THR A 1 333 ? 0.665 12.620 -31.239 1.00 97.81 333 THR A C 1
ATOM 2541 O O . THR A 1 333 ? 0.152 12.883 -32.326 1.00 97.81 333 THR A O 1
ATOM 2544 N N . GLN A 1 334 ? 0.181 11.668 -30.435 1.00 97.81 334 GLN A N 1
ATOM 2545 C CA . GLN A 1 334 ? -0.917 10.773 -30.819 1.00 97.81 334 GLN A CA 1
ATOM 2546 C C . GLN A 1 334 ? -2.084 10.744 -29.836 1.00 97.81 334 GLN A C 1
ATOM 2548 O O . GLN A 1 334 ? -3.092 10.146 -30.184 1.00 97.81 334 GLN A O 1
ATOM 2553 N N . VAL A 1 335 ? -1.993 11.322 -28.642 1.00 97.75 335 VAL A N 1
ATOM 2554 C CA . VAL A 1 335 ? -3.084 11.357 -27.652 1.00 97.75 335 VAL A CA 1
ATOM 2555 C C . VAL A 1 335 ? -3.427 12.799 -27.312 1.00 97.75 335 VAL A C 1
ATOM 2557 O O . VAL A 1 335 ? -4.524 13.235 -27.647 1.00 97.75 335 VAL A O 1
ATOM 2560 N N . GLY A 1 336 ? -2.488 13.551 -26.734 1.00 96.69 336 GLY A N 1
ATOM 2561 C CA . GLY A 1 336 ? -2.711 14.957 -26.411 1.00 96.69 336 GLY A CA 1
ATOM 2562 C C . GLY A 1 336 ? -1.602 15.611 -25.591 1.00 96.69 336 GLY A C 1
ATOM 2563 O O . GLY A 1 336 ? -0.770 14.929 -24.992 1.00 96.69 336 GLY A O 1
ATOM 2564 N N . ASP A 1 337 ? -1.600 16.943 -25.565 1.00 97.19 337 ASP A N 1
ATOM 2565 C CA . ASP A 1 337 ? -0.675 17.770 -24.777 1.00 97.19 337 ASP A CA 1
ATOM 2566 C C . ASP A 1 337 ? -1.183 18.009 -23.347 1.00 97.19 337 ASP A C 1
ATOM 2568 O O . ASP A 1 337 ? -1.529 19.128 -22.969 1.00 97.19 337 ASP A O 1
ATOM 2572 N N . GLY A 1 338 ? -1.306 16.936 -22.570 1.00 95.19 338 GLY A N 1
ATOM 2573 C CA . GLY A 1 338 ? -1.906 16.980 -21.235 1.00 95.19 338 GLY A CA 1
ATOM 2574 C C . GLY A 1 338 ? -3.426 16.787 -21.239 1.00 95.19 338 GLY A C 1
ATOM 2575 O O . GLY A 1 338 ? -4.082 16.744 -22.285 1.00 95.19 338 GLY A O 1
ATOM 2576 N N . LEU A 1 339 ? -3.985 16.611 -20.044 1.00 96.94 339 LEU A N 1
ATOM 2577 C CA . LEU A 1 339 ? -5.392 16.274 -19.811 1.00 96.94 339 LEU A CA 1
ATOM 2578 C C . LEU A 1 339 ? -5.804 16.578 -18.368 1.00 96.94 339 LEU A C 1
ATOM 2580 O O . LEU A 1 339 ? -4.959 16.794 -17.499 1.00 96.94 339 LEU A O 1
ATOM 2584 N N . GLU A 1 340 ? -7.105 16.547 -18.113 1.00 96.44 340 GLU A N 1
ATOM 2585 C CA . GLU A 1 340 ? -7.673 16.546 -16.765 1.00 96.44 340 GLU A CA 1
ATOM 2586 C C . GLU A 1 340 ? -8.571 15.320 -16.620 1.00 96.44 340 GLU A C 1
ATOM 2588 O O . GLU A 1 340 ? -9.374 15.031 -17.505 1.00 96.44 340 GLU A O 1
ATOM 2593 N N . VAL A 1 341 ? -8.408 14.577 -15.527 1.00 94.56 341 VAL A N 1
ATOM 2594 C CA . VAL A 1 341 ? -9.188 13.367 -15.252 1.00 94.56 341 VAL A CA 1
ATOM 2595 C C . VAL A 1 341 ? -9.693 13.389 -13.819 1.00 94.56 341 VAL A C 1
ATOM 2597 O O . VAL A 1 341 ? -8.937 13.669 -12.889 1.00 94.56 341 VAL A O 1
ATOM 2600 N N . GLN A 1 342 ? -10.977 13.090 -13.639 1.00 90.25 342 GLN A N 1
ATOM 2601 C CA . GLN A 1 342 ? -11.570 12.908 -12.323 1.00 90.25 342 GLN A CA 1
ATOM 2602 C C . GLN A 1 342 ? -11.580 11.421 -11.974 1.00 90.25 342 GLN A C 1
ATOM 2604 O O . GLN A 1 342 ? -12.176 10.618 -12.688 1.00 90.25 342 GLN A O 1
ATOM 2609 N N . LEU A 1 343 ? -10.940 11.059 -10.865 1.00 83.88 343 LEU A N 1
ATOM 2610 C CA . LEU A 1 343 ? -10.941 9.701 -10.329 1.00 83.88 343 LEU A CA 1
ATOM 2611 C C . LEU A 1 343 ? -11.390 9.765 -8.869 1.00 83.88 343 LEU A C 1
ATOM 2613 O O . LEU A 1 343 ? -10.848 10.526 -8.065 1.00 83.88 343 LEU A O 1
ATOM 2617 N N . ARG A 1 344 ? -12.416 8.977 -8.524 1.00 83.12 344 ARG A N 1
ATOM 2618 C CA . ARG A 1 344 ? -13.131 9.088 -7.240 1.00 83.12 344 ARG A CA 1
ATOM 2619 C C . ARG A 1 344 ? -13.588 10.545 -7.007 1.00 83.12 344 ARG A C 1
ATOM 2621 O O . ARG A 1 344 ? -14.294 11.105 -7.844 1.00 83.12 344 ARG A O 1
ATOM 2628 N N . SER A 1 345 ? -13.185 11.153 -5.892 1.00 80.19 345 SER A N 1
ATOM 2629 C CA . SER A 1 345 ? -13.546 12.526 -5.512 1.00 80.19 345 SER A CA 1
ATOM 2630 C C . SER A 1 345 ? -12.495 13.575 -5.898 1.00 80.19 345 SER A C 1
ATOM 2632 O O . SER A 1 345 ? -12.642 14.731 -5.513 1.00 80.19 345 SER A O 1
ATOM 2634 N N . PHE A 1 346 ? -11.439 13.201 -6.630 1.00 80.56 346 PHE A N 1
ATOM 2635 C CA . PHE A 1 346 ? -10.305 14.079 -6.926 1.00 80.56 346 PHE A CA 1
ATOM 2636 C C . PHE A 1 346 ? -10.149 14.329 -8.426 1.00 80.56 346 PHE A C 1
ATOM 2638 O O . PHE A 1 346 ? -10.372 13.439 -9.248 1.00 80.56 346 PHE A O 1
ATOM 2645 N N . VAL A 1 347 ? -9.742 15.551 -8.774 1.00 87.44 347 VAL A N 1
ATOM 2646 C CA . VAL A 1 347 ? -9.415 15.955 -10.146 1.00 87.44 347 VAL A CA 1
ATOM 2647 C C . VAL A 1 347 ? -7.903 16.061 -10.276 1.00 87.44 347 VAL A C 1
ATOM 2649 O O . VAL A 1 347 ? -7.263 16.828 -9.559 1.00 87.44 347 VAL A O 1
ATOM 2652 N N . TYR A 1 348 ? -7.342 15.310 -11.217 1.00 92.75 348 TYR A N 1
ATOM 2653 C CA . TYR A 1 348 ? -5.913 15.261 -11.491 1.00 92.75 348 TYR A CA 1
ATOM 2654 C C . TYR A 1 348 ? -5.610 15.978 -12.800 1.00 92.75 348 TYR A C 1
ATOM 2656 O O . TYR A 1 348 ? -6.184 15.662 -13.846 1.00 92.75 348 TYR A O 1
ATOM 2664 N N . ARG A 1 349 ? -4.687 16.943 -12.742 1.00 95.25 349 ARG A N 1
ATOM 2665 C CA . ARG A 1 349 ? -4.276 17.745 -13.896 1.00 95.25 349 ARG A CA 1
ATOM 2666 C C . ARG A 1 349 ? -2.890 17.341 -14.373 1.00 95.25 349 ARG A C 1
ATOM 2668 O O . ARG A 1 349 ? -1.908 17.483 -13.651 1.00 95.25 349 ARG A O 1
ATOM 2675 N N . PHE A 1 350 ? -2.827 16.943 -15.635 1.00 97.06 350 PHE A N 1
ATOM 2676 C CA . PHE A 1 350 ? -1.603 16.728 -16.390 1.00 97.06 350 PHE A CA 1
ATOM 2677 C C . PHE A 1 350 ? -1.376 17.969 -17.255 1.00 97.06 350 PHE A C 1
ATOM 2679 O O . PHE A 1 350 ? -2.118 18.177 -18.223 1.00 97.06 350 PHE A O 1
ATOM 2686 N N . PRO A 1 351 ? -0.424 18.845 -16.899 1.00 95.88 351 PRO A N 1
ATOM 2687 C CA . PRO A 1 351 ? -0.230 20.095 -17.611 1.00 95.88 351 PRO A CA 1
ATOM 2688 C C . PRO A 1 351 ? 0.332 19.850 -19.023 1.00 95.88 351 PRO A C 1
ATOM 2690 O O . PRO A 1 351 ? 0.987 18.831 -19.263 1.00 95.88 351 PRO A O 1
ATOM 2693 N N . PRO A 1 352 ? 0.102 20.782 -19.965 1.00 97.31 352 PRO A N 1
ATOM 2694 C CA . PRO A 1 352 ? 0.756 20.741 -21.269 1.00 97.31 352 PRO A CA 1
ATOM 2695 C C . PRO A 1 352 ? 2.280 20.845 -21.134 1.00 97.31 352 PRO A C 1
ATOM 2697 O O . PRO A 1 352 ? 2.795 21.379 -20.149 1.00 97.31 352 PRO A O 1
ATOM 2700 N N . LEU A 1 353 ? 3.017 20.403 -22.158 1.00 96.81 353 LEU A N 1
ATOM 2701 C CA . LEU A 1 353 ? 4.487 20.367 -22.190 1.00 96.81 353 LEU A CA 1
ATOM 2702 C C . LEU A 1 353 ? 5.126 21.717 -21.819 1.00 96.81 353 LEU A C 1
ATOM 2704 O O . LEU A 1 353 ? 6.174 21.754 -21.176 1.00 96.81 353 LEU A O 1
ATOM 2708 N N . ALA A 1 354 ? 4.489 22.825 -22.205 1.00 94.81 354 ALA A N 1
ATOM 2709 C CA . ALA A 1 354 ? 4.955 24.181 -21.917 1.00 94.81 354 ALA A CA 1
ATOM 2710 C C . ALA A 1 354 ? 4.796 24.609 -20.443 1.00 94.81 354 ALA A C 1
ATOM 2712 O O . ALA A 1 354 ? 5.473 25.541 -20.014 1.00 94.81 354 ALA A O 1
ATOM 2713 N N . GLU A 1 355 ? 3.918 23.947 -19.685 1.00 95.75 355 GLU A N 1
ATOM 2714 C CA . GLU A 1 355 ? 3.582 24.251 -18.286 1.00 95.75 355 GLU A CA 1
ATOM 2715 C C . GLU A 1 355 ? 4.154 23.219 -17.295 1.00 95.75 355 GLU A C 1
ATOM 2717 O O . GLU A 1 355 ? 3.936 23.348 -16.089 1.00 95.75 355 GLU A O 1
ATOM 2722 N N . LEU A 1 356 ? 4.875 22.192 -17.766 1.00 95.00 356 LEU A N 1
ATOM 2723 C CA . LEU A 1 356 ? 5.471 21.185 -16.882 1.00 95.00 356 LEU A CA 1
ATOM 2724 C C . LEU A 1 356 ? 6.407 21.831 -15.861 1.00 95.00 356 LEU A C 1
ATOM 2726 O O . LEU A 1 356 ? 7.282 22.628 -16.211 1.00 95.00 356 LEU A O 1
ATOM 2730 N N . LYS A 1 357 ? 6.288 21.408 -14.602 1.00 94.62 357 LYS A N 1
ATOM 2731 C CA . LYS A 1 357 ? 7.227 21.815 -13.559 1.00 94.62 357 LYS A CA 1
ATOM 2732 C C . LYS A 1 357 ? 8.480 20.947 -13.614 1.00 94.62 357 LYS A C 1
ATOM 2734 O O . LYS A 1 357 ? 8.416 19.719 -13.609 1.00 94.62 357 LYS A O 1
ATOM 2739 N N . PHE A 1 358 ? 9.632 21.597 -13.642 1.00 95.56 358 PHE A N 1
ATOM 2740 C CA . PHE A 1 358 ? 10.949 20.983 -13.507 1.00 95.56 358 PHE A CA 1
ATOM 2741 C C . PHE A 1 358 ? 11.960 22.054 -13.106 1.00 95.56 358 PHE A C 1
ATOM 2743 O O . PHE A 1 358 ? 11.662 23.246 -13.147 1.00 95.56 358 PHE A O 1
ATOM 2750 N N . ASP A 1 359 ? 13.163 21.632 -12.730 1.00 95.31 359 ASP A N 1
ATOM 2751 C CA . ASP A 1 359 ? 14.267 22.550 -12.481 1.00 95.31 359 ASP A CA 1
ATOM 2752 C C . ASP A 1 359 ? 15.082 22.782 -13.768 1.00 95.31 359 ASP A C 1
ATOM 2754 O O . ASP A 1 359 ? 15.762 21.852 -14.221 1.00 95.31 359 ASP A O 1
ATOM 2758 N N . PRO A 1 360 ? 15.070 23.997 -14.349 1.00 92.81 360 PRO A N 1
ATOM 2759 C CA . PRO A 1 360 ? 15.778 24.289 -15.594 1.00 92.81 360 PRO A CA 1
ATOM 2760 C C . PRO A 1 360 ? 17.290 24.058 -15.516 1.00 92.81 360 PRO A C 1
ATOM 2762 O O . PRO A 1 360 ? 17.906 23.680 -16.508 1.00 92.81 360 PRO A O 1
ATOM 2765 N N . GLU A 1 361 ? 17.900 24.233 -14.341 1.00 93.56 361 GLU A N 1
ATOM 2766 C CA . GLU A 1 361 ? 19.345 24.049 -14.163 1.00 93.56 361 GLU A CA 1
ATOM 2767 C C . GLU A 1 361 ? 19.736 22.581 -13.954 1.00 93.56 361 GLU A C 1
ATOM 2769 O O . GLU A 1 361 ? 20.913 22.214 -14.063 1.00 93.56 361 GLU A O 1
ATOM 2774 N N . CYS A 1 362 ? 18.768 21.730 -13.607 1.00 95.31 362 CYS A N 1
ATOM 2775 C CA . CYS A 1 362 ? 19.015 20.340 -13.235 1.00 95.31 362 CYS A CA 1
ATOM 2776 C C . CYS A 1 362 ? 18.360 19.319 -14.170 1.00 95.31 362 CYS A C 1
ATOM 2778 O O . CYS A 1 362 ? 18.741 18.150 -14.118 1.00 95.31 362 CYS A O 1
ATOM 2780 N N . ILE A 1 363 ? 17.470 19.717 -15.083 1.00 95.69 363 ILE A N 1
ATOM 2781 C CA . ILE A 1 363 ? 16.818 18.802 -16.037 1.00 95.69 363 ILE A CA 1
ATOM 2782 C C . ILE A 1 363 ? 17.821 18.055 -16.938 1.00 95.69 363 ILE A C 1
ATOM 2784 O O . ILE A 1 363 ? 17.619 16.886 -17.260 1.00 95.69 363 ILE A O 1
ATOM 2788 N N . GLY A 1 364 ? 18.949 18.682 -17.283 1.00 93.88 364 GLY A N 1
ATOM 2789 C CA . GLY A 1 364 ? 20.041 18.033 -18.018 1.00 93.88 364 GLY A CA 1
ATOM 2790 C C . GLY A 1 364 ? 20.962 17.167 -17.148 1.00 93.88 364 GLY A C 1
ATOM 2791 O O . GLY A 1 364 ? 21.737 16.366 -17.674 1.00 93.88 364 GLY A O 1
ATOM 2792 N N . LYS A 1 365 ? 20.901 17.293 -15.816 1.00 95.88 365 LYS A N 1
ATOM 2793 C CA . LYS A 1 365 ? 21.759 16.537 -14.894 1.00 95.88 365 LYS A CA 1
ATOM 2794 C C . LYS A 1 365 ? 21.260 15.104 -14.742 1.00 95.88 365 LYS A C 1
ATOM 2796 O O . LYS A 1 365 ? 20.070 14.813 -14.793 1.00 95.88 365 LYS A O 1
ATOM 2801 N N . ARG A 1 366 ? 22.199 14.187 -14.516 1.00 93.69 366 ARG A N 1
ATOM 2802 C CA . ARG A 1 366 ? 21.921 12.753 -14.394 1.00 93.69 366 ARG A CA 1
ATOM 2803 C C . ARG A 1 366 ? 21.096 12.448 -13.141 1.00 93.69 366 ARG A C 1
ATOM 2805 O O . ARG A 1 366 ? 21.612 12.568 -12.026 1.00 93.69 366 ARG A O 1
ATOM 2812 N N . PHE A 1 367 ? 19.892 11.909 -13.324 1.00 93.81 367 PHE A N 1
ATOM 2813 C CA . PHE A 1 367 ? 19.184 11.206 -12.259 1.00 93.81 367 PHE A CA 1
ATOM 2814 C C . PHE A 1 367 ? 19.932 9.907 -11.922 1.00 93.81 367 PHE A C 1
ATOM 2816 O O . PHE A 1 367 ? 20.067 8.974 -12.734 1.00 93.81 367 PHE A O 1
ATOM 2823 N N . SER A 1 368 ? 20.522 9.882 -10.728 1.00 88.12 368 SER A N 1
ATOM 2824 C CA . SER A 1 368 ? 21.482 8.845 -10.336 1.00 88.12 368 SER A CA 1
ATOM 2825 C C . SER A 1 368 ? 20.850 7.684 -9.575 1.00 88.12 368 SER A C 1
ATOM 2827 O O . SER A 1 368 ? 21.483 6.635 -9.480 1.00 88.12 368 SER A O 1
ATOM 2829 N N . HIS A 1 369 ? 19.599 7.824 -9.134 1.00 86.75 369 HIS A N 1
ATOM 2830 C CA . HIS A 1 369 ? 18.886 6.763 -8.438 1.00 86.75 369 HIS A CA 1
ATOM 2831 C C . HIS A 1 369 ? 18.402 5.698 -9.420 1.00 86.75 369 HIS A C 1
ATOM 2833 O O . HIS A 1 369 ? 17.982 5.967 -10.550 1.00 86.75 369 HIS A O 1
ATOM 2839 N N . ARG A 1 370 ? 18.530 4.450 -8.987 1.00 80.62 370 ARG A N 1
ATOM 2840 C CA . ARG A 1 370 ? 17.837 3.296 -9.568 1.00 80.62 370 ARG A CA 1
ATOM 2841 C C . ARG A 1 370 ? 16.902 2.663 -8.561 1.00 80.62 370 ARG A C 1
ATOM 2843 O O . ARG A 1 370 ? 16.123 1.798 -8.939 1.00 80.62 370 ARG A O 1
ATOM 2850 N N . GLU A 1 371 ? 17.002 3.086 -7.302 1.00 74.31 371 GLU A N 1
ATOM 2851 C CA . GLU A 1 371 ? 16.277 2.540 -6.171 1.00 74.31 371 GLU A CA 1
ATOM 2852 C C . GLU A 1 371 ? 15.430 3.572 -5.476 1.00 74.31 371 GLU A C 1
ATOM 2854 O O . GLU A 1 371 ? 15.755 4.760 -5.523 1.00 74.31 371 GLU A O 1
ATOM 2859 N N . GLY A 1 372 ? 14.369 3.074 -4.839 1.00 81.75 372 GLY A N 1
ATOM 2860 C CA . GLY A 1 372 ? 13.661 3.868 -3.865 1.00 81.75 372 GLY A CA 1
ATOM 2861 C C . GLY A 1 372 ? 14.604 4.269 -2.740 1.00 81.75 372 GLY A C 1
ATOM 2862 O O . GLY A 1 372 ? 15.505 3.517 -2.364 1.00 81.75 372 GLY A O 1
ATOM 2863 N N . TRP A 1 373 ? 14.439 5.491 -2.270 1.00 85.38 373 TRP A N 1
ATOM 2864 C CA . TRP A 1 373 ? 15.240 6.077 -1.219 1.00 85.38 373 TRP A CA 1
ATOM 2865 C C . TRP A 1 373 ? 14.314 6.896 -0.331 1.00 85.38 373 TRP A C 1
ATOM 2867 O O . TRP A 1 373 ? 13.902 7.987 -0.721 1.00 85.38 373 TRP A O 1
ATOM 2877 N N . CYS A 1 374 ? 13.976 6.333 0.828 1.00 84.00 374 CYS A N 1
ATOM 2878 C CA . CYS A 1 374 ? 13.447 7.083 1.958 1.00 84.00 374 CYS A CA 1
ATOM 2879 C C . CYS A 1 374 ? 14.639 7.746 2.646 1.00 84.00 374 CYS A C 1
ATOM 2881 O O . CYS A 1 374 ? 15.596 7.058 3.012 1.00 84.00 374 CYS A O 1
ATOM 2883 N N . TRP A 1 375 ? 14.650 9.074 2.719 1.00 86.00 375 TRP A N 1
ATOM 2884 C CA . TRP A 1 375 ? 15.747 9.793 3.371 1.00 86.00 375 TRP A CA 1
ATOM 2885 C C . TRP A 1 375 ? 15.541 9.956 4.870 1.00 86.00 375 TRP A C 1
ATOM 2887 O O . TRP A 1 375 ? 16.520 10.232 5.553 1.00 86.00 375 TRP A O 1
ATOM 2897 N N . GLU A 1 376 ? 14.324 9.772 5.384 1.00 76.38 376 GLU A N 1
ATOM 2898 C CA . GLU A 1 376 ? 14.090 9.752 6.835 1.00 76.38 376 GLU A CA 1
ATOM 2899 C C . GLU A 1 376 ? 14.778 8.555 7.505 1.00 76.38 376 GLU A C 1
ATOM 2901 O O . GLU A 1 376 ? 15.252 8.676 8.630 1.00 76.38 376 GLU A O 1
ATOM 2906 N N . ASP A 1 377 ? 14.958 7.460 6.761 1.00 70.88 377 ASP A N 1
ATOM 2907 C CA . ASP A 1 377 ? 15.632 6.242 7.226 1.00 70.88 377 ASP A CA 1
ATOM 2908 C C . ASP A 1 377 ? 17.151 6.227 6.933 1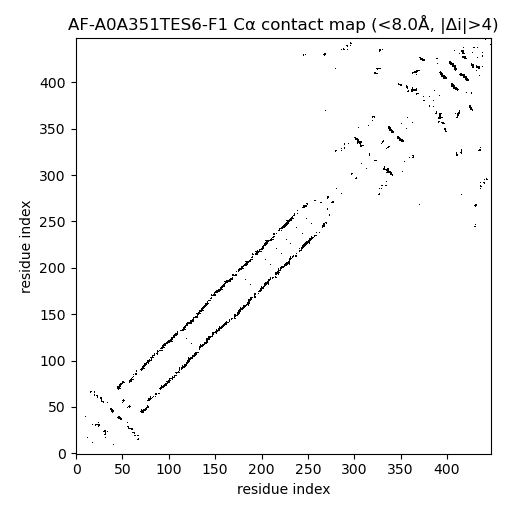.00 70.88 377 ASP A C 1
ATOM 2910 O O . ASP A 1 377 ? 17.820 5.208 7.118 1.00 70.88 377 ASP A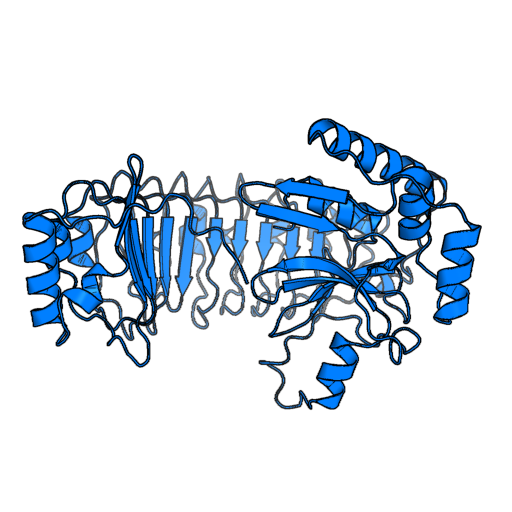 O 1
ATOM 2914 N N . ASP A 1 378 ? 17.720 7.319 6.403 1.00 74.25 378 ASP A N 1
ATOM 2915 C CA . ASP A 1 378 ? 19.141 7.417 6.036 1.00 74.25 378 ASP A CA 1
ATOM 2916 C C . ASP A 1 378 ? 19.823 8.549 6.812 1.00 74.25 378 ASP A C 1
ATOM 2918 O O . ASP A 1 378 ? 19.804 9.703 6.391 1.00 74.25 378 ASP A O 1
ATOM 2922 N N . ASP A 1 379 ? 20.535 8.204 7.890 1.00 77.25 379 ASP A N 1
ATOM 2923 C CA . ASP A 1 379 ? 21.338 9.151 8.688 1.00 77.25 379 ASP A CA 1
ATOM 2924 C C . ASP A 1 379 ? 22.378 9.931 7.852 1.00 77.25 379 ASP A C 1
ATOM 2926 O O . ASP A 1 379 ? 22.877 10.981 8.265 1.00 77.25 379 ASP A O 1
ATOM 2930 N N . ASN A 1 380 ? 22.714 9.450 6.647 1.00 77.94 380 ASN A N 1
ATOM 2931 C CA . ASN A 1 380 ? 23.617 10.119 5.709 1.00 77.94 380 ASN A CA 1
ATOM 2932 C C . ASN A 1 380 ? 22.879 10.957 4.648 1.00 77.94 380 ASN A C 1
ATOM 2934 O O . ASN A 1 380 ? 23.496 11.403 3.665 1.00 77.94 380 ASN A O 1
ATOM 2938 N N . ALA A 1 381 ? 21.572 11.185 4.798 1.00 80.62 381 ALA A N 1
ATOM 2939 C CA . ALA A 1 381 ? 20.770 12.004 3.902 1.00 80.62 381 ALA A CA 1
ATOM 2940 C C . ALA A 1 381 ? 21.117 13.496 4.026 1.00 80.62 381 ALA A C 1
ATOM 2942 O O . ALA A 1 381 ? 20.435 14.306 4.647 1.00 80.62 381 ALA A O 1
ATOM 2943 N N . ALA A 1 382 ? 22.203 13.903 3.372 1.00 83.06 382 ALA A N 1
ATOM 2944 C CA . ALA A 1 382 ? 22.574 15.307 3.282 1.00 83.06 382 ALA A CA 1
ATOM 2945 C C . ALA A 1 382 ? 21.665 16.070 2.300 1.00 83.06 382 ALA A C 1
ATOM 2947 O O . ALA A 1 382 ? 21.347 15.574 1.215 1.00 83.06 382 ALA A O 1
ATOM 2948 N N . GLY A 1 383 ? 21.372 17.343 2.595 1.00 84.75 383 GLY A N 1
ATOM 2949 C CA . GLY A 1 383 ? 20.504 18.189 1.759 1.00 84.75 383 GLY A CA 1
ATOM 2950 C C . GLY A 1 383 ? 20.913 18.279 0.280 1.00 84.75 383 GLY A C 1
ATOM 2951 O O . GLY A 1 383 ? 20.056 18.388 -0.591 1.00 84.75 383 GLY A O 1
ATOM 2952 N N . ARG A 1 384 ? 22.208 18.142 -0.054 1.00 86.69 384 ARG A N 1
ATOM 2953 C CA . ARG A 1 384 ? 22.659 18.072 -1.462 1.00 86.69 384 ARG A CA 1
ATOM 2954 C C . ARG A 1 384 ? 22.224 16.785 -2.170 1.00 86.69 384 ARG A C 1
ATOM 2956 O O . ARG A 1 384 ? 21.916 16.831 -3.357 1.00 86.69 384 ARG A O 1
ATOM 2963 N N . LYS A 1 385 ? 22.232 15.648 -1.467 1.00 85.62 385 LYS A N 1
ATOM 2964 C CA . LYS A 1 385 ? 21.829 14.336 -1.999 1.00 85.62 385 LYS A CA 1
ATOM 2965 C C . LYS A 1 385 ? 20.315 14.320 -2.220 1.00 85.62 385 LYS A C 1
ATOM 2967 O O . LYS A 1 385 ? 19.879 13.950 -3.306 1.00 85.62 385 LYS A O 1
ATOM 2972 N N . ILE A 1 386 ? 19.549 14.847 -1.259 1.00 88.25 386 ILE A N 1
ATOM 2973 C CA . ILE A 1 386 ? 18.094 15.035 -1.380 1.00 88.25 386 ILE A CA 1
ATOM 2974 C C . ILE A 1 386 ? 17.775 15.970 -2.555 1.00 88.25 386 ILE A C 1
ATOM 2976 O O . ILE A 1 386 ? 16.998 15.613 -3.433 1.00 88.25 386 ILE A O 1
ATOM 2980 N N . ALA A 1 387 ? 18.443 17.125 -2.655 1.00 89.25 387 ALA A N 1
ATOM 2981 C CA . ALA A 1 387 ? 18.246 18.049 -3.774 1.00 89.25 387 ALA A CA 1
ATOM 2982 C C . ALA A 1 387 ? 18.562 17.409 -5.137 1.00 89.25 387 ALA A C 1
ATOM 2984 O O . ALA A 1 387 ? 17.854 17.645 -6.113 1.00 89.25 387 ALA A O 1
ATOM 2985 N N . ALA A 1 388 ? 19.605 16.578 -5.222 1.00 90.56 388 ALA A N 1
ATOM 2986 C CA . ALA A 1 388 ? 19.918 15.847 -6.446 1.00 90.56 388 ALA A CA 1
ATOM 2987 C C . ALA A 1 388 ? 18.831 14.817 -6.803 1.00 90.56 388 ALA A C 1
ATOM 2989 O O . ALA A 1 388 ? 18.511 14.675 -7.983 1.00 90.56 388 ALA A O 1
ATOM 2990 N N . ALA A 1 389 ? 18.255 14.134 -5.810 1.00 90.31 389 ALA A N 1
ATOM 2991 C CA . ALA A 1 389 ? 17.166 13.175 -5.989 1.00 90.31 389 ALA A CA 1
ATOM 2992 C C . ALA A 1 389 ? 15.855 13.841 -6.441 1.00 90.31 389 ALA A C 1
ATOM 2994 O O . ALA A 1 389 ? 15.143 13.298 -7.280 1.00 90.31 389 ALA A O 1
ATOM 2995 N N . THR A 1 390 ? 15.559 15.043 -5.941 1.00 90.75 390 THR A N 1
ATOM 2996 C CA . THR A 1 390 ? 14.287 15.739 -6.201 1.00 90.75 390 THR A CA 1
ATOM 2997 C C . THR A 1 390 ? 14.336 16.726 -7.370 1.00 90.75 390 THR A C 1
ATOM 2999 O O . THR A 1 390 ? 13.284 17.126 -7.876 1.00 90.75 390 THR A O 1
ATOM 3002 N N . ARG A 1 391 ? 15.521 17.080 -7.892 1.00 93.44 391 ARG A N 1
ATOM 3003 C CA . ARG A 1 391 ? 15.663 18.082 -8.975 1.00 93.44 391 ARG A CA 1
ATOM 3004 C C . ARG A 1 391 ? 16.290 17.562 -10.268 1.00 93.44 391 ARG A C 1
ATOM 3006 O O . ARG A 1 391 ? 15.948 18.057 -11.340 1.00 93.44 391 ARG A O 1
ATOM 3013 N N . ASN A 1 392 ? 17.211 16.601 -10.209 1.00 96.62 392 ASN A N 1
ATOM 3014 C CA . ASN A 1 392 ? 17.982 16.225 -11.396 1.00 96.62 392 ASN A CA 1
ATOM 3015 C C . ASN A 1 392 ? 17.167 15.382 -12.378 1.00 96.62 392 ASN A C 1
ATOM 3017 O O . ASN A 1 392 ? 16.588 14.370 -12.001 1.00 96.62 392 ASN 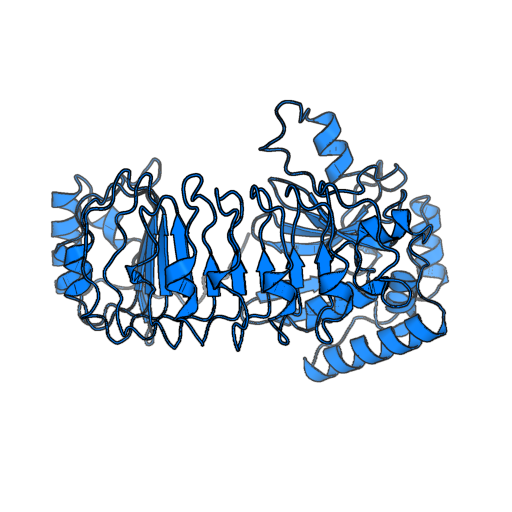A O 1
ATOM 3021 N N . GLY A 1 393 ? 17.232 15.727 -13.663 1.00 96.50 393 GLY A N 1
ATOM 3022 C CA . GLY A 1 393 ? 16.904 14.794 -14.737 1.00 96.50 393 GLY A CA 1
ATOM 3023 C C . GLY A 1 393 ? 15.448 14.360 -14.829 1.00 96.50 393 GLY A C 1
ATOM 3024 O O . GLY A 1 393 ? 15.207 13.281 -15.367 1.00 96.50 393 GLY A O 1
ATOM 3025 N N . GLN A 1 394 ? 14.496 15.149 -14.326 1.00 96.44 394 GLN A N 1
ATOM 3026 C CA . GLN A 1 394 ? 13.086 14.758 -14.249 1.00 96.44 394 GLN A CA 1
ATOM 3027 C C . GLN A 1 394 ? 12.109 15.913 -14.487 1.00 96.44 394 GLN A C 1
ATOM 3029 O O . GLN A 1 394 ? 12.465 17.079 -14.316 1.00 96.44 394 GLN A O 1
ATOM 3034 N N . ILE A 1 395 ? 10.879 15.562 -14.865 1.00 97.06 395 ILE A N 1
ATOM 3035 C CA . ILE A 1 395 ? 9.748 16.477 -15.077 1.00 97.06 395 ILE A CA 1
ATOM 3036 C C . ILE A 1 395 ? 8.524 15.987 -14.294 1.00 97.06 395 ILE A C 1
ATOM 3038 O O . ILE A 1 395 ? 8.277 14.783 -14.232 1.00 97.06 395 ILE A O 1
ATOM 3042 N N . GLU A 1 396 ? 7.770 16.898 -13.685 1.00 97.19 396 GLU A N 1
ATOM 3043 C CA . GLU A 1 396 ? 6.541 16.586 -12.943 1.00 97.19 396 GLU A CA 1
ATOM 3044 C C . GLU A 1 396 ? 5.375 16.361 -13.909 1.00 97.19 396 GLU A C 1
ATOM 3046 O O . GLU A 1 396 ? 5.024 17.260 -14.670 1.00 97.19 396 GLU A O 1
ATOM 3051 N N . LEU A 1 397 ? 4.801 15.155 -13.890 1.00 97.06 397 LEU A N 1
ATOM 3052 C CA . LEU A 1 397 ? 3.672 14.777 -14.743 1.00 97.06 397 LEU A CA 1
ATOM 3053 C C . LEU A 1 397 ? 2.335 15.180 -14.123 1.00 97.06 397 LEU A C 1
ATOM 3055 O O . LEU A 1 397 ? 1.450 15.653 -14.830 1.00 97.06 397 LEU A O 1
ATOM 3059 N N . VAL A 1 398 ? 2.187 14.944 -12.820 1.00 95.81 398 VAL A N 1
ATOM 3060 C CA . VAL A 1 398 ? 0.960 15.193 -12.063 1.00 95.81 398 VAL A CA 1
ATOM 3061 C C . VAL A 1 398 ? 1.297 15.357 -10.583 1.00 95.81 398 VAL A C 1
ATOM 3063 O O . VAL A 1 398 ? 2.151 14.649 -10.042 1.00 95.81 398 VAL A O 1
ATOM 3066 N N . ASP A 1 399 ? 0.620 16.307 -9.949 1.00 91.69 399 ASP A N 1
ATOM 3067 C CA . ASP A 1 399 ? 0.625 16.535 -8.506 1.00 91.69 399 ASP A CA 1
ATOM 3068 C C . ASP A 1 399 ? -0.644 15.902 -7.920 1.00 91.69 399 ASP A C 1
ATOM 3070 O O . ASP A 1 399 ? -1.747 16.161 -8.409 1.00 91.69 399 ASP A O 1
ATOM 3074 N N . CYS A 1 400 ? -0.482 15.040 -6.917 1.00 86.50 400 CYS A N 1
ATOM 3075 C CA . CYS A 1 400 ? -1.573 14.298 -6.290 1.00 86.50 400 CYS A CA 1
ATOM 3076 C C . CYS A 1 400 ? -2.012 14.909 -4.949 1.00 86.50 400 CYS A C 1
ATOM 3078 O O . CYS A 1 400 ? -2.915 14.368 -4.312 1.00 86.50 400 CYS A O 1
ATOM 3080 N N . GLY A 1 401 ? -1.403 16.018 -4.515 1.00 76.38 401 GLY A N 1
ATOM 3081 C CA . GLY A 1 401 ? -1.635 16.603 -3.197 1.00 76.38 401 GLY A CA 1
ATOM 3082 C C . GLY A 1 401 ? -0.831 15.925 -2.081 1.00 76.38 401 GLY A C 1
ATOM 3083 O O . GLY A 1 401 ? -0.124 14.943 -2.299 1.00 76.38 401 GLY A O 1
ATOM 3084 N N . CYS A 1 402 ? -0.901 16.495 -0.871 1.00 74.56 402 CYS A N 1
ATOM 3085 C CA . CYS A 1 402 ? -0.191 16.013 0.327 1.00 74.56 402 CYS A CA 1
ATOM 3086 C C . CYS A 1 402 ? 1.323 15.791 0.125 1.00 74.56 402 CYS A C 1
ATOM 3088 O O . CYS A 1 402 ? 1.903 14.898 0.726 1.00 74.56 402 CYS A O 1
ATOM 3090 N N . GLY A 1 403 ? 1.960 16.582 -0.746 1.00 77.56 403 GLY A N 1
ATOM 3091 C CA . GLY A 1 403 ? 3.394 16.462 -1.034 1.00 77.56 403 GLY A CA 1
ATOM 3092 C C . GLY A 1 403 ? 3.774 15.310 -1.972 1.00 77.56 403 GLY A C 1
ATOM 3093 O O . GLY A 1 403 ? 4.961 15.145 -2.250 1.00 77.56 403 GLY A O 1
ATOM 3094 N N . ARG A 1 404 ? 2.800 14.556 -2.503 1.00 85.88 404 ARG A N 1
ATOM 3095 C CA . ARG A 1 404 ? 3.034 13.438 -3.424 1.00 85.88 404 ARG A CA 1
ATOM 3096 C C . ARG A 1 404 ? 2.867 13.854 -4.887 1.00 85.88 404 ARG A C 1
ATOM 3098 O O . ARG A 1 404 ? 1.859 14.448 -5.265 1.00 85.88 404 ARG A O 1
ATOM 3105 N N . SER A 1 405 ? 3.823 13.497 -5.741 1.00 92.75 405 SER A N 1
ATOM 3106 C CA . SER A 1 405 ? 3.765 13.745 -7.190 1.00 92.75 405 SER A CA 1
ATOM 3107 C C . SER A 1 405 ? 4.401 12.611 -7.989 1.00 92.75 405 SER A C 1
ATOM 3109 O O . SER A 1 405 ? 5.313 11.942 -7.511 1.00 92.75 405 SER A O 1
ATOM 3111 N N . PHE A 1 406 ? 3.975 12.434 -9.241 1.00 95.94 406 PHE A N 1
ATOM 3112 C CA . PHE A 1 406 ? 4.632 11.508 -10.166 1.00 95.94 406 PHE A CA 1
ATOM 3113 C C . PHE A 1 406 ? 5.510 12.254 -11.157 1.00 95.94 406 PHE A C 1
ATOM 3115 O O . PHE A 1 406 ? 5.098 13.244 -11.770 1.00 95.94 406 PHE A O 1
ATOM 3122 N N . ARG A 1 407 ? 6.731 11.753 -11.346 1.00 96.88 407 ARG A N 1
ATOM 3123 C CA . ARG A 1 407 ? 7.746 12.388 -12.188 1.00 96.88 407 ARG A CA 1
ATOM 3124 C C . ARG A 1 407 ? 8.285 11.435 -13.238 1.00 96.88 407 ARG A C 1
ATOM 3126 O O . ARG A 1 407 ? 8.580 10.280 -12.950 1.00 96.88 407 ARG A O 1
ATOM 3133 N N . LEU A 1 408 ? 8.445 11.934 -14.461 1.00 97.25 408 LEU A N 1
ATOM 3134 C CA . LEU A 1 408 ? 9.096 11.209 -15.549 1.00 97.25 408 LEU A CA 1
ATOM 3135 C C . LEU A 1 408 ? 10.587 11.521 -15.550 1.00 97.25 408 LEU A C 1
ATOM 3137 O O . LEU A 1 408 ? 10.985 12.683 -15.666 1.00 97.25 408 LEU A O 1
ATOM 3141 N N . ILE A 1 409 ? 11.417 10.484 -15.505 1.00 96.19 409 ILE A N 1
ATOM 3142 C CA . ILE A 1 409 ? 12.864 10.646 -15.621 1.00 96.19 409 ILE A CA 1
ATOM 3143 C C . ILE A 1 409 ? 13.239 10.842 -17.094 1.00 96.19 409 ILE A C 1
ATOM 3145 O O . ILE A 1 409 ? 12.982 9.993 -17.950 1.00 96.19 409 ILE A O 1
ATOM 3149 N N . VAL A 1 410 ? 13.900 11.955 -17.401 1.00 95.88 410 VAL A N 1
ATOM 3150 C CA . VAL A 1 410 ? 14.314 12.346 -18.759 1.00 95.88 410 VAL A CA 1
ATOM 3151 C C . VAL A 1 410 ? 15.826 12.257 -18.973 1.00 95.88 410 VAL A C 1
ATOM 3153 O O . VAL A 1 410 ? 16.268 12.107 -20.114 1.00 95.88 410 VAL A O 1
ATOM 3156 N N . CYS A 1 411 ? 16.626 12.270 -17.900 1.00 93.44 411 CYS A N 1
ATOM 3157 C CA . CYS A 1 411 ? 18.084 12.155 -17.969 1.00 93.44 411 CYS A CA 1
ATOM 3158 C C . CYS A 1 411 ? 18.640 11.196 -16.907 1.00 93.44 411 CYS A C 1
ATOM 3160 O O . CYS A 1 411 ? 18.305 11.275 -15.731 1.00 93.44 411 CYS A O 1
ATOM 3162 N N . GLY A 1 412 ? 19.551 10.308 -17.309 1.00 89.19 412 GLY A N 1
ATOM 3163 C CA . GLY A 1 412 ? 20.131 9.264 -16.461 1.00 89.19 412 GLY A CA 1
ATOM 3164 C C . GLY A 1 412 ? 19.684 7.865 -16.870 1.00 89.19 412 GLY A C 1
ATOM 3165 O O . GLY A 1 412 ? 19.047 7.677 -17.898 1.00 89.19 412 GLY A O 1
ATOM 3166 N N . GLY A 1 413 ? 20.074 6.843 -16.114 1.00 82.38 413 GLY A N 1
ATOM 3167 C CA . GLY A 1 413 ? 19.799 5.454 -16.519 1.00 82.38 413 GLY A CA 1
ATOM 3168 C C . GLY A 1 413 ? 18.459 4.895 -16.047 1.00 82.38 413 GLY A C 1
ATOM 3169 O O . GLY A 1 413 ? 18.209 3.735 -16.327 1.00 82.38 413 GLY A O 1
ATOM 3170 N N . ALA A 1 414 ? 17.642 5.692 -15.351 1.00 87.38 414 ALA A N 1
ATOM 3171 C CA . ALA A 1 414 ? 16.214 5.432 -15.140 1.00 87.38 414 ALA A CA 1
ATOM 3172 C C . ALA A 1 414 ? 15.358 6.170 -16.193 1.00 87.38 414 ALA A C 1
ATOM 3174 O O . ALA A 1 414 ? 14.147 6.283 -16.063 1.00 87.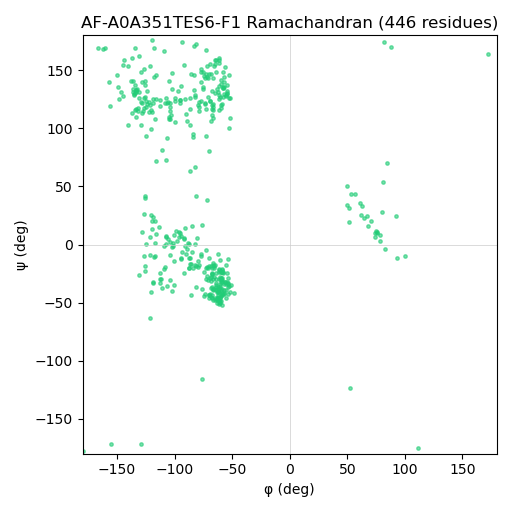38 414 ALA A O 1
ATOM 3175 N N . ARG A 1 415 ? 15.981 6.741 -17.237 1.00 91.44 415 ARG A N 1
ATOM 3176 C CA . ARG A 1 415 ? 15.284 7.531 -18.257 1.00 91.44 415 ARG A CA 1
ATOM 3177 C C . ARG A 1 415 ? 14.136 6.740 -18.886 1.00 91.44 415 ARG A C 1
ATOM 3179 O O . ARG A 1 415 ? 14.342 5.642 -19.396 1.00 91.44 415 ARG A O 1
ATOM 3186 N N . GLY A 1 416 ? 12.967 7.368 -18.941 1.00 91.00 416 GLY A N 1
ATOM 3187 C CA . GLY A 1 416 ? 11.724 6.779 -19.427 1.00 91.00 416 GLY A CA 1
ATOM 3188 C C . GLY A 1 416 ? 10.865 6.166 -18.333 1.00 91.00 416 GLY A C 1
ATOM 3189 O O . GLY A 1 416 ? 9.716 5.854 -18.616 1.00 91.00 416 GLY A O 1
ATOM 3190 N N . GLU A 1 417 ? 11.388 6.004 -17.118 1.00 91.69 417 GLU A N 1
ATOM 3191 C CA . GLU A 1 417 ? 10.634 5.499 -15.973 1.00 91.69 417 GLU A CA 1
ATOM 3192 C C . GLU A 1 417 ? 9.835 6.608 -15.292 1.00 91.69 417 GLU A C 1
ATOM 3194 O O . GLU A 1 417 ? 10.300 7.750 -15.205 1.00 91.69 417 GLU A O 1
ATOM 3199 N N . VAL A 1 418 ? 8.661 6.248 -14.777 1.00 93.81 418 VAL A N 1
ATOM 3200 C CA . VAL A 1 418 ? 7.894 7.102 -13.869 1.00 93.81 418 VAL A CA 1
ATOM 3201 C C . VAL A 1 418 ? 8.219 6.741 -12.428 1.00 93.81 418 VAL A C 1
ATOM 3203 O O . VAL A 1 418 ? 8.323 5.568 -12.066 1.00 93.81 418 VAL A O 1
ATOM 3206 N N . TRP A 1 419 ? 8.413 7.768 -11.616 1.00 93.94 419 TRP A N 1
ATOM 3207 C CA . TRP A 1 419 ? 8.778 7.657 -10.218 1.00 93.94 419 TRP A CA 1
ATOM 3208 C C . TRP A 1 419 ? 7.789 8.426 -9.343 1.00 93.94 419 TRP A C 1
ATOM 3210 O O . TRP A 1 419 ? 7.340 9.511 -9.711 1.00 93.94 419 TRP A O 1
ATOM 3220 N N . ASP A 1 420 ? 7.469 7.842 -8.198 1.00 91.50 420 ASP A N 1
ATOM 3221 C CA . ASP A 1 420 ? 6.708 8.439 -7.108 1.00 91.50 420 ASP A CA 1
ATOM 3222 C C . ASP A 1 420 ? 7.641 9.287 -6.238 1.00 91.50 420 ASP A C 1
ATOM 3224 O O . ASP A 1 420 ? 8.702 8.819 -5.812 1.00 91.50 420 ASP A O 1
ATOM 3228 N N . MET A 1 421 ? 7.268 10.543 -6.021 1.00 91.94 421 MET A N 1
ATOM 3229 C CA . MET A 1 421 ? 7.979 11.486 -5.168 1.00 91.94 421 MET A CA 1
ATOM 3230 C C . MET A 1 421 ? 7.081 11.871 -4.006 1.00 91.94 421 MET A C 1
ATOM 3232 O O . MET A 1 421 ? 5.997 12.405 -4.236 1.00 91.94 421 MET A O 1
ATOM 3236 N N . ALA A 1 422 ? 7.583 11.693 -2.791 1.00 87.62 422 ALA A N 1
ATOM 3237 C CA . ALA A 1 422 ? 6.981 12.177 -1.560 1.00 87.62 422 ALA A CA 1
ATOM 3238 C C . ALA A 1 422 ? 7.935 13.150 -0.844 1.00 87.62 422 ALA A C 1
ATOM 3240 O O . ALA A 1 422 ? 9.073 13.380 -1.265 1.00 87.62 422 ALA A O 1
ATOM 3241 N N . ASP A 1 423 ? 7.466 13.723 0.255 1.00 82.75 423 ASP A N 1
ATOM 3242 C CA . ASP A 1 423 ? 8.236 14.551 1.186 1.00 82.75 423 ASP A CA 1
ATOM 3243 C C . ASP A 1 423 ? 9.308 13.766 1.958 1.00 82.75 423 ASP A C 1
ATOM 3245 O O . ASP A 1 423 ? 10.337 14.339 2.325 1.00 82.75 423 ASP A O 1
ATOM 3249 N N . VAL A 1 424 ? 9.105 12.460 2.128 1.00 80.31 424 VAL A N 1
ATOM 3250 C CA . VAL A 1 424 ? 10.004 11.559 2.871 1.00 80.31 424 VAL A CA 1
ATOM 3251 C C . VAL A 1 424 ? 10.922 10.712 1.981 1.00 80.31 424 VAL A C 1
ATOM 3253 O O . VAL A 1 424 ? 11.902 10.131 2.451 1.00 80.31 424 VAL A O 1
ATOM 3256 N N . GLY A 1 425 ? 10.650 10.642 0.675 1.00 88.69 425 GLY A N 1
ATOM 3257 C CA . GLY A 1 425 ? 11.429 9.785 -0.209 1.00 88.69 425 GLY A CA 1
ATOM 3258 C C . GLY A 1 425 ? 11.036 9.803 -1.679 1.00 88.69 425 GLY A C 1
ATOM 3259 O O . GLY A 1 425 ? 10.134 10.511 -2.124 1.00 88.69 425 GLY A O 1
ATOM 3260 N N . ILE A 1 426 ? 11.739 8.973 -2.445 1.00 91.44 426 ILE A N 1
ATOM 3261 C CA . ILE A 1 426 ? 11.459 8.705 -3.860 1.00 91.44 426 ILE A CA 1
ATOM 3262 C C . ILE A 1 426 ? 11.397 7.207 -4.112 1.00 91.44 426 ILE A C 1
ATOM 3264 O O . ILE A 1 426 ? 12.137 6.459 -3.482 1.00 91.44 426 ILE A O 1
ATOM 3268 N N . ALA A 1 427 ? 10.587 6.753 -5.065 1.00 86.75 427 ALA A N 1
ATOM 3269 C CA . ALA A 1 427 ? 10.556 5.353 -5.485 1.00 86.75 427 ALA A CA 1
ATOM 3270 C C . ALA A 1 427 ? 10.154 5.207 -6.960 1.00 86.75 427 ALA A C 1
ATOM 3272 O O . ALA A 1 427 ? 9.345 5.987 -7.454 1.00 86.75 427 ALA A O 1
ATOM 3273 N N . PRO A 1 428 ? 10.686 4.225 -7.707 1.00 86.81 428 PRO A N 1
ATOM 3274 C CA . PRO A 1 428 ? 10.168 3.929 -9.038 1.00 86.81 428 PRO A CA 1
ATOM 3275 C C . PRO A 1 428 ? 8.752 3.349 -8.926 1.00 86.81 428 PRO A C 1
ATOM 3277 O O . PRO A 1 428 ? 8.536 2.416 -8.153 1.00 86.81 428 PRO A O 1
ATOM 3280 N N . TYR A 1 429 ? 7.799 3.844 -9.718 1.00 84.69 429 TYR A N 1
ATOM 3281 C CA . TYR A 1 429 ? 6.446 3.282 -9.727 1.00 84.69 429 TYR A CA 1
ATOM 3282 C C . TYR A 1 429 ? 6.419 1.944 -10.473 1.00 84.69 429 TYR A C 1
ATOM 3284 O O . TYR A 1 429 ? 6.994 1.851 -11.561 1.00 84.69 429 TYR A O 1
ATOM 3292 N N . GLY A 1 430 ? 5.738 0.932 -9.917 1.00 69.81 430 GLY A N 1
ATOM 3293 C CA . GLY A 1 430 ? 5.510 -0.366 -10.568 1.00 69.81 430 GLY A CA 1
ATOM 3294 C C . GLY A 1 430 ? 6.800 -0.963 -11.127 1.00 69.81 430 GLY A C 1
ATOM 3295 O O . GLY A 1 430 ? 6.896 -1.272 -12.313 1.00 69.81 430 GLY A O 1
ATOM 3296 N N . ASN A 1 431 ? 7.851 -1.014 -10.300 1.00 70.00 431 ASN A N 1
ATOM 3297 C CA . ASN A 1 431 ? 9.168 -1.504 -10.703 1.00 70.00 431 ASN A CA 1
ATOM 3298 C C . ASN A 1 431 ? 9.863 -0.697 -11.826 1.00 70.00 431 ASN A C 1
ATOM 3300 O O . ASN A 1 431 ? 10.729 -1.197 -12.554 1.00 70.00 431 ASN A O 1
ATOM 3304 N N . GLY A 1 432 ? 9.513 0.583 -11.946 1.00 75.81 432 GLY A N 1
ATOM 3305 C CA . GLY A 1 432 ? 10.029 1.484 -12.967 1.00 75.81 432 GLY A CA 1
ATOM 3306 C C . GLY A 1 432 ? 9.292 1.283 -14.281 1.00 75.81 432 GLY A C 1
ATOM 3307 O O . GLY A 1 432 ? 9.929 1.051 -15.313 1.00 75.81 432 GLY A O 1
ATOM 3308 N N . LEU A 1 433 ? 7.959 1.357 -14.264 1.00 83.81 433 LEU A N 1
ATOM 3309 C CA . LEU A 1 433 ? 7.142 1.375 -15.478 1.00 83.81 433 LEU A CA 1
ATOM 3310 C C . LEU A 1 433 ? 7.538 2.538 -16.380 1.00 83.81 433 LEU A C 1
ATOM 3312 O O . LEU A 1 433 ? 8.006 3.581 -15.922 1.00 83.81 433 LEU A O 1
ATOM 3316 N N . ASP A 1 434 ? 7.400 2.346 -17.692 1.00 90.69 434 ASP A N 1
ATOM 3317 C CA . ASP A 1 434 ? 7.463 3.488 -18.600 1.00 90.69 434 ASP A CA 1
ATOM 3318 C C . ASP A 1 434 ? 6.201 4.354 -18.518 1.00 90.69 434 ASP A C 1
ATOM 3320 O O . ASP A 1 434 ? 5.189 3.954 -17.944 1.00 90.69 434 ASP A O 1
ATOM 3324 N N . PHE A 1 435 ? 6.272 5.551 -19.100 1.00 94.75 435 PHE A N 1
ATOM 3325 C CA . PHE A 1 435 ? 5.176 6.517 -19.087 1.00 94.75 435 PHE A CA 1
ATOM 3326 C C . PHE A 1 435 ? 3.826 5.943 -19.553 1.00 94.75 435 PHE A C 1
ATOM 3328 O O . PHE A 1 435 ? 2.804 6.273 -18.960 1.00 94.75 435 PHE A O 1
ATOM 3335 N N . LEU A 1 436 ? 3.792 5.113 -20.603 1.00 95.25 436 LEU A N 1
ATOM 3336 C CA . LEU A 1 436 ? 2.522 4.631 -21.159 1.00 95.25 436 LEU A CA 1
ATOM 3337 C C . LEU A 1 436 ? 1.906 3.537 -20.290 1.00 95.25 436 LEU A C 1
ATOM 3339 O O . LEU A 1 436 ? 0.689 3.521 -20.119 1.00 95.25 436 LEU A O 1
ATOM 3343 N N . ASP A 1 437 ? 2.723 2.641 -19.735 1.00 90.62 437 ASP A N 1
ATOM 3344 C CA . ASP A 1 437 ? 2.221 1.636 -18.795 1.00 90.62 437 ASP A CA 1
ATOM 3345 C C . ASP A 1 437 ? 1.759 2.280 -17.484 1.00 90.62 437 ASP A C 1
ATOM 3347 O O . ASP A 1 437 ? 0.650 1.998 -17.036 1.00 90.62 437 ASP A O 1
ATOM 3351 N N . TRP A 1 438 ? 2.531 3.229 -16.946 1.00 94.00 438 TRP A N 1
ATOM 3352 C CA . TRP A 1 438 ? 2.112 4.014 -15.784 1.00 94.00 438 TRP A CA 1
ATOM 3353 C C . TRP A 1 438 ? 0.814 4.794 -16.040 1.00 94.00 438 TRP A C 1
ATOM 3355 O O . TRP A 1 438 ? -0.074 4.790 -15.195 1.00 94.00 438 TRP A O 1
ATOM 3365 N N . MET A 1 439 ? 0.658 5.423 -17.212 1.00 96.56 439 MET A N 1
ATOM 3366 C CA . MET A 1 439 ? -0.565 6.160 -17.555 1.00 96.56 439 MET A CA 1
ATOM 3367 C C . MET A 1 439 ? -1.797 5.245 -17.564 1.00 96.56 439 MET A C 1
ATOM 3369 O O . MET A 1 439 ? -2.865 5.655 -17.119 1.00 96.56 439 MET A O 1
ATOM 3373 N N . LYS A 1 440 ? -1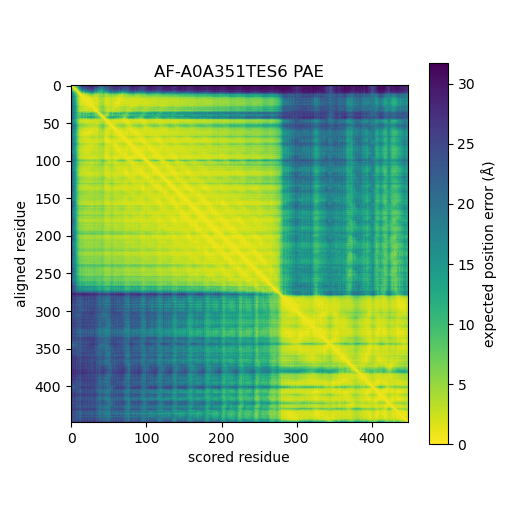.667 3.995 -18.032 1.00 94.44 440 LYS A N 1
ATOM 3374 C CA . LYS A 1 440 ? -2.768 3.021 -17.962 1.00 94.44 440 LYS A CA 1
ATOM 3375 C C . LYS A 1 440 ? -3.148 2.708 -16.520 1.00 94.44 440 LYS A C 1
ATOM 3377 O O . LYS A 1 440 ? -4.329 2.765 -16.200 1.00 94.44 440 LYS A O 1
ATOM 3382 N N . ASP A 1 441 ? -2.169 2.430 -15.660 1.00 90.38 441 ASP A N 1
ATOM 3383 C CA . ASP A 1 441 ? -2.432 2.153 -14.244 1.00 90.38 441 ASP A CA 1
ATOM 3384 C C . ASP A 1 441 ? -3.021 3.368 -13.516 1.00 90.38 441 ASP A C 1
ATOM 3386 O O . ASP A 1 441 ? -3.893 3.212 -12.657 1.00 90.38 441 ASP A O 1
ATOM 3390 N N . PHE A 1 442 ? -2.600 4.580 -13.891 1.00 94.00 442 PHE A N 1
ATOM 3391 C CA . PHE A 1 442 ? -3.161 5.821 -13.365 1.00 94.00 442 PHE A CA 1
ATOM 3392 C C . PHE A 1 442 ? -4.640 5.956 -13.728 1.00 94.00 442 PHE A C 1
ATOM 3394 O O . PHE A 1 442 ? -5.468 6.175 -12.848 1.00 94.00 442 PHE A O 1
ATOM 3401 N N . LEU A 1 443 ? -4.985 5.773 -15.005 1.00 94.25 443 LEU A N 1
ATOM 3402 C CA . LEU A 1 443 ? -6.368 5.841 -15.484 1.00 94.25 443 LEU A CA 1
ATOM 3403 C C . LEU A 1 443 ? -7.241 4.695 -14.942 1.00 94.25 443 LEU A C 1
ATOM 3405 O O . LEU A 1 443 ? -8.431 4.897 -14.722 1.00 94.25 443 LEU A O 1
ATOM 3409 N N . ASP A 1 444 ? -6.654 3.528 -14.660 1.00 88.31 444 ASP A N 1
ATOM 3410 C CA . ASP A 1 444 ? -7.332 2.408 -13.989 1.00 88.31 444 ASP A CA 1
ATOM 3411 C C . ASP A 1 444 ? -7.562 2.677 -12.481 1.00 88.31 444 ASP A C 1
ATOM 3413 O O . ASP A 1 444 ? -8.183 1.866 -11.792 1.00 88.31 444 ASP A O 1
ATOM 3417 N N . GLY A 1 445 ? -7.058 3.796 -11.940 1.00 83.12 445 GLY A N 1
ATOM 3418 C CA . GLY A 1 445 ? -7.195 4.161 -10.529 1.00 83.12 445 GLY A CA 1
ATOM 3419 C C . GLY A 1 445 ? -6.370 3.292 -9.576 1.00 83.12 445 GLY A C 1
ATOM 3420 O O . GLY A 1 445 ? -6.682 3.239 -8.389 1.00 83.12 445 GLY A O 1
ATOM 3421 N N . LYS A 1 446 ? -5.335 2.601 -10.078 1.00 75.81 446 LYS A N 1
ATOM 3422 C CA . LYS A 1 446 ? -4.439 1.750 -9.269 1.00 75.81 446 LYS A CA 1
ATOM 3423 C C . LYS A 1 446 ? -3.351 2.539 -8.541 1.00 75.81 446 LYS A C 1
ATOM 3425 O O . LYS A 1 446 ? -2.707 2.025 -7.636 1.00 75.81 446 LYS A O 1
ATOM 3430 N N . VAL A 1 447 ? -3.095 3.764 -8.993 1.00 71.44 447 VAL A N 1
ATOM 3431 C CA . VAL A 1 447 ? -2.012 4.628 -8.499 1.00 71.44 447 VAL A CA 1
ATOM 3432 C C . VAL A 1 447 ? -2.445 5.468 -7.278 1.00 71.44 447 VAL A C 1
ATOM 3434 O O . VAL A 1 447 ? -1.593 5.947 -6.522 1.00 71.44 447 VAL A O 1
ATOM 3437 N N . ILE A 1 448 ? -3.759 5.647 -7.091 1.00 64.19 448 ILE A N 1
ATOM 3438 C CA . ILE A 1 448 ? -4.405 6.641 -6.211 1.00 64.19 448 ILE A CA 1
ATOM 3439 C C . ILE A 1 448 ? -5.516 6.058 -5.332 1.00 64.19 448 ILE A C 1
ATOM 3441 O O . ILE A 1 448 ? -6.126 5.017 -5.670 1.00 64.19 448 ILE A O 1
#

Nearest PDB structures (foldseek):
  2omv-assembly1_A  TM=8.294E-01  e=2.656E-10  Listeria monocytogenes EGD-e
  2omx-assembly1_A  TM=7.008E-01  e=1.274E-10  Listeria monocytogenes EGD-e
  4fmz-assembly1_A  TM=7.355E-01  e=1.793E-09  Listeria monocytogenes serotype 4b str. F2365
  4aw4-assembly1_A  TM=8.729E-01  e=3.554E-07  Listeria monocytogenes EGD-e
  2wqu-assembly3_C  TM=7.912E-01  e=6.396E-07  Listeria monocytogenes EGD-e

Radius of gyration: 24.76 Å; Cα contacts (8 Å, |Δi|>4): 1002; chains: 1; bounding box: 52×50×66 Å

Foldseek 3Di:
DDPDPPDPDPDDDDPLLLVLLCVQCVQFVHHSCQQVVQFDDDPVATERAEEADPRRHAGADNLSVLSVPLHAYYHGELHQHQEPQSVLSHLNHQEYAYENHAHHDEHENCSNQNHAEEEYYYVAYEDYQQPPHLHQEYEDANYPDCQSVAQNQRHAEYHYPHNQADADPQSVLNHLNHAEYENANYQHADPQSCAQRAHHAYYAQANYQHADPLSVLNHLNHQEDHHHLYAHADDLSVLPRPNHQAYHQHNYNHQDPVSCVVVCNNYFPCVVSVVDQPDADDPVRLVVLLVLLVVLCVVQVWAAAAADDPVVQVVLCVQLVFDARPSVNSCRHRPHQWTWGDDDNDIKTFHGPVPWDADSVALQPAQEDLFKDQCVPPPPPDPVNVCNNRHHQWIWGIDPDPQWTWIAGTHHSLHQFIWIGHPGIIGTPRSGDGPSVVSSCVSVVVVD

Sequence (448 aa):
MGMEEKDMKEYELTPPEREVFGEMARLNGTEPGTVCRTCIHNDRMYCFHYFADRSRPPLTDISPLVRLEGLMRVEIYQCDIHDLSPLSEIPSLDSITVSGGSELLPCDFISLKHLRSLNLHYGRCSMPRLTGLPLRTASLSTVDSLEGLAGLEQLARLDLHGNPDLCDLSPLASCPGLTALSAVDTSVSDLSPLAGHPGLKEIVLSGTPVKDVSPLAAIPALEMVWLYGTEVEDVSCLAALPGLRDLNLRKTKVADLSAFRGREGILGIERSRLGIRKAGKSAGEIRKAIGEVRERLDSLGVMPRPVLKKDAISAFEEKNGVKLPKEYVSFLTQVGDGLEVQLRSFVYRFPPLAELKFDPECIGKRFSHREGWCWEDDDNAAGRKIAAATRNGQIELVDCGCGRSFRLIVCGGARGEVWDMADVGIAPYGNGLDFLDWMKDFLDGKVI

pLDDT: mean 90.0, std 11.65, range [27.25, 98.62]

Mean predicted aligned error: 10.61 Å